Protein AF-0000000082343729 (afdb_homodimer)

Nearest PDB structures (foldseek):
  5gpk-assembly1_A  TM=7.969E-01  e=4.682E-13  Schizosaccharomyces pombe 972h-
  5gpl-assembly1_B  TM=8.055E-01  e=1.057E-12  Schizosaccharomyces pombe 972h-
  8brr-assembly2_D  TM=2.424E-01  e=7.701E-01  Bacillus sp. FJAT-27231
  5ubk-assembly1_A  TM=2.314E-01  e=1.010E+00  Pseudomonas aeruginosa
  4wkt-assembly1_C  TM=2.239E-01  e=1.939E+00  Pseudomonas aeruginosa PAO1

InterPro domains:
  IPR002164 Nucleosome assembly protein [PF00956] (67-316)
  IPR002164 Nucleosome assembly protein [PTHR11875] (22-334)
  IPR037231 NAP-like superfamily [SSF143113] (22-315)

Radius of gyration: 30.3 Å; Cα contacts (8 Å, |Δi|>4): 949; chains: 2; bounding box: 164×76×59 Å

Organism: NCBI:txid1220207

Secondary structure (DSSP, 8-state):
--GGGG--GGGG-------HHHHHHHHHHHHHHHHHHHHHHHHHHHHHHHHHHHHHHHHTSHHHHTTHHHHHHHT--HHHHTT--HHHHHHHHHHEEEEEEE-TT--TTS-S-TT-EEEEEEE--GGG--SB--SEEEEEEEEEEEEEE-TTS-EEEEEEEEE------BPTT--TTTTHHHHHHHHHHHHHT-S-GGGSHHHHHHHHHHHHHHHHHHHHHHH---SS----SS-GGGGGG-------HHHHHHHHHHHHHHHHHHHTT------BPPTT-----THHHH-S-TTHHHHHHHIIIIITTTHHHHHHHTTTT-TT--TTGGGGGGGSTTS-----------/--GGGG--GGGG-------HHHHHHHHHHHHHHHHHHHHHHHHHHHHHHHHHHHHHHHHTSHHHHTTHHHHHHHT--HHHHTT--HHHHHHHHHHEEEEEEE-TT--TTS-S-TT-EEEEEEE--GGG--SB--SEEEEEEEEEEEEEE-TTS-EEEEEEEEE------BPTT--TTTTHHHHHHHHHHHHHT-S-GGGSHHHHHHHHHHHHHHHHHHHHHHH---SS----SS-GGGGGG-------HHHHHHHHHHHHHHHHHHHTT------BPPTT-----THHHH-S-TTHHHHHHHIIIIITTTHHHHHHHTTTT-TT--TTGGGSGGGSTTS-----------

pLDDT: mean 83.67, std 20.03, range [19.34, 98.75]

Solvent-accessible surface area (backbone atoms only — not comparable to full-atom values): 39455 Å² total; per-residue (Å²): 133,67,80,72,54,70,37,50,39,64,74,66,62,69,90,69,74,65,52,58,69,55,49,50,50,49,54,51,50,51,51,51,50,50,52,51,52,51,51,50,48,23,50,48,52,52,70,43,45,66,54,51,52,52,47,50,57,55,42,64,35,74,67,35,27,76,46,42,60,40,35,20,59,50,54,44,56,68,82,55,45,41,36,47,29,40,67,44,25,49,47,46,55,61,18,50,54,46,77,49,78,38,48,75,52,36,46,91,86,40,45,66,53,56,78,18,38,34,40,38,40,30,33,41,54,67,87,61,19,78,38,38,64,56,45,64,51,72,47,54,34,39,60,39,33,41,69,41,70,40,96,88,65,19,36,39,78,47,71,49,52,28,30,60,51,52,82,74,56,54,34,91,95,43,54,73,48,73,55,45,39,57,32,46,38,48,28,54,58,48,48,74,74,51,76,61,60,85,74,34,70,41,39,56,51,34,49,52,45,52,52,52,52,54,52,52,35,55,54,49,57,68,66,49,76,53,77,69,76,64,42,54,74,52,43,45,73,26,53,38,28,22,27,76,55,85,77,44,73,64,52,15,52,51,32,51,49,52,52,50,52,53,50,54,36,49,75,71,68,46,88,69,82,86,43,64,45,60,91,80,62,78,70,90,60,76,54,69,75,68,50,74,26,83,58,34,60,62,43,51,46,43,44,60,71,48,46,58,78,38,33,66,59,26,37,58,52,53,41,71,83,38,90,82,59,52,82,78,65,64,74,71,74,79,76,70,78,78,70,74,85,73,79,82,83,79,80,81,78,127,133,66,80,72,57,69,36,50,39,64,74,67,62,70,90,68,74,67,53,56,68,56,48,50,52,50,54,52,50,52,50,50,50,51,52,53,51,51,52,50,48,22,52,48,53,53,69,42,46,66,55,52,52,54,49,50,58,56,41,64,36,73,67,36,26,74,46,42,61,42,35,21,59,50,53,44,57,68,81,55,45,41,37,48,30,40,65,44,25,49,46,45,56,63,18,49,54,46,77,48,78,38,47,75,51,36,47,91,88,41,46,67,53,55,76,17,39,35,39,39,40,29,33,40,54,66,88,61,18,77,39,35,64,55,44,64,50,71,47,53,35,39,62,36,33,41,67,41,71,40,97,87,66,19,35,38,78,47,72,49,53,28,31,61,51,50,81,76,58,53,34,92,94,43,54,74,47,72,56,45,39,58,32,45,40,49,28,54,58,48,47,74,74,52,75,61,60,86,73,34,69,43,40,56,52,34,51,52,48,52,51,53,51,54,51,52,35,54,54,50,57,67,66,49,76,54,76,70,76,65,44,54,76,51,43,45,73,27,53,38,28,23,28,76,53,85,77,44,71,66,52,17,51,52,32,50,49,52,52,50,52,51,50,52,35,48,75,71,67,44,89,69,81,85,44,64,46,58,91,80,63,76,69,90,60,76,54,69,76,66,50,74,26,83,58,34,60,62,43,50,47,45,44,61,71,45,45,58,79,39,33,66,58,25,37,59,53,52,40,71,81,38,91,83,58,52,83,78,66,63,73,72,74,80,78,69,79,78,70,75,87,76,83,86,80,85,81,80,79,128

Sequence (700 aa):
MSNDQQQDLAERVSEPIVPPQVAKDIGVLEQQFIRAEVEQLRQSIVSFRPLFEKRAKIVSHPEVQTNFWIRVLSNAPGEIDEYITSSDAAILGSSLSNLTVERFEVNEKGEGEPRSVRFTFEFNTGETNPFFEDKKLVKDFYWRKQILTTPSGKKSTWDGLVSEPVRINWKKDMDVTKGLLDATCDLYEAEKKGGDRKELPEFKKLIEKLAVIEAIDEEEEEEDDDPMGGSSGQSFFNFFGYRGGDVTAEQSAAATKEENEKLEKILKGENVEDDEADDDEDVDDDFDQIESFPDGPELANALADDLWPNALKYYVQSFDDTPDFDFDELDDEDEEDEEDESHPRKKTKVMSNDQQQDLAERVSEPIVPPQVAKDIGVLEQQFIRAEVEQLRQSIVSFRPLFEKRAKIVSHPEVQTNFWIRVLSNAPGEIDEYITSSDAAILGSSLSNLTVERFEVNEKGEGEPRSVRFTFEFNTGETNPFFEDKKLVKDFYWRKQILTTPSGKKSTWDGLVSEPVRINWKKDMDVTKGLLDATCDLYEAEKKGGDRKELPEFKKLIEKLAVIEAIDEEEEEEDDDPMGGSSGQSFFNFFGYRGGDVTAEQSAAATKEENEKLEKILKGENVEDDEADDDEDVDDDFDQIESFPDGPELANALADDLWPNALKYYVQSFDDTPDFDFDELDDEDEEDEEDESHPRKKTKV

Foldseek 3Di:
DDPVVPDDPVVPDDDDDDDPVNVVVVVLVVVVVVVVVQLVLLVVQLVCVVVLVVVVVVCPPPVNQLCQVLLLLVLADPLQVLQADPLNNVQCNQWWRDKDKDQPQQDNVSDGGSLKMKIKTATHADPSHQWFHDRIDIWIWDWFKAWDQFPVRFIEIDIAIFTAADDTGTDPPRDQQQCLSVLLNVLVVVPVVHDDSCPDPSNVVNLVSLVVQVVVQVVVVVPCPPPPNHRSSGHSSCLSSAGPDDGDPVNRVVRVVVVVVQSVCVVVVHDDDNRHDDPPRDPPDCVVSRGSCPCNRSNVCSCRPPSSVCSVVSSVVSCVVPVPDDVPPPPPDPPPDPPDPPDDDPDPDD/DDPVVPDDPVVPDDDDDDDPVNVVVVVLVVVVVVVVVQLVLLVVQLVCVVVLVVVVVVCPPPVNQLCQVLLLLVLADPLQVLQADPLNNVQCNQWWRDKDKDQPQQDNVSDGGSLKMKIKTATHADPSHQFFHDRIDIWIWDWFKAWDQFPVRFIEIDIAIFTAADDTGTDPPRDQQQCLSVLLNVLVVVPVVHDDSCPDPSNVVNLVSLVVQVVVQVVVVVVCPPPPNHRSSGHPSCLSSAGPDDGDPVNRVVRVVVVVVQSVCVVVVHDDDNRHDDPPRDPPDPVVSRGSCPCNRSNVCSCRPPSSVCSVVSSVVSCVVPVPDDVPPPPPDPPPDDPDPDDDDPPDDD

Structure (mmCIF, N/CA/C/O backbone):
data_AF-0000000082343729-model_v1
#
loop_
_entity.id
_entity.type
_entity.pdbx_description
1 polymer 'Nucleosome assembly protein'
#
loop_
_atom_site.group_PDB
_atom_site.id
_atom_site.type_symbol
_atom_site.label_atom_id
_atom_site.label_alt_id
_atom_site.label_comp_id
_atom_site.label_asym_id
_atom_site.label_entity_id
_atom_site.label_seq_id
_atom_site.pdbx_PDB_ins_code
_atom_site.Cartn_x
_atom_site.Cartn_y
_atom_site.Cartn_z
_atom_site.occupancy
_atom_site.B_iso_or_equiv
_atom_site.auth_seq_id
_atom_site.auth_comp_id
_atom_site.auth_asym_id
_atom_site.auth_atom_id
_atom_site.pdbx_PDB_model_num
ATOM 1 N N . MET A 1 1 ? -25.938 -11.281 -27.953 1 29.34 1 MET A N 1
ATOM 2 C CA . MET A 1 1 ? -25 -11.148 -26.859 1 29.34 1 MET A CA 1
ATOM 3 C C . MET A 1 1 ? -25.531 -10.211 -25.781 1 29.34 1 MET A C 1
ATOM 5 O O . MET A 1 1 ? -25.734 -9.023 -26.047 1 29.34 1 MET A O 1
ATOM 9 N N . SER A 1 2 ? -26.312 -10.664 -24.844 1 35.59 2 SER A N 1
ATOM 10 C CA . SER A 1 2 ? -27.266 -9.906 -24.031 1 35.59 2 SER A CA 1
ATOM 11 C C . SER A 1 2 ? -26.562 -8.805 -23.25 1 35.59 2 SER A C 1
ATOM 13 O O . SER A 1 2 ? -25.359 -8.867 -23.031 1 35.59 2 SER A O 1
ATOM 15 N N . ASN A 1 3 ? -27.125 -7.605 -23.094 1 45.22 3 ASN A N 1
ATOM 16 C CA . ASN A 1 3 ? -26.859 -6.367 -22.375 1 45.22 3 ASN A CA 1
ATOM 17 C C . ASN A 1 3 ? -26.203 -6.633 -21.016 1 45.22 3 ASN A C 1
ATOM 19 O O . ASN A 1 3 ? -25.531 -5.766 -20.453 1 45.22 3 ASN A O 1
ATOM 23 N N . ASP A 1 4 ? -26.438 -7.793 -20.453 1 48.94 4 ASP A N 1
ATOM 24 C CA . ASP A 1 4 ? -26.016 -8.172 -19.109 1 48.94 4 ASP A CA 1
ATOM 25 C C . ASP A 1 4 ? -24.516 -8.453 -19.062 1 48.94 4 ASP A C 1
ATOM 27 O O . ASP A 1 4 ? -23.875 -8.219 -18.031 1 48.94 4 ASP A O 1
ATOM 31 N N . GLN A 1 5 ? -23.906 -8.852 -20.188 1 52.56 5 GLN A N 1
ATOM 32 C CA . GLN A 1 5 ? -22.5 -9.227 -20.297 1 52.56 5 GLN A CA 1
ATOM 33 C C . GLN A 1 5 ? -21.594 -8.008 -20.203 1 52.56 5 GLN A C 1
ATOM 35 O O . GLN A 1 5 ? -20.391 -8.133 -19.953 1 52.56 5 GLN A O 1
ATOM 40 N N . GLN A 1 6 ? -22.188 -6.832 -20.25 1 56.91 6 GLN A N 1
ATOM 41 C CA . GLN A 1 6 ? -21.359 -5.633 -20.297 1 56.91 6 GLN A CA 1
ATOM 42 C C . GLN A 1 6 ? -21.344 -4.91 -18.953 1 56.91 6 GLN A C 1
ATOM 44 O O . GLN A 1 6 ? -20.656 -3.9 -18.797 1 56.91 6 GLN A O 1
ATOM 49 N N . GLN A 1 7 ? -22 -5.578 -17.938 1 62.84 7 GLN A N 1
ATOM 50 C CA . GLN A 1 7 ? -22.109 -4.855 -16.672 1 62.84 7 GLN A CA 1
ATOM 51 C C . GLN A 1 7 ? -20.875 -5.07 -15.805 1 62.84 7 GLN A C 1
ATOM 53 O O . GLN A 1 7 ? -20.344 -6.18 -15.734 1 62.84 7 GLN A O 1
ATOM 58 N N . ASP A 1 8 ? -20.422 -3.98 -15.258 1 70.81 8 ASP A N 1
ATOM 59 C CA . ASP A 1 8 ? -19.312 -4.074 -14.305 1 70.81 8 ASP A CA 1
ATOM 60 C C . ASP A 1 8 ? -19.781 -4.656 -12.969 1 70.81 8 ASP A C 1
ATOM 62 O O . ASP A 1 8 ? -20.984 -4.852 -12.766 1 70.81 8 ASP A O 1
ATOM 66 N N . LEU A 1 9 ? -18.984 -5.066 -12.227 1 70.44 9 LEU A N 1
ATOM 67 C CA . LEU A 1 9 ? -19.266 -5.742 -10.961 1 70.44 9 LEU A CA 1
ATOM 68 C C . LEU A 1 9 ? -20.234 -4.93 -10.117 1 70.44 9 LEU A C 1
ATOM 70 O O . LEU A 1 9 ? -21.172 -5.484 -9.523 1 70.44 9 LEU A O 1
ATOM 74 N N . ALA A 1 10 ? -20.062 -3.664 -10.047 1 69.25 10 ALA A N 1
ATOM 75 C CA . ALA A 1 10 ? -20.875 -2.789 -9.203 1 69.25 10 ALA A CA 1
ATOM 76 C C . ALA A 1 10 ? -22.344 -2.826 -9.617 1 69.25 10 ALA A C 1
ATOM 78 O O . ALA A 1 10 ? -23.234 -2.727 -8.773 1 69.25 10 ALA A O 1
ATOM 79 N N . GLU A 1 11 ? -22.578 -3.033 -10.898 1 72.38 11 GLU A N 1
ATOM 80 C CA . GLU A 1 11 ? -23.938 -3.014 -11.453 1 72.38 11 GLU A CA 1
ATOM 81 C C . GLU A 1 11 ? -24.672 -4.309 -11.141 1 72.38 11 GLU A C 1
ATOM 83 O O . GLU A 1 11 ? -25.906 -4.371 -11.25 1 72.38 11 GLU A O 1
ATOM 88 N N . ARG A 1 12 ? -23.969 -5.188 -10.609 1 68.69 12 ARG A N 1
ATOM 89 C CA . ARG A 1 12 ? -24.547 -6.516 -10.391 1 68.69 12 ARG A CA 1
ATOM 90 C C . ARG A 1 12 ? -24.938 -6.707 -8.93 1 68.69 12 ARG A C 1
ATOM 92 O O . ARG A 1 12 ? -25.547 -7.715 -8.578 1 68.69 12 ARG A O 1
ATOM 99 N N . VAL A 1 13 ? -24.578 -5.758 -8.164 1 69.19 13 VAL A N 1
ATOM 100 C CA . VAL A 1 13 ? -24.812 -5.863 -6.727 1 69.19 13 VAL A CA 1
ATOM 101 C C . VAL A 1 13 ? -26.281 -5.613 -6.422 1 69.19 13 VAL A C 1
ATOM 103 O O . VAL A 1 13 ? -26.859 -4.621 -6.883 1 69.19 13 VAL A O 1
ATOM 106 N N . SER A 1 14 ? -26.922 -6.715 -5.906 1 65.62 14 SER A N 1
ATOM 107 C CA . SER A 1 14 ? -28.312 -6.547 -5.48 1 65.62 14 SER A CA 1
ATOM 108 C C . SER A 1 14 ? -28.391 -5.973 -4.07 1 65.62 14 SER A C 1
ATOM 110 O O . SER A 1 14 ? -27.438 -6.066 -3.301 1 65.62 14 SER A O 1
ATOM 112 N N . GLU A 1 15 ? -29.422 -5.234 -3.783 1 60.78 15 GLU A N 1
ATOM 113 C CA . GLU A 1 15 ? -29.562 -4.547 -2.504 1 60.78 15 GLU A CA 1
ATOM 114 C C . GLU A 1 15 ? -29.828 -5.531 -1.372 1 60.78 15 GLU A C 1
ATOM 116 O O . GLU A 1 15 ? -30.875 -6.172 -1.338 1 60.78 15 GLU A O 1
ATOM 121 N N . PRO A 1 16 ? -28.703 -6.242 -0.843 1 61.62 16 PRO A N 1
ATOM 122 C CA . PRO A 1 16 ? -29.109 -7.113 0.262 1 61.62 16 PRO A CA 1
ATOM 123 C C . PRO A 1 16 ? -29.359 -6.348 1.556 1 61.62 16 PRO A C 1
ATOM 125 O O . PRO A 1 16 ? -28.859 -5.234 1.732 1 61.62 16 PRO A O 1
ATOM 128 N N . ILE A 1 17 ? -30.406 -6.824 2.342 1 66.94 17 ILE A N 1
ATOM 129 C CA . ILE A 1 17 ? -30.672 -6.355 3.699 1 66.94 17 ILE A CA 1
ATOM 130 C C . ILE A 1 17 ? -29.75 -7.082 4.68 1 66.94 17 ILE A C 1
ATOM 132 O O . ILE A 1 17 ? -29.734 -8.312 4.723 1 66.94 17 ILE A O 1
ATOM 136 N N . VAL A 1 18 ? -28.703 -6.484 5.25 1 81.69 18 VAL A N 1
ATOM 137 C CA . VAL A 1 18 ? -27.891 -7.035 6.328 1 81.69 18 VAL A CA 1
ATOM 138 C C . VAL A 1 18 ? -28.656 -6.973 7.645 1 81.69 18 VAL A C 1
ATOM 140 O O . VAL A 1 18 ? -29.062 -5.895 8.086 1 81.69 18 VAL A O 1
ATOM 143 N N . PRO A 1 19 ? -28.875 -8.18 8.195 1 85.19 19 PRO A N 1
ATOM 144 C CA . PRO A 1 19 ? -29.562 -8.164 9.484 1 85.19 19 PRO A CA 1
ATOM 145 C C . PRO A 1 19 ? -28.875 -7.266 10.508 1 85.19 19 PRO A C 1
ATOM 147 O O . PRO A 1 19 ? -27.641 -7.145 10.508 1 85.19 19 PRO A O 1
ATOM 150 N N . PRO A 1 20 ? -29.703 -6.727 11.383 1 83.69 20 PRO A N 1
ATOM 151 C CA . PRO A 1 20 ? -29.156 -5.773 12.352 1 83.69 20 PRO A CA 1
ATOM 152 C C . PRO A 1 20 ? -28.047 -6.383 13.227 1 83.69 20 PRO A C 1
ATOM 154 O O . PRO A 1 20 ? -27.047 -5.727 13.5 1 83.69 20 PRO A O 1
ATOM 157 N N . GLN A 1 21 ? -28.297 -7.57 13.641 1 86.5 21 GLN A N 1
ATOM 158 C CA . GLN A 1 21 ? -27.297 -8.211 14.492 1 86.5 21 GLN A CA 1
ATOM 159 C C . GLN A 1 21 ? -25.984 -8.414 13.742 1 86.5 21 GLN A C 1
ATOM 161 O O . GLN A 1 21 ? -24.906 -8.242 14.32 1 86.5 21 GLN A O 1
ATOM 166 N N . VAL A 1 22 ? -26.078 -8.75 12.523 1 89.88 22 VAL A N 1
ATOM 167 C CA . VAL A 1 22 ? -24.891 -8.961 11.695 1 89.88 22 VAL A CA 1
ATOM 168 C C . VAL A 1 22 ? -24.172 -7.633 11.477 1 89.88 22 VAL A C 1
ATOM 170 O O . VAL A 1 22 ? -22.938 -7.574 11.5 1 89.88 22 VAL A O 1
ATOM 173 N N . ALA A 1 23 ? -24.906 -6.648 11.336 1 87.44 23 ALA A N 1
ATOM 174 C CA . ALA A 1 23 ? -24.328 -5.312 11.188 1 87.44 23 ALA A CA 1
ATOM 175 C C . ALA A 1 23 ? -23.547 -4.91 12.422 1 87.44 23 ALA A C 1
ATOM 177 O O . ALA A 1 23 ? -22.453 -4.328 12.32 1 87.44 23 ALA A O 1
ATOM 178 N N . LYS A 1 24 ? -24.125 -5.23 13.523 1 87.25 24 LYS A N 1
ATOM 179 C CA . LYS A 1 24 ? -23.438 -4.945 14.781 1 87.25 24 LYS A CA 1
ATOM 180 C C . LYS A 1 24 ? -22.141 -5.738 14.891 1 87.25 24 LYS A C 1
ATOM 182 O O . LYS A 1 24 ? -21.109 -5.199 15.289 1 87.25 24 LYS A O 1
ATOM 187 N N . ASP A 1 25 ? -22.203 -6.992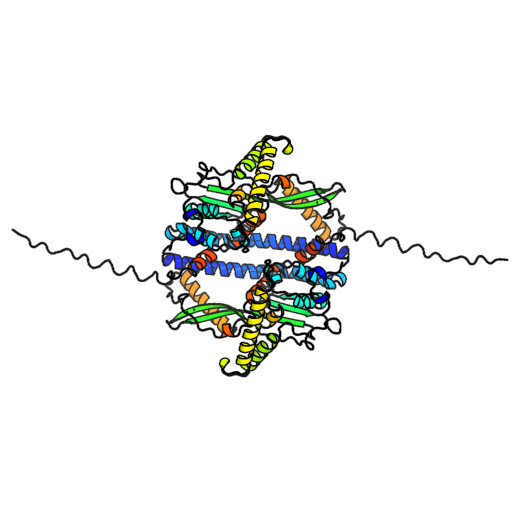 14.5 1 91.88 25 ASP A N 1
ATOM 188 C CA . ASP A 1 25 ? -21.016 -7.844 14.547 1 91.88 25 ASP A CA 1
ATOM 189 C C . ASP A 1 25 ? -19.922 -7.32 13.617 1 91.88 25 ASP A C 1
ATOM 191 O O . ASP A 1 25 ? -18.734 -7.371 13.953 1 91.88 25 ASP A O 1
ATOM 195 N N . ILE A 1 26 ? -20.375 -6.836 12.5 1 93.31 26 ILE A N 1
ATOM 196 C CA . ILE A 1 26 ? -19.438 -6.27 11.531 1 93.31 26 ILE A CA 1
ATOM 197 C C . ILE A 1 26 ? -18.766 -5.035 12.133 1 93.31 26 ILE A C 1
ATOM 199 O O . ILE A 1 26 ? -17.547 -4.883 12.031 1 93.31 26 ILE A O 1
ATOM 203 N N . GLY A 1 27 ? -19.516 -4.164 12.758 1 90.38 27 GLY A N 1
ATOM 204 C CA . GLY A 1 27 ? -18.969 -2.975 13.391 1 90.38 27 GLY A CA 1
ATOM 205 C C . GLY A 1 27 ? -17.922 -3.287 14.453 1 90.38 27 GLY A C 1
ATOM 206 O O . GLY A 1 27 ? -16.875 -2.643 14.516 1 90.38 27 GLY A O 1
ATOM 207 N N . VAL A 1 28 ? -18.25 -4.281 15.234 1 92.56 28 VAL A N 1
ATOM 208 C CA . VAL A 1 28 ? -17.344 -4.691 16.297 1 92.56 28 VAL A CA 1
ATOM 209 C C . VAL A 1 28 ? -16.047 -5.25 15.703 1 92.56 28 VAL A C 1
ATOM 211 O O . VAL A 1 28 ? -14.953 -4.891 16.141 1 92.56 28 VAL A O 1
ATOM 214 N N . LEU A 1 29 ? -16.188 -6.117 14.766 1 95.94 29 LEU A N 1
ATOM 215 C CA . LEU A 1 29 ? -15.016 -6.738 14.148 1 95.94 29 LEU A CA 1
ATOM 216 C C . LEU A 1 29 ? -14.148 -5.695 13.461 1 95.94 29 LEU A C 1
ATOM 218 O O . LEU A 1 29 ? -12.914 -5.785 13.5 1 95.94 29 LEU A O 1
ATOM 222 N N . GLU A 1 30 ? -14.734 -4.688 12.82 1 93.94 30 GLU A N 1
ATOM 223 C CA . GLU A 1 30 ? -13.984 -3.596 12.203 1 93.94 30 GLU A CA 1
ATOM 224 C C . GLU A 1 30 ? -13.117 -2.881 13.234 1 93.94 30 GLU A C 1
ATOM 226 O O . GLU A 1 30 ? -11.953 -2.582 12.969 1 93.94 30 GLU A O 1
ATOM 231 N N . GLN A 1 31 ? -13.703 -2.65 14.336 1 92.94 31 GLN A N 1
ATOM 232 C CA . GLN A 1 31 ? -12.953 -1.994 15.406 1 92.94 31 GLN A CA 1
ATOM 233 C C . GLN A 1 31 ? -11.797 -2.869 15.883 1 92.94 31 GLN A C 1
ATOM 235 O O . GLN A 1 31 ? -10.711 -2.367 16.188 1 92.94 31 GLN A O 1
ATOM 240 N N . GLN A 1 32 ? -12.039 -4.129 15.945 1 95.5 32 GLN A N 1
ATOM 241 C CA . GLN A 1 32 ? -10.992 -5.051 16.359 1 95.5 32 GLN A CA 1
ATOM 242 C C . GLN A 1 32 ? -9.852 -5.078 15.344 1 95.5 32 GLN A C 1
ATOM 244 O O . GLN A 1 32 ? -8.68 -5.117 15.727 1 95.5 32 GLN A O 1
ATOM 249 N N . PHE A 1 33 ? -10.188 -5.055 14.062 1 96.44 33 PHE A N 1
ATOM 250 C CA . PHE A 1 33 ? -9.172 -4.984 13.016 1 96.44 33 PHE A CA 1
ATOM 251 C C . PHE A 1 33 ? -8.359 -3.703 13.141 1 96.44 33 PHE A C 1
ATOM 253 O O . PHE A 1 33 ? -7.129 -3.734 13.062 1 96.44 33 PHE A O 1
ATOM 260 N N . ILE A 1 34 ? -9.008 -2.605 13.352 1 94.75 34 ILE A N 1
ATOM 261 C CA . ILE A 1 34 ? -8.336 -1.317 13.469 1 94.75 34 ILE A CA 1
ATOM 262 C C . ILE A 1 34 ? -7.359 -1.349 14.641 1 94.75 34 ILE A C 1
ATOM 264 O O . ILE A 1 34 ? -6.207 -0.926 14.508 1 94.75 34 ILE A O 1
ATOM 268 N N . ARG A 1 35 ? -7.812 -1.847 15.734 1 94.62 35 ARG A N 1
ATOM 269 C CA . ARG A 1 35 ? -6.973 -1.918 16.922 1 94.62 35 ARG A CA 1
ATOM 270 C C . ARG A 1 35 ? -5.762 -2.816 16.688 1 94.62 35 ARG A C 1
ATOM 272 O O . ARG A 1 35 ? -4.652 -2.5 17.125 1 94.62 35 ARG A O 1
ATOM 279 N N . ALA A 1 36 ? -5.98 -3.945 16.047 1 95.81 36 ALA A N 1
ATOM 280 C CA . ALA A 1 36 ? -4.883 -4.852 15.727 1 95.81 36 ALA A CA 1
ATOM 281 C C . ALA A 1 36 ? -3.867 -4.184 14.805 1 95.81 36 ALA A C 1
ATOM 283 O O . ALA A 1 36 ? -2.658 -4.344 14.977 1 95.81 36 ALA A O 1
ATOM 284 N N . GLU A 1 37 ? -4.359 -3.436 13.805 1 95.94 37 GLU A N 1
ATOM 285 C CA . GLU A 1 37 ? -3.49 -2.727 12.875 1 95.94 37 GLU A CA 1
ATOM 286 C C . GLU A 1 37 ? -2.668 -1.658 13.594 1 95.94 37 GLU A C 1
ATOM 288 O O . GLU A 1 37 ? -1.482 -1.481 13.305 1 95.94 37 GLU A O 1
ATOM 293 N N . VAL A 1 38 ? -3.309 -0.932 14.469 1 96.19 38 VAL A N 1
ATOM 294 C CA . VAL A 1 38 ? -2.629 0.113 15.234 1 96.19 38 VAL A CA 1
ATOM 295 C C . VAL A 1 38 ? -1.549 -0.508 16.109 1 96.19 38 VAL A C 1
ATOM 297 O O . VAL A 1 38 ? -0.434 0.012 16.203 1 96.19 38 VAL A O 1
ATOM 300 N N . GLU A 1 39 ? -1.853 -1.631 16.719 1 96.25 39 GLU A N 1
ATOM 301 C CA . GLU A 1 39 ? -0.87 -2.33 17.547 1 96.25 39 GLU A CA 1
ATOM 302 C C . GLU A 1 39 ? 0.306 -2.818 16.703 1 96.25 39 GLU A C 1
ATOM 304 O O . GLU A 1 39 ? 1.461 -2.709 17.125 1 96.25 39 GLU A O 1
ATOM 309 N N . GLN A 1 40 ? 0.039 -3.328 15.555 1 94.88 40 GLN A N 1
ATOM 310 C CA . GLN A 1 40 ? 1.095 -3.76 14.641 1 94.88 40 GLN A CA 1
ATOM 311 C C . GLN A 1 40 ? 1.988 -2.592 14.242 1 94.88 40 GLN A C 1
ATOM 313 O O . GLN A 1 40 ? 3.207 -2.744 14.133 1 94.88 40 GLN A O 1
ATOM 318 N N . LEU A 1 41 ? 1.363 -1.492 14 1 96 41 LEU A N 1
ATOM 319 C CA . LEU A 1 41 ? 2.119 -0.299 13.641 1 96 41 LEU A CA 1
ATOM 320 C C . LEU A 1 41 ? 3.051 0.12 14.766 1 96 41 LEU A C 1
ATOM 322 O O . LEU A 1 41 ? 4.215 0.452 14.531 1 96 41 LEU A O 1
ATOM 326 N N . ARG A 1 42 ? 2.594 0.085 16 1 96.81 42 ARG A N 1
ATOM 327 C CA . ARG A 1 42 ? 3.426 0.401 17.156 1 96.81 42 ARG A CA 1
ATOM 328 C C . ARG A 1 42 ? 4.648 -0.512 17.219 1 96.81 42 ARG A C 1
ATOM 330 O O . ARG A 1 42 ? 5.773 -0.041 17.406 1 96.81 42 ARG A O 1
ATOM 337 N N . GLN A 1 43 ? 4.434 -1.733 16.984 1 94.56 43 GLN A N 1
ATOM 338 C CA . GLN A 1 43 ? 5.52 -2.705 17.031 1 94.56 43 GLN A CA 1
ATOM 339 C C . GLN A 1 43 ? 6.527 -2.469 15.906 1 94.56 43 GLN A C 1
ATOM 341 O O . GLN A 1 43 ? 7.738 -2.561 16.109 1 94.56 43 GLN A O 1
ATOM 346 N N . SER A 1 44 ? 6.012 -2.174 14.773 1 95.25 44 SER A N 1
ATOM 347 C CA . SER A 1 44 ? 6.867 -1.932 13.617 1 95.25 44 SER A CA 1
ATOM 348 C C . SER A 1 44 ? 7.766 -0.72 13.836 1 95.25 44 SER A C 1
ATOM 350 O O . SER A 1 44 ? 8.938 -0.731 13.453 1 95.25 44 SER A O 1
ATOM 352 N N . ILE A 1 45 ? 7.211 0.293 14.438 1 96.44 45 ILE A N 1
ATOM 353 C CA . ILE A 1 45 ? 7.953 1.522 14.68 1 96.44 45 ILE A CA 1
ATOM 354 C C . ILE A 1 45 ? 9.18 1.221 15.547 1 96.44 45 ILE A C 1
ATOM 356 O O . ILE A 1 45 ? 10.297 1.629 15.211 1 96.44 45 ILE A O 1
ATOM 360 N N . VAL A 1 46 ? 8.977 0.48 16.578 1 95.75 46 VAL A N 1
ATOM 361 C CA . VAL A 1 46 ? 10.055 0.16 17.516 1 95.75 46 VAL A CA 1
ATOM 362 C C . VAL A 1 46 ? 11.078 -0.738 16.828 1 95.75 46 VAL A C 1
ATOM 364 O O . VAL A 1 46 ? 12.289 -0.52 16.953 1 95.75 46 VAL A O 1
ATOM 367 N N . SER A 1 47 ? 10.617 -1.663 16.047 1 95.19 47 SER A N 1
ATOM 368 C CA . SER A 1 47 ? 11.484 -2.645 15.391 1 95.19 47 SER A CA 1
ATOM 369 C C . SER A 1 47 ? 12.344 -1.997 14.312 1 95.19 47 SER A C 1
ATOM 371 O O . SER A 1 47 ? 13.484 -2.406 14.094 1 95.19 47 SER A O 1
ATOM 373 N N . PHE A 1 48 ? 11.891 -0.958 13.656 1 96.94 48 PHE A N 1
ATOM 374 C CA . PHE A 1 48 ? 12.586 -0.385 12.508 1 96.94 48 PHE A CA 1
ATOM 375 C C . PHE A 1 48 ? 13.453 0.798 12.93 1 96.94 48 PHE A C 1
ATOM 377 O O . PHE A 1 48 ? 14.312 1.248 12.172 1 96.94 48 PHE A O 1
ATOM 384 N N . ARG A 1 49 ? 13.266 1.285 14.133 1 96.5 49 ARG A N 1
ATOM 385 C CA . ARG A 1 49 ? 13.969 2.473 14.609 1 96.5 49 ARG A CA 1
ATOM 386 C C . ARG A 1 49 ? 15.484 2.311 14.461 1 96.5 49 ARG A C 1
ATOM 388 O O . ARG A 1 49 ? 16.141 3.168 13.875 1 96.5 49 ARG A O 1
ATOM 395 N N . PRO A 1 50 ? 16.062 1.138 14.938 1 97.06 50 PRO A N 1
ATOM 396 C CA . PRO A 1 50 ? 17.516 0.988 14.789 1 97.06 50 PRO A CA 1
ATOM 397 C C . PRO A 1 50 ? 17.953 0.951 13.336 1 97.06 50 PRO A C 1
ATOM 399 O O . PRO A 1 50 ? 19.047 1.411 13.008 1 97.06 50 PRO A O 1
ATOM 402 N N . LEU A 1 51 ? 17.172 0.444 12.445 1 97.81 51 LEU A N 1
ATOM 403 C CA . LEU A 1 51 ? 17.5 0.365 11.023 1 97.81 51 LEU A CA 1
ATOM 404 C C . LEU A 1 51 ? 17.453 1.746 10.383 1 97.81 51 LEU A C 1
ATOM 406 O O . LEU A 1 51 ? 18.297 2.072 9.547 1 97.81 51 LEU A O 1
ATOM 410 N N . PHE A 1 52 ? 16.5 2.543 10.805 1 97.5 52 PHE A N 1
ATOM 411 C CA . PHE A 1 52 ? 16.422 3.904 10.289 1 97.5 52 PHE A CA 1
ATOM 412 C C . PHE A 1 52 ? 17.609 4.734 10.758 1 97.5 52 PHE A C 1
ATOM 414 O O . PHE A 1 52 ? 18.078 5.613 10.039 1 97.5 52 PHE A O 1
ATOM 421 N N . GLU A 1 53 ? 18.078 4.457 11.977 1 96.94 53 GLU A N 1
ATOM 422 C CA . GLU A 1 53 ? 19.281 5.125 12.469 1 96.94 53 GLU A CA 1
ATOM 423 C C . GLU A 1 53 ? 20.5 4.75 11.633 1 96.94 53 GLU A C 1
ATOM 425 O O . GLU A 1 53 ? 21.328 5.609 11.305 1 96.94 53 GLU A O 1
ATOM 430 N N . LYS A 1 54 ? 20.625 3.5 11.312 1 96.88 54 LYS A N 1
ATOM 431 C CA . LYS A 1 54 ? 21.703 3.057 10.445 1 96.88 54 LYS A CA 1
ATOM 432 C C . LYS A 1 54 ? 21.609 3.709 9.07 1 96.88 54 LYS A C 1
ATOM 434 O O . LYS A 1 54 ? 22.625 4.109 8.492 1 96.88 54 LYS A O 1
ATOM 439 N N . ARG A 1 55 ? 20.422 3.787 8.57 1 97.69 55 ARG A N 1
ATOM 440 C CA . ARG A 1 55 ? 20.219 4.43 7.273 1 97.69 55 ARG A CA 1
ATOM 441 C C . ARG A 1 55 ? 20.641 5.895 7.316 1 97.69 55 ARG A C 1
ATOM 443 O O . ARG A 1 55 ? 21.297 6.387 6.391 1 97.69 55 ARG A O 1
ATOM 450 N N . ALA A 1 56 ? 20.25 6.52 8.391 1 96.25 56 ALA A N 1
ATOM 451 C CA . ALA A 1 56 ? 20.594 7.93 8.555 1 96.25 56 ALA A CA 1
ATOM 452 C C . ALA A 1 56 ? 22.109 8.125 8.523 1 96.25 56 ALA A C 1
ATOM 454 O O . ALA A 1 56 ? 22.594 9.102 7.949 1 96.25 56 ALA A O 1
ATOM 455 N N . LYS A 1 57 ? 22.812 7.219 9.102 1 95.62 57 LYS A N 1
ATOM 456 C CA . LYS A 1 57 ? 24.281 7.285 9.094 1 95.62 57 LYS A CA 1
ATOM 457 C C . LYS A 1 57 ? 24.828 7.137 7.672 1 95.62 57 LYS A C 1
ATOM 459 O O . LYS A 1 57 ? 25.734 7.863 7.273 1 95.62 57 LYS A O 1
ATOM 464 N N . ILE A 1 58 ? 24.266 6.273 6.934 1 95.31 58 ILE A N 1
ATOM 465 C CA . ILE A 1 58 ? 24.688 6.059 5.551 1 95.31 58 ILE A CA 1
ATOM 466 C C . ILE A 1 58 ? 24.359 7.293 4.715 1 95.31 58 ILE A C 1
ATOM 468 O O . ILE A 1 58 ? 25.203 7.758 3.938 1 95.31 58 ILE A O 1
ATOM 472 N N . VAL A 1 59 ? 23.234 7.855 4.898 1 94.31 59 VAL A N 1
ATOM 473 C CA . VAL A 1 59 ? 22.75 9 4.125 1 94.31 59 VAL A CA 1
ATOM 474 C C . VAL A 1 59 ? 23.594 10.227 4.438 1 94.31 59 VAL A C 1
ATOM 476 O O . VAL A 1 59 ? 23.781 11.102 3.582 1 94.31 59 VAL A O 1
ATOM 479 N N . SER A 1 60 ? 24.156 10.266 5.578 1 92.5 60 SER A N 1
ATOM 480 C CA . SER A 1 60 ? 24.938 11.414 6.012 1 92.5 60 SER A CA 1
ATOM 481 C C . SER A 1 60 ? 26.312 11.438 5.34 1 92.5 60 SER A C 1
ATOM 483 O O . SER A 1 60 ? 27.016 12.445 5.387 1 92.5 60 SER A O 1
ATOM 485 N N . HIS A 1 61 ? 26.641 10.352 4.727 1 92.12 61 HIS A N 1
ATOM 486 C CA . HIS A 1 61 ? 27.891 10.359 3.973 1 92.12 61 HIS A CA 1
ATOM 487 C C . HIS A 1 61 ? 27.859 11.414 2.877 1 92.12 61 HIS A C 1
ATOM 489 O O . HIS A 1 61 ? 26.875 11.531 2.139 1 92.12 61 HIS A O 1
ATOM 495 N N . PRO A 1 62 ? 28.875 12.188 2.693 1 87.5 62 PRO A N 1
ATOM 496 C CA . PRO A 1 62 ? 28.891 13.328 1.776 1 87.5 62 PRO A CA 1
ATOM 497 C C . PRO A 1 62 ? 28.547 12.938 0.34 1 87.5 62 PRO A C 1
ATOM 499 O O . PRO A 1 62 ? 27.812 13.656 -0.346 1 87.5 62 PRO A O 1
ATOM 502 N N . GLU A 1 63 ? 29 11.766 -0.049 1 86.56 63 GLU A N 1
ATOM 503 C CA . GLU A 1 63 ? 28.781 11.328 -1.425 1 86.56 63 GLU A CA 1
ATOM 504 C C . GLU A 1 63 ? 27.359 10.828 -1.63 1 86.56 63 GLU A C 1
ATOM 506 O O . GLU A 1 63 ? 26.891 10.727 -2.764 1 86.56 63 GLU A O 1
ATOM 511 N N . VAL A 1 64 ? 26.688 10.516 -0.573 1 90.44 64 VAL A N 1
ATOM 512 C CA . VAL A 1 64 ? 25.328 9.992 -0.646 1 90.44 64 VAL A CA 1
ATOM 513 C C . VAL A 1 64 ? 24.328 11.117 -0.404 1 90.44 64 VAL A C 1
ATOM 515 O O . VAL A 1 64 ? 23.328 11.227 -1.119 1 90.44 64 VAL A O 1
ATOM 518 N N . GLN A 1 65 ? 24.656 11.93 0.494 1 88.94 65 GLN A N 1
ATOM 519 C CA . GLN A 1 65 ? 23.75 12.961 0.991 1 88.94 65 GLN A CA 1
ATOM 520 C C . GLN A 1 65 ? 23.344 13.914 -0.128 1 88.94 65 GLN A C 1
ATOM 522 O O . GLN A 1 65 ? 22.188 14.367 -0.17 1 88.94 65 GLN A O 1
ATOM 527 N N . THR A 1 66 ? 24.188 14.156 -1.035 1 84.88 66 THR A N 1
ATOM 528 C CA . THR A 1 66 ? 23.953 15.164 -2.066 1 84.88 66 THR A CA 1
ATOM 529 C C . THR A 1 66 ? 22.875 14.711 -3.041 1 84.88 66 THR A C 1
ATOM 531 O O . THR A 1 66 ? 22.125 15.531 -3.57 1 84.88 66 THR A O 1
ATOM 534 N N . ASN A 1 67 ? 22.766 13.359 -3.141 1 88.56 67 ASN A N 1
ATOM 535 C CA . ASN A 1 67 ? 21.859 12.906 -4.195 1 88.56 67 ASN A CA 1
ATOM 536 C C . ASN A 1 67 ? 20.844 11.906 -3.67 1 88.56 67 ASN A C 1
ATOM 538 O O . ASN A 1 67 ? 19.953 11.477 -4.406 1 88.56 67 ASN A O 1
ATOM 542 N N . PHE A 1 68 ? 20.922 11.594 -2.467 1 93.81 68 PHE A N 1
ATOM 543 C CA . PHE A 1 68 ? 20.094 10.516 -1.944 1 93.81 68 PHE A CA 1
ATOM 544 C C . PHE A 1 68 ? 18.609 10.82 -2.148 1 93.81 68 PHE A C 1
ATOM 546 O O . PHE A 1 68 ? 17.906 10.055 -2.807 1 93.81 68 PHE A O 1
ATOM 553 N N . TRP A 1 69 ? 18.156 11.914 -1.69 1 94.69 69 TRP A N 1
ATOM 554 C CA . TRP A 1 69 ? 16.719 12.164 -1.641 1 94.69 69 TRP A CA 1
ATOM 555 C C . TRP A 1 69 ? 16.172 12.516 -3.023 1 94.69 69 TRP A C 1
ATOM 557 O O . TRP A 1 69 ? 15.031 12.203 -3.346 1 94.69 69 TRP A O 1
ATOM 567 N N . ILE A 1 70 ? 16.953 13.203 -3.836 1 91.12 70 ILE A N 1
ATOM 568 C CA . ILE A 1 70 ? 16.484 13.492 -5.188 1 91.12 70 ILE A CA 1
ATOM 569 C C . ILE A 1 70 ? 16.297 12.188 -5.961 1 91.12 70 ILE A C 1
ATOM 571 O O . ILE A 1 70 ? 15.352 12.047 -6.742 1 91.12 70 ILE A O 1
ATOM 575 N N . ARG A 1 71 ? 17.125 11.25 -5.691 1 92.25 71 ARG A N 1
ATOM 576 C CA . ARG A 1 71 ? 17.016 9.945 -6.328 1 92.25 71 ARG A CA 1
ATOM 577 C C . ARG A 1 71 ? 15.805 9.18 -5.797 1 92.25 71 ARG A C 1
ATOM 579 O O . ARG A 1 71 ? 15.07 8.562 -6.566 1 92.25 71 ARG A O 1
ATOM 586 N N . VAL A 1 72 ? 15.648 9.258 -4.516 1 95 72 VAL A N 1
ATOM 587 C CA . VAL A 1 72 ? 14.508 8.602 -3.883 1 95 72 VAL A CA 1
ATOM 588 C C . VAL A 1 72 ? 13.211 9.188 -4.426 1 95 72 VAL A C 1
ATOM 590 O O . VAL A 1 72 ? 12.32 8.453 -4.863 1 95 72 VAL A O 1
ATOM 593 N N . LEU A 1 73 ? 13.125 10.492 -4.508 1 93.88 73 LEU A N 1
ATOM 594 C CA . LEU A 1 73 ? 11.898 11.172 -4.93 1 93.88 73 LEU A CA 1
ATOM 595 C C . LEU A 1 73 ? 11.648 10.969 -6.418 1 93.88 73 LEU A C 1
ATOM 597 O O . LEU A 1 73 ? 10.5 10.922 -6.859 1 93.88 73 LEU A O 1
ATOM 601 N N . SER A 1 74 ? 12.719 10.789 -7.156 1 90.88 74 SER A N 1
ATOM 602 C CA . SER A 1 74 ? 12.586 10.555 -8.594 1 90.88 74 SER A CA 1
ATOM 603 C C . SER A 1 74 ? 11.984 9.18 -8.875 1 90.88 74 SER A C 1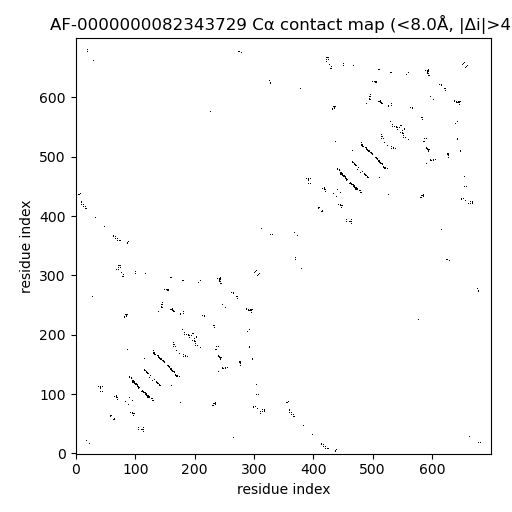
ATOM 605 O O . SER A 1 74 ? 11.469 8.938 -9.969 1 90.88 74 SER A O 1
ATOM 607 N N . ASN A 1 75 ? 12.109 8.344 -7.875 1 90.44 75 ASN A N 1
ATOM 608 C CA . ASN A 1 75 ? 11.562 6.996 -8.016 1 90.44 75 ASN A CA 1
ATOM 609 C C . ASN A 1 75 ? 10.391 6.766 -7.07 1 90.44 75 ASN A C 1
ATOM 611 O O . ASN A 1 75 ? 10.062 5.621 -6.75 1 90.44 75 ASN A O 1
ATOM 615 N N . ALA A 1 76 ? 9.828 7.871 -6.676 1 90.19 76 ALA A N 1
ATOM 616 C CA . ALA A 1 76 ? 8.711 7.785 -5.738 1 90.19 76 ALA A CA 1
ATOM 617 C C . ALA A 1 76 ? 7.477 7.176 -6.402 1 90.19 76 ALA A C 1
ATOM 619 O O . ALA A 1 76 ? 7.289 7.309 -7.613 1 90.19 76 ALA A O 1
ATOM 620 N N . PRO A 1 77 ? 6.625 6.492 -5.621 1 89.94 77 PRO A N 1
ATOM 621 C CA . PRO A 1 77 ? 5.359 5.992 -6.168 1 89.94 77 PRO A CA 1
ATOM 622 C C . PRO A 1 77 ? 4.48 7.109 -6.73 1 89.94 77 PRO A C 1
ATOM 624 O O . PRO A 1 77 ? 4.656 8.273 -6.375 1 89.94 77 PRO A O 1
ATOM 627 N N . GLY A 1 78 ? 3.553 6.707 -7.59 1 89 78 GLY A N 1
ATOM 628 C CA . GLY A 1 78 ? 2.67 7.66 -8.25 1 89 78 GLY A CA 1
ATOM 629 C C . GLY A 1 78 ? 1.87 8.5 -7.273 1 89 78 GLY A C 1
ATOM 630 O O . GLY A 1 78 ? 1.592 9.672 -7.539 1 89 78 GLY A O 1
ATOM 631 N N . GLU A 1 79 ? 1.573 7.934 -6.156 1 89.94 79 GLU A N 1
ATOM 632 C CA . GLU A 1 79 ? 0.752 8.609 -5.152 1 89.94 79 GLU A CA 1
ATOM 633 C C . GLU A 1 79 ? 1.481 9.812 -4.562 1 89.94 79 GLU A C 1
ATOM 635 O O . GLU A 1 79 ? 0.863 10.672 -3.928 1 89.94 79 GLU A O 1
ATOM 640 N N . ILE A 1 80 ? 2.744 9.891 -4.699 1 94.06 80 ILE A N 1
ATOM 641 C CA . ILE A 1 80 ? 3.543 11.016 -4.223 1 94.06 80 ILE A CA 1
ATOM 642 C C . ILE A 1 80 ? 3.918 11.914 -5.395 1 94.06 80 ILE A C 1
ATOM 644 O O . ILE A 1 80 ? 3.758 13.133 -5.32 1 94.06 80 ILE A O 1
ATOM 648 N N . ASP A 1 81 ? 4.27 11.312 -6.449 1 91.31 81 ASP A N 1
ATOM 649 C CA . ASP A 1 81 ? 4.758 12.016 -7.633 1 91.31 81 ASP A CA 1
ATOM 650 C C . ASP A 1 81 ? 3.686 12.945 -8.195 1 91.31 81 ASP A C 1
ATOM 652 O O . ASP A 1 81 ? 4 14.016 -8.734 1 91.31 81 ASP A O 1
ATOM 656 N N . GLU A 1 82 ? 2.486 12.586 -8.094 1 91.19 82 GLU A N 1
ATOM 657 C CA . GLU A 1 82 ? 1.389 13.359 -8.672 1 91.19 82 GLU A CA 1
ATOM 658 C C . GLU A 1 82 ? 1.29 14.734 -8.023 1 91.19 82 GLU A C 1
ATOM 660 O O . GLU A 1 82 ? 0.672 15.648 -8.578 1 91.19 82 GLU A O 1
ATOM 665 N N . TYR A 1 83 ? 1.902 14.914 -6.898 1 93.5 83 TYR A N 1
ATOM 666 C CA . TYR A 1 83 ? 1.802 16.172 -6.168 1 93.5 83 TYR A CA 1
ATOM 667 C C . TYR A 1 83 ? 3.018 17.062 -6.434 1 93.5 83 TYR A C 1
ATOM 669 O O . TYR A 1 83 ? 3.076 18.203 -5.973 1 93.5 83 TYR A O 1
ATOM 677 N N . ILE A 1 84 ? 3.941 16.578 -7.176 1 93.69 84 ILE A N 1
ATOM 678 C CA . ILE A 1 84 ? 5.191 17.297 -7.383 1 93.69 84 ILE A CA 1
ATOM 679 C C . ILE A 1 84 ? 5.199 17.922 -8.773 1 93.69 84 ILE A C 1
ATOM 681 O O . ILE A 1 84 ? 5.418 17.234 -9.773 1 93.69 84 ILE A O 1
ATOM 685 N N . THR A 1 85 ? 5.016 19.188 -8.867 1 90.31 85 THR A N 1
ATOM 686 C CA . THR A 1 85 ? 5.078 19.906 -10.133 1 90.31 85 THR A CA 1
ATOM 687 C C . THR A 1 85 ? 6.527 20.094 -10.578 1 90.31 85 THR A C 1
ATOM 689 O O . THR A 1 85 ? 7.457 19.781 -9.828 1 90.31 85 THR A O 1
ATOM 692 N N . SER A 1 86 ? 6.699 20.625 -11.773 1 88.56 86 SER A N 1
ATOM 693 C CA . SER A 1 86 ? 8.039 20.891 -12.289 1 88.56 86 SER A CA 1
ATOM 694 C C . SER A 1 86 ? 8.758 21.938 -11.445 1 88.56 86 SER A C 1
ATOM 696 O O . SER A 1 86 ? 9.969 21.828 -11.219 1 88.56 86 SER A O 1
ATOM 698 N N . SER A 1 87 ? 8.016 22.906 -11 1 90.88 87 SER A N 1
ATOM 699 C CA . SER A 1 87 ? 8.602 23.922 -10.141 1 90.88 87 SER A CA 1
ATOM 700 C C . SER A 1 87 ? 9.023 23.344 -8.797 1 90.88 87 SER A C 1
ATOM 702 O O . SER A 1 87 ? 10.078 23.703 -8.266 1 90.88 87 SER A O 1
ATOM 704 N N . ASP A 1 88 ? 8.188 22.469 -8.258 1 94.38 88 ASP A N 1
ATOM 705 C CA . ASP A 1 88 ? 8.531 21.797 -7.004 1 94.38 88 ASP A CA 1
ATOM 706 C C . ASP A 1 88 ? 9.789 20.953 -7.156 1 94.38 88 ASP A C 1
ATOM 708 O O . ASP A 1 88 ? 10.641 20.922 -6.266 1 94.38 88 ASP A O 1
ATOM 712 N N . ALA A 1 89 ? 9.844 20.281 -8.312 1 90.56 89 ALA A N 1
ATOM 713 C CA . ALA A 1 89 ? 10.984 19.422 -8.602 1 90.56 89 ALA A CA 1
ATOM 714 C C . ALA A 1 89 ? 12.281 20.234 -8.617 1 90.56 89 ALA A C 1
ATOM 716 O O . ALA A 1 89 ? 13.328 19.75 -8.156 1 90.56 89 ALA A O 1
ATOM 717 N N . ALA A 1 90 ? 12.211 21.391 -9.133 1 90.12 90 ALA A N 1
ATOM 718 C CA . ALA A 1 90 ? 13.383 22.266 -9.156 1 90.12 90 ALA A CA 1
ATOM 719 C C . ALA A 1 90 ? 13.844 22.609 -7.742 1 90.12 90 ALA A C 1
ATOM 721 O O . ALA A 1 90 ? 15.039 22.578 -7.449 1 90.12 90 ALA A O 1
ATOM 722 N N . ILE A 1 91 ? 12.93 22.828 -6.906 1 94 91 ILE A N 1
ATOM 723 C CA . ILE A 1 91 ? 13.234 23.172 -5.523 1 94 91 ILE A CA 1
ATOM 724 C C . ILE A 1 91 ? 13.773 21.953 -4.785 1 94 91 ILE A C 1
ATOM 726 O O . ILE A 1 91 ? 14.844 22 -4.188 1 94 91 ILE A O 1
ATOM 730 N N . LEU A 1 92 ? 13.055 20.875 -4.863 1 93.12 92 LEU A N 1
ATOM 731 C CA . LEU A 1 92 ? 13.422 19.656 -4.152 1 93.12 92 LEU A CA 1
ATOM 732 C C . LEU A 1 92 ? 14.742 19.109 -4.676 1 93.12 92 LEU A C 1
ATOM 734 O O . LEU A 1 92 ? 15.555 18.594 -3.9 1 93.12 92 LEU A O 1
ATOM 738 N N . GLY A 1 93 ? 14.953 19.203 -5.914 1 89 93 GLY A N 1
ATOM 739 C CA . GLY A 1 93 ? 16.156 18.688 -6.527 1 89 93 GLY A CA 1
ATOM 740 C C . GLY A 1 93 ? 17.406 19.469 -6.172 1 89 93 GLY A C 1
ATOM 741 O O . GLY A 1 93 ? 18.484 18.891 -5.988 1 89 93 GLY A O 1
ATOM 742 N N . SER A 1 94 ? 17.234 20.719 -6.027 1 88.19 94 SER A N 1
ATOM 743 C CA . SER A 1 94 ? 18.422 21.547 -5.848 1 88.19 94 SER A CA 1
ATOM 744 C C . SER A 1 94 ? 18.641 21.906 -4.379 1 88.19 94 SER A C 1
ATOM 746 O O . SER A 1 94 ? 19.766 22.078 -3.939 1 88.19 94 SER A O 1
ATOM 748 N N . SER A 1 95 ? 17.547 21.906 -3.631 1 91.75 95 SER A N 1
ATOM 749 C CA . SER A 1 95 ? 17.688 22.531 -2.318 1 91.75 95 SER A CA 1
ATOM 750 C C . SER A 1 95 ? 17.438 21.516 -1.199 1 91.75 95 SER A C 1
ATOM 752 O O . SER A 1 95 ? 17.844 21.75 -0.057 1 91.75 95 SER A O 1
ATOM 754 N N . LEU A 1 96 ? 16.75 20.453 -1.426 1 94.69 96 LEU A N 1
ATOM 755 C CA . LEU A 1 96 ? 16.469 19.484 -0.367 1 94.69 96 LEU A CA 1
ATOM 756 C C . LEU A 1 96 ? 17.719 18.703 0.009 1 94.69 96 LEU A C 1
ATOM 758 O O . LEU A 1 96 ? 18.328 18.031 -0.838 1 94.69 96 LEU A O 1
ATOM 762 N N . SER A 1 97 ? 18.078 18.719 1.255 1 93.12 97 SER A N 1
ATOM 763 C CA . SER A 1 97 ? 19.281 18.031 1.721 1 93.12 97 SER A CA 1
ATOM 764 C C . SER A 1 97 ? 18.938 16.766 2.492 1 93.12 97 SER A C 1
ATOM 766 O O . SER A 1 97 ? 19.688 15.789 2.463 1 93.12 97 SER A O 1
ATOM 768 N N . ASN A 1 98 ? 17.844 16.828 3.215 1 95.81 98 ASN A N 1
ATOM 769 C CA . ASN A 1 98 ? 17.469 15.664 4.016 1 95.81 98 ASN A CA 1
ATOM 770 C C . ASN A 1 98 ? 15.977 15.672 4.336 1 95.81 98 ASN A C 1
ATOM 772 O O . ASN A 1 98 ? 15.359 16.734 4.406 1 95.81 98 ASN A O 1
ATOM 776 N N . LEU A 1 99 ? 15.438 14.492 4.508 1 97.38 99 LEU A N 1
ATOM 777 C CA . LEU A 1 99 ? 14.07 14.266 4.961 1 97.38 99 LEU A CA 1
ATOM 778 C C . LEU A 1 99 ? 14.023 13.227 6.078 1 97.38 99 LEU A C 1
ATOM 780 O O . LEU A 1 99 ? 14.602 12.148 5.945 1 97.38 99 LEU A O 1
ATOM 784 N N . THR A 1 100 ? 13.438 13.578 7.18 1 97.56 100 THR A N 1
ATOM 785 C CA . THR A 1 100 ? 13.258 12.648 8.289 1 97.56 100 THR A CA 1
ATOM 786 C C . THR A 1 100 ? 11.781 12.523 8.656 1 97.56 100 THR A C 1
ATOM 788 O O . THR A 1 100 ? 11.062 13.523 8.695 1 97.56 100 THR A O 1
ATOM 791 N N . VAL A 1 101 ? 11.32 11.32 8.828 1 98.12 101 VAL A N 1
ATOM 792 C CA . VAL A 1 101 ? 9.953 11.023 9.242 1 98.12 101 VAL A CA 1
ATOM 793 C C . VAL A 1 101 ? 9.961 10.312 10.594 1 98.12 101 VAL A C 1
ATOM 795 O O . VAL A 1 101 ? 10.648 9.305 10.773 1 98.12 101 VAL A O 1
ATOM 798 N N . GLU A 1 102 ? 9.203 10.883 11.547 1 97.62 102 GLU A N 1
ATOM 799 C CA . GLU A 1 102 ? 9.188 10.328 12.891 1 97.62 102 GLU A CA 1
ATOM 800 C C . GLU A 1 102 ? 7.766 10.125 13.398 1 97.62 102 GLU A C 1
ATOM 802 O O . GLU A 1 102 ? 6.926 11.023 13.273 1 97.62 102 GLU A O 1
ATOM 807 N N . ARG A 1 103 ? 7.484 8.938 13.828 1 97.94 103 ARG A N 1
ATOM 808 C CA . ARG A 1 103 ? 6.277 8.703 14.609 1 97.94 103 ARG A CA 1
ATOM 809 C C . ARG A 1 103 ? 6.512 9.023 16.078 1 97.94 103 ARG A C 1
ATOM 811 O O . ARG A 1 103 ? 6.637 8.109 16.906 1 97.94 103 ARG A O 1
ATOM 818 N N . PHE A 1 104 ? 6.426 10.305 16.438 1 97.44 104 PHE A N 1
ATOM 819 C CA . PHE A 1 104 ? 7.059 10.922 17.594 1 97.44 104 PHE A CA 1
ATOM 820 C C . PHE A 1 104 ? 6.238 10.664 18.859 1 97.44 104 PHE A C 1
ATOM 822 O O . PHE A 1 104 ? 6.719 10.875 19.969 1 97.44 104 PHE A O 1
ATOM 829 N N . GLU A 1 105 ? 5.023 10.188 18.688 1 97.56 105 GLU A N 1
ATOM 830 C CA . GLU A 1 105 ? 4.207 9.961 19.875 1 97.56 105 GLU A CA 1
ATOM 831 C C . GLU A 1 105 ? 4.406 8.547 20.422 1 97.56 105 GLU A C 1
ATOM 833 O O . GLU A 1 105 ? 3.859 8.195 21.469 1 97.56 105 GLU A O 1
ATOM 838 N N . VAL A 1 106 ? 5.152 7.707 19.75 1 97.44 106 VAL A N 1
ATOM 839 C CA . VAL A 1 106 ? 5.43 6.352 20.203 1 97.44 106 VAL A CA 1
ATOM 840 C C . VAL A 1 106 ? 6.758 6.324 20.969 1 97.44 106 VAL A C 1
ATOM 842 O O . VAL A 1 106 ? 7.793 6.727 20.422 1 97.44 106 VAL A O 1
ATOM 845 N N . ASN A 1 107 ? 6.77 5.82 22.156 1 96.31 107 ASN A N 1
ATOM 846 C CA . ASN A 1 107 ? 7.977 5.805 22.969 1 96.31 107 ASN A CA 1
ATOM 847 C C . ASN A 1 107 ? 8.805 4.551 22.719 1 96.31 107 ASN A C 1
ATOM 849 O O . ASN A 1 107 ? 8.508 3.77 21.812 1 96.31 107 ASN A O 1
ATOM 853 N N . GLU A 1 108 ? 9.859 4.344 23.484 1 93.69 108 GLU A N 1
ATOM 854 C CA . GLU A 1 108 ? 10.812 3.26 23.266 1 93.69 108 GLU A CA 1
ATOM 855 C C . GLU A 1 108 ? 10.18 1.901 23.562 1 93.69 108 GLU A C 1
ATOM 857 O O . GLU A 1 108 ? 10.617 0.88 23.031 1 93.69 108 GLU A O 1
ATOM 862 N N . LYS A 1 109 ? 9.125 1.929 24.375 1 94.44 109 LYS A N 1
ATOM 863 C CA . LYS A 1 109 ? 8.453 0.688 24.766 1 94.44 109 LYS A CA 1
ATOM 864 C C . LYS A 1 109 ? 7.324 0.358 23.781 1 94.44 109 LYS A C 1
ATOM 866 O O . LYS A 1 109 ? 6.621 -0.641 23.953 1 94.44 109 LYS A O 1
ATOM 871 N N . GLY A 1 110 ? 7.148 1.205 22.797 1 94.31 110 GLY A N 1
ATOM 872 C CA . GLY A 1 110 ? 6.105 0.966 21.812 1 94.31 110 GLY A CA 1
ATOM 873 C C . GLY A 1 110 ? 4.734 1.426 22.266 1 94.31 110 GLY A C 1
ATOM 874 O O . GLY A 1 110 ? 3.717 0.887 21.828 1 94.31 110 GLY A O 1
ATOM 875 N N . GLU A 1 111 ? 4.773 2.398 23.203 1 96 111 GLU A N 1
ATOM 876 C CA . GLU A 1 111 ? 3.512 2.936 23.703 1 96 111 GLU A CA 1
ATOM 877 C C . GLU A 1 111 ? 3.221 4.309 23.109 1 96 111 GLU A C 1
ATOM 879 O O . GLU A 1 111 ? 4.141 5.086 22.844 1 96 111 GLU A O 1
ATOM 884 N N . GLY A 1 112 ? 1.899 4.566 22.875 1 96.25 112 GLY A N 1
ATOM 885 C CA . GLY A 1 112 ? 1.497 5.852 22.328 1 96.25 112 GLY A CA 1
ATOM 886 C C . GLY A 1 112 ? 0.762 5.73 21 1 96.25 112 GLY A C 1
ATOM 887 O O . GLY A 1 112 ? 0.437 4.625 20.562 1 96.25 112 GLY A O 1
ATOM 888 N N . GLU A 1 113 ? 0.434 6.945 20.391 1 97.06 113 GLU A N 1
ATOM 889 C CA . GLU A 1 113 ? -0.308 6.996 19.141 1 97.06 113 GLU A CA 1
ATOM 890 C C . GLU A 1 113 ? 0.628 6.875 17.938 1 97.06 113 GLU A C 1
ATOM 892 O O . GLU A 1 113 ? 1.413 7.785 17.656 1 97.06 113 GLU A O 1
ATOM 897 N N . PRO A 1 114 ? 0.583 5.727 17.203 1 97.81 114 PRO A N 1
ATOM 898 C CA . PRO A 1 114 ? 1.537 5.496 16.125 1 97.81 114 PRO A CA 1
ATOM 899 C C . PRO A 1 114 ? 1.122 6.172 14.812 1 97.81 114 PRO A C 1
ATOM 901 O O . PRO A 1 114 ? 1.9 6.207 13.859 1 97.81 114 PRO A O 1
ATOM 904 N N . ARG A 1 115 ? -0.07 6.77 14.75 1 97.88 115 ARG A N 1
ATOM 905 C CA . ARG A 1 115 ? -0.586 7.324 13.5 1 97.88 115 ARG A CA 1
ATOM 906 C C . ARG A 1 115 ? -0.164 8.781 13.328 1 97.88 115 ARG A C 1
ATOM 908 O O . ARG A 1 115 ? -0.198 9.312 12.219 1 97.88 115 ARG A O 1
ATOM 915 N N . SER A 1 116 ? 0.211 9.406 14.352 1 98.56 116 SER A N 1
ATOM 916 C CA . SER A 1 116 ? 0.789 10.75 14.273 1 98.56 116 SER A CA 1
ATOM 917 C C . SER A 1 116 ? 2.201 10.703 13.695 1 98.56 116 SER A C 1
ATOM 919 O O . SER A 1 116 ? 2.982 9.805 14.023 1 98.56 116 SER A O 1
ATOM 921 N N . VAL A 1 117 ? 2.477 11.75 12.906 1 98.69 117 VAL A N 1
ATOM 922 C CA . VAL A 1 117 ? 3.758 11.703 12.211 1 98.69 117 VAL A CA 1
ATOM 923 C C . VAL A 1 117 ? 4.328 13.117 12.086 1 98.69 117 VAL A C 1
ATOM 925 O O . VAL A 1 117 ? 3.586 14.078 11.883 1 98.69 117 VAL A O 1
ATOM 928 N N . ARG A 1 118 ? 5.664 13.203 12.219 1 98.75 118 ARG A N 1
ATOM 929 C CA . ARG A 1 118 ? 6.406 14.445 12.023 1 98.75 118 ARG A CA 1
ATOM 930 C C . ARG A 1 118 ? 7.324 14.352 10.812 1 98.75 118 ARG A C 1
ATOM 932 O O . ARG A 1 118 ? 8.102 13.406 10.688 1 98.75 118 ARG A O 1
ATOM 939 N N . PHE A 1 119 ? 7.188 15.305 9.961 1 98.75 119 PHE A N 1
ATOM 940 C CA . PHE A 1 119 ? 8.094 15.43 8.828 1 98.75 119 PHE A CA 1
ATOM 941 C C . PHE A 1 119 ? 9.07 16.578 9.039 1 98.75 119 PHE A C 1
ATOM 943 O O . PHE A 1 119 ? 8.664 17.703 9.344 1 98.75 119 PHE A O 1
ATOM 950 N N . THR A 1 120 ? 10.336 16.297 8.875 1 98.69 120 THR A N 1
ATOM 951 C CA . THR A 1 120 ? 11.375 17.312 8.922 1 98.69 120 THR A CA 1
ATOM 952 C C . THR A 1 120 ? 12.133 17.391 7.602 1 98.69 120 THR A C 1
ATOM 954 O O . THR A 1 120 ? 12.859 16.453 7.25 1 98.69 120 THR A O 1
ATOM 957 N N . PHE A 1 121 ? 11.922 18.484 6.91 1 98.06 121 PHE A N 1
ATOM 958 C CA . PHE A 1 121 ? 12.656 18.75 5.68 1 98.06 121 PHE A CA 1
ATOM 959 C C . PHE A 1 121 ? 13.82 19.688 5.941 1 98.06 121 PHE A C 1
ATOM 961 O O . PHE A 1 121 ? 13.625 20.781 6.492 1 98.06 121 PHE A O 1
ATOM 968 N N . GLU A 1 122 ? 14.938 19.266 5.566 1 97 122 GLU A N 1
ATOM 969 C CA . GLU A 1 122 ? 16.109 20.125 5.66 1 97 122 GLU A CA 1
ATOM 970 C C . GLU A 1 122 ? 16.562 20.594 4.281 1 97 122 GLU A C 1
ATOM 972 O O . GLU A 1 122 ? 16.625 19.797 3.338 1 97 122 GLU A O 1
ATOM 977 N N . PHE A 1 123 ? 16.844 21.859 4.207 1 96.06 123 PHE A N 1
ATOM 978 C CA . PHE A 1 123 ? 17.203 22.453 2.93 1 96.06 123 PHE A CA 1
ATOM 979 C C . PHE A 1 123 ? 18.562 23.156 3.027 1 96.06 123 PHE A C 1
ATOM 981 O O . PHE A 1 123 ? 18.953 23.625 4.098 1 96.06 123 PHE A O 1
ATOM 988 N N . ASN A 1 124 ? 19.125 23.156 1.887 1 91.56 124 ASN A N 1
ATOM 989 C CA . ASN A 1 124 ? 20.312 24.016 1.779 1 91.56 124 ASN A CA 1
ATOM 990 C C . ASN A 1 124 ? 19.938 25.484 1.893 1 91.56 124 ASN A C 1
ATOM 992 O O . ASN A 1 124 ? 18.781 25.859 1.69 1 91.56 124 ASN A O 1
ATOM 996 N N . THR A 1 125 ? 20.969 26.328 2.363 1 88.31 125 THR A N 1
ATOM 997 C CA . THR A 1 125 ? 20.672 27.75 2.512 1 88.31 125 THR A CA 1
ATOM 998 C C . THR A 1 125 ? 21.656 28.594 1.706 1 88.31 125 THR A C 1
ATOM 1000 O O . THR A 1 125 ? 22.625 28.062 1.147 1 88.31 125 THR A O 1
ATOM 1003 N N . GLY A 1 126 ? 21.359 29.828 1.652 1 85.06 126 GLY A N 1
ATOM 1004 C CA . GLY A 1 126 ? 22.234 30.75 0.955 1 85.06 126 GLY A CA 1
ATOM 1005 C C . GLY A 1 126 ? 22.016 30.766 -0.547 1 85.06 126 GLY A C 1
ATOM 1006 O O . GLY A 1 126 ? 20.875 30.766 -1.019 1 85.06 126 GLY A O 1
ATOM 1007 N N . GLU A 1 127 ? 23.094 30.734 -1.309 1 83.25 127 GLU A N 1
ATOM 1008 C CA . GLU A 1 127 ? 23.062 30.828 -2.766 1 83.25 127 GLU A CA 1
ATOM 1009 C C . GLU A 1 127 ? 22.578 29.516 -3.395 1 83.25 127 GLU A C 1
ATOM 1011 O O . GLU A 1 127 ? 22.031 29.516 -4.496 1 83.25 127 GLU A O 1
ATOM 1016 N N . THR A 1 128 ? 22.609 28.531 -2.613 1 85.31 128 THR A N 1
ATOM 1017 C CA . THR A 1 128 ? 22.266 27.203 -3.127 1 85.31 128 THR A CA 1
ATOM 1018 C C . THR A 1 128 ? 20.766 27 -3.143 1 85.31 128 THR A C 1
ATOM 1020 O O . THR A 1 128 ? 20.25 26.125 -3.844 1 85.31 128 THR A O 1
ATOM 1023 N N . ASN A 1 129 ? 20.031 27.812 -2.367 1 91.38 129 ASN A N 1
ATOM 1024 C CA . ASN A 1 129 ? 18.578 27.812 -2.371 1 91.38 129 ASN A CA 1
ATOM 1025 C C . ASN A 1 129 ? 18 29.188 -2.703 1 91.38 129 ASN A C 1
ATOM 1027 O O . ASN A 1 129 ? 17.781 30 -1.807 1 91.38 129 ASN A O 1
ATOM 1031 N N . PRO A 1 130 ? 17.766 29.406 -3.928 1 93 130 PRO A N 1
ATOM 1032 C CA . PRO A 1 130 ? 17.266 30.719 -4.34 1 93 130 PRO A CA 1
ATOM 1033 C C . PRO A 1 130 ? 15.773 30.891 -4.098 1 93 130 PRO A C 1
ATOM 1035 O O . PRO A 1 130 ? 15.211 31.938 -4.398 1 93 130 PRO A O 1
ATOM 1038 N N . PHE A 1 131 ? 15.18 29.938 -3.518 1 95.44 131 PHE A N 1
ATOM 1039 C CA . PHE A 1 131 ? 13.719 29.938 -3.48 1 95.44 131 PHE A CA 1
ATOM 1040 C C . PHE A 1 131 ? 13.211 30.484 -2.152 1 95.44 131 PHE A C 1
ATOM 1042 O O . PHE A 1 131 ? 12.234 31.25 -2.121 1 95.44 131 PHE A O 1
ATOM 1049 N N . PHE A 1 132 ? 13.781 30.047 -1.06 1 97.12 132 PHE A N 1
ATOM 1050 C CA . PHE A 1 132 ? 13.336 30.516 0.25 1 97.12 132 PHE A CA 1
ATOM 1051 C C . PHE A 1 132 ? 14.477 30.453 1.26 1 97.12 132 PHE A C 1
ATOM 1053 O O . PHE A 1 13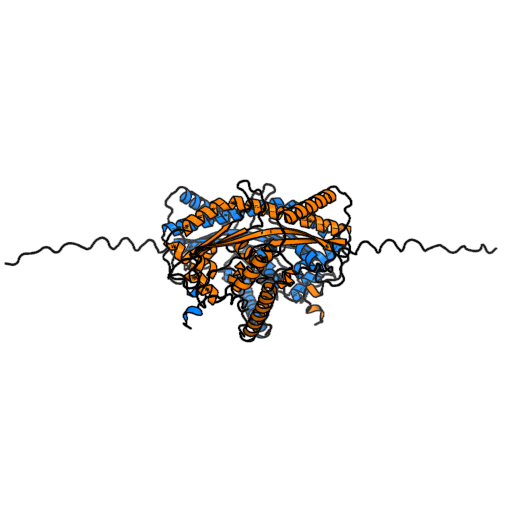2 ? 15.57 29.984 0.943 1 97.12 132 PHE A O 1
ATOM 1060 N N . GLU A 1 133 ? 14.242 30.875 2.479 1 95.81 133 GLU A N 1
ATOM 1061 C CA . GLU A 1 133 ? 15.312 31.109 3.443 1 95.81 133 GLU A CA 1
ATOM 1062 C C . GLU A 1 133 ? 15.336 30.016 4.512 1 95.81 133 GLU A C 1
ATOM 1064 O O . GLU A 1 133 ? 16.328 29.859 5.23 1 95.81 133 GLU A O 1
ATOM 1069 N N . ASP A 1 134 ? 14.359 29.266 4.609 1 96.5 134 ASP A N 1
ATOM 1070 C CA . ASP A 1 134 ? 14.219 28.312 5.699 1 96.5 134 ASP A CA 1
ATOM 1071 C C . ASP A 1 134 ? 15.219 27.172 5.562 1 96.5 134 ASP A C 1
ATOM 1073 O O . ASP A 1 134 ? 15.297 26.531 4.516 1 96.5 134 ASP A O 1
ATOM 1077 N N . LYS A 1 135 ? 15.93 26.891 6.621 1 96.38 135 LYS A N 1
ATOM 1078 C CA . LYS A 1 135 ? 16.859 25.766 6.664 1 96.38 135 LYS A CA 1
ATOM 1079 C C . LYS A 1 135 ? 16.125 24.469 7.008 1 96.38 135 LYS A C 1
ATOM 1081 O O . LYS A 1 135 ? 16.531 23.391 6.586 1 96.38 135 LYS A O 1
ATOM 1086 N N . LYS A 1 136 ? 15.156 24.688 7.746 1 97.44 136 LYS A N 1
ATOM 1087 C CA . LYS A 1 136 ? 14.414 23.531 8.234 1 97.44 136 LYS A CA 1
ATOM 1088 C C . LYS A 1 136 ? 12.914 23.812 8.281 1 97.44 136 LYS A C 1
ATOM 1090 O O . LYS A 1 136 ? 12.492 24.859 8.758 1 97.44 136 LYS A O 1
ATOM 1095 N N . LEU A 1 137 ? 12.094 22.938 7.684 1 98.31 137 LEU A N 1
ATOM 1096 C CA . LEU A 1 137 ? 10.641 22.984 7.781 1 98.31 137 LEU A CA 1
ATOM 1097 C C . LEU A 1 137 ? 10.109 21.734 8.484 1 98.31 137 LEU A C 1
ATOM 1099 O O . LEU A 1 137 ? 10.367 20.609 8.047 1 98.31 137 LEU A O 1
ATOM 1103 N N . VAL A 1 138 ? 9.461 21.922 9.617 1 98.75 138 VAL A N 1
ATOM 1104 C CA . VAL A 1 138 ? 8.93 20.828 10.414 1 98.75 138 VAL A CA 1
ATOM 1105 C C . VAL A 1 138 ? 7.402 20.844 10.352 1 98.75 138 VAL A C 1
ATOM 1107 O O . VAL A 1 138 ? 6.77 21.844 10.695 1 98.75 138 VAL A O 1
ATOM 1110 N N . LYS A 1 139 ? 6.781 19.781 9.867 1 98.75 139 LYS A N 1
ATOM 1111 C CA . LYS A 1 139 ? 5.332 19.641 9.773 1 98.75 139 LYS A CA 1
ATOM 1112 C C . LYS A 1 139 ? 4.832 18.469 10.602 1 98.75 139 LYS A C 1
ATOM 1114 O O . LYS A 1 139 ? 5.121 17.312 10.281 1 98.75 139 LYS A O 1
ATOM 1119 N N . ASP A 1 140 ? 4.062 18.75 11.633 1 98.56 140 ASP A N 1
ATOM 1120 C CA . ASP A 1 140 ? 3.496 17.734 12.508 1 98.56 140 ASP A CA 1
AT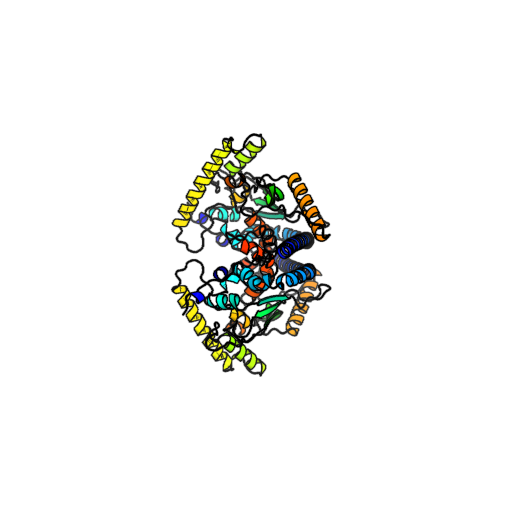OM 1121 C C . ASP A 1 140 ? 2.064 17.391 12.102 1 98.56 140 ASP A C 1
ATOM 1123 O O . ASP A 1 140 ? 1.271 18.281 11.789 1 98.56 140 ASP A O 1
ATOM 1127 N N . PHE A 1 141 ? 1.767 16.156 12.023 1 98.75 141 PHE A N 1
ATOM 1128 C CA . PHE A 1 141 ? 0.418 15.633 11.852 1 98.75 141 PHE A CA 1
ATOM 1129 C C . PHE A 1 141 ? -0.006 14.836 13.078 1 98.75 141 PHE A C 1
ATOM 1131 O O . PHE A 1 141 ? 0.65 13.859 13.453 1 98.75 141 PHE A O 1
ATOM 1138 N N . TYR A 1 142 ? -1.061 15.242 13.695 1 98.62 142 TYR A N 1
ATOM 1139 C CA . TYR A 1 142 ? -1.603 14.547 14.852 1 98.62 142 TYR A CA 1
ATOM 1140 C C . TYR A 1 142 ? -2.852 13.758 14.484 1 98.62 142 TYR A C 1
ATOM 1142 O O . TYR A 1 142 ? -3.775 14.297 13.867 1 98.62 142 TYR A O 1
ATOM 1150 N N . TRP A 1 143 ? -2.818 12.484 14.789 1 98.19 143 TRP A N 1
ATOM 1151 C CA . TRP A 1 143 ? -4.059 11.727 14.68 1 98.19 143 TRP A CA 1
ATOM 1152 C C . TRP A 1 143 ? -5.051 12.133 15.758 1 98.19 143 TRP A C 1
ATOM 1154 O O . TRP A 1 143 ? -4.703 12.18 16.938 1 98.19 143 TRP A O 1
ATOM 1164 N N . ARG A 1 144 ? -6.277 12.539 15.336 1 97.69 144 ARG A N 1
ATOM 1165 C CA . ARG A 1 144 ? -7.316 12.984 16.266 1 97.69 144 ARG A CA 1
ATOM 1166 C C . ARG A 1 144 ? -8.641 12.289 15.961 1 97.69 144 ARG A C 1
ATOM 1168 O O . ARG A 1 144 ? -8.859 11.805 14.852 1 97.69 144 ARG A O 1
ATOM 1175 N N . LYS A 1 145 ? -9.383 12.211 17 1 95.19 145 LYS A N 1
ATOM 1176 C CA . LYS A 1 145 ? -10.742 11.688 16.922 1 95.19 145 LYS A CA 1
ATOM 1177 C C . LYS A 1 145 ? -11.742 12.633 17.578 1 95.19 145 LYS A C 1
ATOM 1179 O O . LYS A 1 145 ? -11.445 13.227 18.609 1 95.19 145 LYS A O 1
ATOM 1184 N N . GLN A 1 146 ? -12.938 12.711 16.906 1 92.5 146 GLN A N 1
ATOM 1185 C CA . GLN A 1 146 ? -14 13.539 17.469 1 92.5 146 GLN A CA 1
ATOM 1186 C C . GLN A 1 146 ? -15.359 12.875 17.297 1 92.5 146 GLN A C 1
ATOM 1188 O O . GLN A 1 146 ? -15.594 12.164 16.312 1 92.5 146 GLN A O 1
ATOM 1193 N N . ILE A 1 147 ? -16.156 13.047 18.297 1 89.44 147 ILE A N 1
ATOM 1194 C CA . ILE A 1 147 ? -17.562 12.617 18.234 1 89.44 147 ILE A CA 1
ATOM 1195 C C . ILE A 1 147 ? -18.469 13.836 18.203 1 89.44 147 ILE A C 1
ATOM 1197 O O . ILE A 1 147 ? -18.375 14.719 19.062 1 89.44 147 ILE A O 1
ATOM 1201 N N . LEU A 1 148 ? -19.219 13.914 17.141 1 83.44 148 LEU A N 1
ATOM 1202 C CA . LEU A 1 148 ? -20.172 15.008 17.016 1 83.44 148 LEU A CA 1
ATOM 1203 C C . LEU A 1 148 ? -21.609 14.492 17.109 1 83.44 148 LEU A C 1
ATOM 1205 O O . LEU A 1 148 ? -21.906 13.383 16.656 1 83.44 148 LEU A O 1
ATOM 1209 N N . THR A 1 149 ? -22.391 15.273 17.703 1 83.19 149 THR A N 1
ATOM 1210 C CA . THR A 1 149 ? -23.812 14.953 17.766 1 83.19 149 THR A CA 1
ATOM 1211 C C . THR A 1 149 ? -24.578 15.633 16.641 1 83.19 149 THR A C 1
ATOM 1213 O O . THR A 1 149 ? -24.453 16.844 16.438 1 83.19 149 THR A O 1
ATOM 1216 N N . THR A 1 150 ? -25.25 14.859 15.867 1 81.19 150 THR A N 1
ATOM 1217 C CA . THR A 1 150 ? -26.062 15.391 14.773 1 81.19 150 THR A CA 1
ATOM 1218 C C . THR A 1 150 ? -27.328 16.047 15.305 1 81.19 150 THR A C 1
ATOM 1220 O O . THR A 1 150 ? -27.656 15.891 16.484 1 81.19 150 THR A O 1
ATOM 1223 N N . PRO A 1 151 ? -27.969 16.828 14.406 1 78.25 151 PRO A N 1
ATOM 1224 C CA . PRO A 1 151 ? -29.219 17.453 14.836 1 78.25 151 PRO A CA 1
ATOM 1225 C C . PRO A 1 151 ? -30.266 16.453 15.289 1 78.25 151 PRO A C 1
ATOM 1227 O O . PRO A 1 151 ? -31.109 16.766 16.125 1 78.25 151 PRO A O 1
ATOM 1230 N N . SER A 1 152 ? -30.219 15.25 14.797 1 80.56 152 SER A N 1
ATOM 1231 C CA . SER A 1 152 ? -31.172 14.203 15.172 1 80.56 152 SER A CA 1
ATOM 1232 C C . SER A 1 152 ? -30.797 13.555 16.5 1 80.56 152 SER A C 1
ATOM 1234 O O . SER A 1 152 ? -31.516 12.688 17 1 80.56 152 SER A O 1
ATOM 1236 N N . GLY A 1 153 ? -29.719 13.977 17.031 1 81.25 153 GLY A N 1
ATOM 1237 C CA . GLY A 1 153 ? -29.266 13.445 18.312 1 81.25 153 GLY A CA 1
ATOM 1238 C C . GLY A 1 153 ? -28.359 12.242 18.172 1 81.25 153 GLY A C 1
ATOM 1239 O O . GLY A 1 153 ? -27.906 11.688 19.172 1 81.25 153 GLY A O 1
ATOM 1240 N N . LYS A 1 154 ? -28.125 11.938 16.969 1 85.38 154 LYS A N 1
ATOM 1241 C CA . LYS A 1 154 ? -27.234 10.805 16.719 1 85.38 154 LYS A CA 1
ATOM 1242 C C . LYS A 1 154 ? -25.766 11.25 16.719 1 85.38 154 LYS A C 1
ATOM 1244 O O . LYS A 1 154 ? -25.469 12.438 16.594 1 85.38 154 LYS A O 1
ATOM 1249 N N . LYS A 1 155 ? -24.922 10.25 17 1 85.19 155 LYS A N 1
ATOM 1250 C CA . LYS A 1 155 ? -23.5 10.555 17.109 1 85.19 155 LYS A CA 1
ATOM 1251 C C . LYS A 1 155 ? -22.75 10.188 15.828 1 85.19 155 LYS A C 1
ATOM 1253 O O . LYS A 1 155 ? -23.031 9.148 15.227 1 85.19 155 LYS A O 1
ATOM 1258 N N . SER A 1 156 ? -21.969 11.109 15.383 1 85.88 156 SER A N 1
ATOM 1259 C CA . SER A 1 156 ? -21.062 10.898 14.258 1 85.88 156 SER A CA 1
ATOM 1260 C C . SER A 1 156 ? -19.609 10.961 14.695 1 85.88 156 SER A C 1
ATOM 1262 O O . SER A 1 156 ? -19.203 11.898 15.398 1 85.88 156 SER A O 1
ATOM 1264 N N . THR A 1 157 ? -18.891 9.922 14.312 1 87.81 157 THR A N 1
ATOM 1265 C CA . THR A 1 157 ? -17.484 9.875 14.688 1 87.81 157 THR A CA 1
ATOM 1266 C C . THR A 1 157 ? -16.594 10.258 13.508 1 87.81 157 THR A C 1
ATOM 1268 O O . THR A 1 157 ? -16.844 9.828 12.375 1 87.81 157 THR A O 1
ATOM 1271 N N . TRP A 1 158 ? -15.703 11.133 13.75 1 89.81 158 TRP A N 1
ATOM 1272 C CA . TRP A 1 158 ? -14.672 11.508 12.789 1 89.81 158 TRP A CA 1
ATOM 1273 C C . TRP A 1 158 ? -13.281 11.219 13.336 1 89.81 158 TRP A C 1
ATOM 1275 O O . TRP A 1 158 ? -13.008 11.453 14.516 1 89.81 158 TRP A O 1
ATOM 1285 N N . ASP A 1 159 ? -12.438 10.625 12.547 1 94.19 159 ASP A N 1
ATOM 1286 C CA . ASP A 1 159 ? -11.023 10.5 12.891 1 94.19 159 ASP A CA 1
ATOM 1287 C C . ASP A 1 159 ? -10.133 10.812 11.695 1 94.19 159 ASP A C 1
ATOM 1289 O O . ASP A 1 159 ? -10.531 10.617 10.547 1 94.19 159 ASP A O 1
ATOM 1293 N N . GLY A 1 160 ? -8.992 11.422 11.93 1 95.12 160 GLY A N 1
ATOM 1294 C CA . GLY A 1 160 ? -8.07 11.812 10.875 1 95.12 160 GLY A CA 1
ATOM 1295 C C . GLY A 1 160 ? -6.863 12.578 11.391 1 95.12 160 GLY A C 1
ATOM 1296 O O . GLY A 1 160 ? -6.562 12.539 12.586 1 95.12 160 GLY A O 1
ATOM 1297 N N . LEU A 1 161 ? -6.137 13.133 10.438 1 97.94 161 LEU A N 1
ATOM 1298 C CA . LEU A 1 161 ? -4.93 13.891 10.766 1 97.94 161 LEU A CA 1
ATOM 1299 C C . LEU A 1 161 ? -5.23 15.375 10.859 1 97.94 161 LEU A C 1
ATOM 1301 O O . LEU A 1 161 ? -5.93 15.93 10.008 1 97.94 161 LEU A O 1
ATOM 1305 N N . VAL A 1 162 ? -4.762 15.945 11.938 1 97.62 162 VAL A N 1
ATOM 1306 C CA . VAL A 1 162 ? -4.828 17.391 12.125 1 97.62 162 VAL A CA 1
ATOM 1307 C C . VAL A 1 162 ? -3.418 17.969 12.195 1 97.62 162 VAL A C 1
ATOM 1309 O O . VAL A 1 162 ? -2.496 17.312 12.688 1 97.62 162 VAL A O 1
ATOM 1312 N N . SER A 1 163 ? -3.293 19.156 11.664 1 98.25 163 SER A N 1
ATOM 1313 C CA . SER A 1 163 ? -1.982 19.797 11.609 1 98.25 163 SER A CA 1
ATOM 1314 C C . SER A 1 163 ? -2.1 21.312 11.711 1 98.25 163 SER A C 1
ATOM 1316 O O . SER A 1 163 ? -3.207 21.844 11.781 1 98.25 163 SER A O 1
ATOM 1318 N N . GLU A 1 164 ? -0.998 21.953 11.891 1 98 164 GLU A N 1
ATOM 1319 C CA . GLU A 1 164 ? -0.867 23.406 11.844 1 98 164 GLU A CA 1
ATOM 1320 C C . GLU A 1 164 ? -0.092 23.859 10.609 1 98 164 GLU A C 1
ATOM 1322 O O . GLU A 1 164 ? 0.871 23.203 10.203 1 98 164 GLU A O 1
ATOM 1327 N N . PRO A 1 165 ? -0.589 24.938 10.023 1 98.38 165 PRO A N 1
ATOM 1328 C CA . PRO A 1 165 ? 0.158 25.391 8.852 1 98.38 165 PRO A CA 1
ATOM 1329 C C . PRO A 1 165 ? 1.552 25.906 9.203 1 98.38 165 PRO A C 1
ATOM 1331 O O . PRO A 1 165 ? 1.761 26.438 10.297 1 98.38 165 PRO A O 1
ATOM 1334 N N . VAL A 1 166 ? 2.496 25.734 8.328 1 98.69 166 VAL A N 1
ATOM 1335 C CA . VAL A 1 166 ? 3.885 26.156 8.484 1 98.69 166 VAL A CA 1
ATOM 1336 C C . VAL A 1 166 ? 4.266 27.125 7.363 1 98.69 166 VAL A C 1
ATOM 1338 O O . VAL A 1 166 ? 4.23 26.75 6.184 1 98.69 166 VAL A O 1
ATOM 1341 N N . ARG A 1 167 ? 4.625 28.266 7.746 1 98.38 167 ARG A N 1
ATOM 1342 C CA . ARG A 1 167 ? 4.957 29.312 6.777 1 98.38 167 ARG A CA 1
ATOM 1343 C C . ARG A 1 167 ? 6.34 29.078 6.184 1 98.38 167 ARG A C 1
ATOM 1345 O O . ARG A 1 167 ? 7.262 28.656 6.883 1 98.38 167 ARG A O 1
ATOM 1352 N N . ILE A 1 168 ? 6.43 29.281 4.926 1 98.25 168 ILE A N 1
ATOM 1353 C CA . ILE A 1 168 ? 7.711 29.281 4.227 1 98.25 168 ILE A CA 1
ATOM 1354 C C . ILE A 1 168 ? 8.117 30.703 3.873 1 98.25 168 ILE A C 1
ATOM 1356 O O . ILE A 1 168 ? 7.297 31.484 3.371 1 98.25 168 ILE A O 1
ATOM 1360 N N . ASN A 1 169 ? 9.352 31.031 4.16 1 97.5 169 ASN A N 1
ATOM 1361 C CA . ASN A 1 169 ? 9.859 32.375 3.873 1 97.5 169 ASN A CA 1
ATOM 1362 C C . ASN A 1 169 ? 10.43 32.469 2.459 1 97.5 169 ASN A C 1
ATOM 1364 O O . ASN A 1 169 ? 11.641 32.594 2.277 1 97.5 169 ASN A O 1
ATOM 1368 N N . TRP A 1 170 ? 9.547 32.688 1.525 1 97.5 170 TRP A N 1
ATOM 1369 C CA . TRP A 1 170 ? 9.906 32.688 0.11 1 97.5 170 TRP A CA 1
ATOM 1370 C C . TRP A 1 170 ? 10.711 33.938 -0.228 1 97.5 170 TRP A C 1
ATOM 1372 O O . TRP A 1 170 ? 10.414 35.031 0.269 1 97.5 170 TRP A O 1
ATOM 1382 N N . LYS A 1 171 ? 11.703 33.75 -1.056 1 95.44 171 LYS A N 1
ATOM 1383 C CA . LYS A 1 171 ? 12.359 34.906 -1.66 1 95.44 171 LYS A CA 1
ATOM 1384 C C . LYS A 1 171 ? 11.469 35.562 -2.711 1 95.44 171 LYS A C 1
ATOM 1386 O O . LYS A 1 171 ? 10.453 35 -3.113 1 95.44 171 LYS A O 1
ATOM 1391 N N . LYS A 1 172 ? 11.836 36.719 -3.17 1 94.88 172 LYS A N 1
ATOM 1392 C CA . LYS A 1 172 ? 11 37.5 -4.066 1 94.88 172 LYS A CA 1
ATOM 1393 C C . LYS A 1 172 ? 10.641 36.719 -5.324 1 94.88 172 LYS A C 1
ATOM 1395 O O . LYS A 1 172 ? 11.516 36.188 -6 1 94.88 172 LYS A O 1
ATOM 1400 N N . ASP A 1 173 ? 9.328 36.562 -5.594 1 94.81 173 ASP A N 1
ATOM 1401 C CA . ASP A 1 173 ? 8.75 36 -6.809 1 94.81 173 ASP A CA 1
ATOM 1402 C C . ASP A 1 173 ? 9.031 34.5 -6.918 1 94.81 173 ASP A C 1
ATOM 1404 O O . ASP A 1 173 ? 9 33.938 -8.008 1 94.81 173 ASP A O 1
ATOM 1408 N N . MET A 1 174 ? 9.344 33.812 -5.75 1 95.5 174 MET A N 1
ATOM 1409 C CA . MET A 1 174 ? 9.727 32.406 -5.805 1 95.5 174 MET A CA 1
ATOM 1410 C C . MET A 1 174 ? 8.648 31.531 -5.191 1 95.5 174 MET A C 1
ATOM 1412 O O . MET A 1 174 ? 8.789 30.312 -5.133 1 95.5 174 MET A O 1
ATOM 1416 N N . ASP A 1 175 ? 7.566 32.188 -4.793 1 96.25 175 ASP A N 1
ATOM 1417 C CA . ASP A 1 175 ? 6.504 31.453 -4.113 1 96.25 175 ASP A CA 1
ATOM 1418 C C . ASP A 1 175 ? 5.707 30.594 -5.098 1 96.25 175 ASP A C 1
ATOM 1420 O O . ASP A 1 175 ? 4.832 31.109 -5.801 1 96.25 175 ASP A O 1
ATOM 1424 N N . VAL A 1 176 ? 5.926 29.297 -5.023 1 94.88 176 VAL A N 1
ATOM 1425 C CA . VAL A 1 176 ? 5.273 28.391 -5.965 1 94.88 176 VAL A CA 1
ATOM 1426 C C . VAL A 1 176 ? 3.852 28.094 -5.496 1 94.88 176 VAL A C 1
ATOM 1428 O O . VAL A 1 176 ? 3.055 27.516 -6.234 1 94.88 176 VAL A O 1
ATOM 1431 N N . THR A 1 177 ? 3.445 28.5 -4.258 1 95.69 177 THR A N 1
ATOM 1432 C CA . THR A 1 177 ? 2.094 28.297 -3.748 1 95.69 177 THR A CA 1
ATOM 1433 C C . THR A 1 177 ? 1.185 29.453 -4.152 1 95.69 177 THR A C 1
ATOM 1435 O O . THR A 1 177 ? -0.003 29.469 -3.822 1 95.69 177 THR A O 1
ATOM 1438 N N . LYS A 1 178 ? 1.797 30.438 -4.758 1 93.56 178 LYS A N 1
ATOM 1439 C CA . LYS A 1 178 ? 1.076 31.594 -5.285 1 93.56 178 LYS A CA 1
ATOM 1440 C C . LYS A 1 178 ? 0.301 32.312 -4.18 1 93.56 178 LYS A C 1
ATOM 1442 O O . LYS A 1 178 ? -0.834 32.75 -4.395 1 93.56 178 LYS A O 1
ATOM 1447 N N . GLY A 1 179 ? 0.827 32.281 -3.041 1 95.69 179 GLY A N 1
ATOM 1448 C CA . GLY A 1 179 ? 0.281 33.031 -1.925 1 95.69 179 GLY A CA 1
ATOM 1449 C C . GLY A 1 179 ? -0.714 32.219 -1.099 1 95.69 179 GLY A C 1
ATOM 1450 O O . GLY A 1 179 ? -1.173 32.688 -0.054 1 95.69 179 GLY A O 1
ATOM 1451 N N . LEU A 1 180 ? -1.055 31.094 -1.533 1 96.56 180 LEU A N 1
ATOM 1452 C CA . LEU A 1 180 ? -2.059 30.297 -0.842 1 96.56 180 LEU A CA 1
ATOM 1453 C C . LEU A 1 180 ? -1.572 29.891 0.547 1 96.56 180 LEU A C 1
ATOM 1455 O O . LEU A 1 180 ? -2.324 29.984 1.521 1 96.56 180 LEU A O 1
ATOM 1459 N N . LEU A 1 181 ? -0.336 29.469 0.644 1 97.88 181 LEU A N 1
ATOM 1460 C CA . LEU A 1 181 ? 0.221 29.062 1.932 1 97.88 181 LEU A CA 1
ATOM 1461 C C . LEU A 1 181 ? 0.208 30.234 2.916 1 97.88 181 LEU A C 1
ATOM 1463 O O . LEU A 1 181 ? -0.191 30.078 4.07 1 97.88 181 LEU A O 1
ATOM 1467 N N . ASP A 1 182 ? 0.577 31.391 2.447 1 97.81 182 ASP A N 1
ATOM 1468 C CA . ASP A 1 182 ? 0.579 32.594 3.299 1 97.81 182 ASP A CA 1
ATOM 1469 C C . ASP A 1 182 ? -0.831 32.906 3.783 1 97.81 182 ASP A C 1
ATOM 1471 O O . ASP A 1 182 ? -1.03 33.219 4.957 1 97.81 182 ASP A O 1
ATOM 1475 N N . ALA A 1 183 ? -1.746 32.844 2.863 1 97.81 183 ALA A N 1
ATOM 1476 C CA . ALA A 1 183 ? -3.137 33.125 3.219 1 97.81 183 ALA A CA 1
ATOM 1477 C C . ALA A 1 183 ? -3.633 32.125 4.281 1 97.81 183 ALA A C 1
ATOM 1479 O O . ALA A 1 183 ? -4.355 32.531 5.199 1 97.81 183 ALA A O 1
ATOM 1480 N N . THR A 1 184 ? -3.283 30.906 4.156 1 97.56 184 THR A N 1
ATOM 1481 C CA . THR A 1 184 ? -3.658 29.875 5.121 1 97.56 184 THR A CA 1
ATOM 1482 C C . THR A 1 184 ? -3.047 30.172 6.488 1 97.56 184 THR A C 1
ATOM 1484 O O . THR A 1 184 ? -3.734 30.094 7.508 1 97.56 184 THR A O 1
ATOM 1487 N N . CYS A 1 185 ? -1.757 30.531 6.5 1 98.31 185 CYS A N 1
ATOM 1488 C CA . CYS A 1 185 ? -1.068 30.859 7.746 1 98.31 185 CYS A CA 1
ATOM 1489 C C . CYS A 1 185 ? -1.671 32.094 8.391 1 98.31 185 CYS A C 1
ATOM 1491 O O . CYS A 1 185 ? -1.827 32.156 9.617 1 98.31 185 CYS A O 1
ATOM 1493 N N . ASP A 1 186 ? -2.008 33.094 7.562 1 98.06 186 ASP A N 1
ATOM 1494 C CA . ASP A 1 186 ? -2.594 34.312 8.07 1 98.06 186 ASP A CA 1
ATOM 1495 C C . ASP A 1 186 ? -3.924 34.062 8.766 1 98.06 186 ASP A C 1
ATOM 1497 O O . ASP A 1 186 ? -4.188 34.594 9.844 1 98.06 186 ASP A O 1
ATOM 1501 N N . LEU A 1 187 ? -4.73 33.25 8.18 1 97.38 187 LEU A N 1
ATOM 1502 C CA . LEU A 1 187 ? -6.016 32.938 8.797 1 97.38 187 LEU A CA 1
ATOM 1503 C C . LEU A 1 187 ? -5.812 32.188 10.117 1 97.38 187 LEU A C 1
ATOM 1505 O O . LEU A 1 187 ? -6.465 32.5 11.109 1 97.38 187 LEU A O 1
ATOM 1509 N N . TYR A 1 188 ? -4.945 31.219 10.148 1 96.88 188 TYR A N 1
ATOM 1510 C CA . TYR A 1 188 ? -4.664 30.438 11.352 1 96.88 188 TYR A CA 1
ATOM 1511 C C . TYR A 1 188 ? -4.23 31.359 12.492 1 96.88 188 TYR A C 1
ATOM 1513 O O . TYR A 1 188 ? -4.715 31.219 13.617 1 96.88 188 TYR A O 1
ATOM 1521 N N . GLU A 1 189 ? -3.312 32.312 12.164 1 97.25 189 GLU A N 1
ATOM 1522 C CA . GLU A 1 189 ? -2.818 33.25 13.164 1 97.25 189 GLU A CA 1
ATOM 1523 C C . GLU A 1 189 ? -3.932 34.156 13.648 1 97.25 189 GLU A C 1
ATOM 1525 O O . GLU A 1 189 ? -4 34.5 14.836 1 97.25 189 GLU A O 1
ATOM 1530 N N . ALA A 1 190 ? -4.789 34.531 12.711 1 97.06 190 ALA A N 1
ATOM 1531 C CA . ALA A 1 190 ? -5.91 35.406 13.07 1 97.06 190 ALA A CA 1
ATOM 1532 C C . ALA A 1 190 ? -6.898 34.656 13.977 1 97.06 190 ALA A C 1
ATOM 1534 O O . ALA A 1 190 ? -7.438 35.25 14.914 1 97.06 190 ALA A O 1
ATOM 1535 N N . GLU A 1 191 ? -7.113 33.406 13.688 1 95.06 191 GLU A N 1
ATOM 1536 C CA . GLU A 1 191 ? -8.039 32.594 14.484 1 95.06 191 GLU A CA 1
ATOM 1537 C C . GLU A 1 191 ? -7.531 32.438 15.914 1 95.06 191 GLU A C 1
ATOM 1539 O O . GLU A 1 191 ? -8.32 32.312 16.844 1 95.06 191 GLU A O 1
ATOM 1544 N N . LYS A 1 192 ? -6.262 32.344 16.094 1 93.62 192 LYS A N 1
ATOM 1545 C CA . LYS A 1 192 ? -5.672 32.188 17.422 1 93.62 192 LYS A CA 1
ATOM 1546 C C . LYS A 1 192 ? -5.957 33.406 18.312 1 93.62 192 LYS A C 1
ATOM 1548 O O . LYS A 1 192 ? -5.992 33.281 19.531 1 93.62 192 LYS A O 1
ATOM 1553 N N . LYS A 1 193 ? -6.129 34.531 17.609 1 93.12 193 LYS A N 1
ATOM 1554 C CA . LYS A 1 193 ? -6.402 35.75 18.344 1 93.12 193 LYS A CA 1
ATOM 1555 C C . LYS A 1 193 ? -7.871 35.844 18.734 1 93.12 193 LYS A C 1
ATOM 1557 O O . LYS A 1 193 ? -8.258 36.719 19.531 1 93.12 193 LYS A O 1
ATOM 1562 N N . GLY A 1 194 ? -8.695 35 18.203 1 88.5 194 GLY A N 1
ATOM 1563 C CA . GLY A 1 194 ? -10.094 34.938 18.609 1 88.5 194 GLY A CA 1
ATOM 1564 C C . GLY A 1 194 ? -11.047 35.469 17.578 1 88.5 194 GLY A C 1
ATOM 1565 O O . GLY A 1 194 ? -10.625 36.094 16.594 1 88.5 194 GLY A O 1
ATOM 1566 N N . GLY A 1 195 ? -12.328 35.125 17.75 1 86.06 195 GLY A N 1
ATOM 1567 C CA . GLY A 1 195 ? -13.367 35.594 16.859 1 86.06 195 GLY A CA 1
ATOM 1568 C C . GLY A 1 195 ? -13.906 34.5 15.945 1 86.06 195 GLY A C 1
ATOM 1569 O O . GLY A 1 195 ? -13.344 33.406 15.883 1 86.06 195 GLY A O 1
ATOM 1570 N N . ASP A 1 196 ? -14.961 34.969 15.312 1 90.88 196 ASP A N 1
ATOM 1571 C CA . ASP A 1 196 ? -15.586 34.094 14.344 1 90.88 196 ASP A CA 1
ATOM 1572 C C . ASP A 1 196 ? -14.789 34.031 13.039 1 90.88 196 ASP A C 1
ATOM 1574 O O . ASP A 1 196 ? -14.547 35.094 12.422 1 90.88 196 ASP A O 1
ATOM 1578 N N . ARG A 1 197 ? -14.367 32.812 12.625 1 91.38 197 ARG A N 1
ATOM 1579 C CA . ARG A 1 197 ? -13.531 32.594 11.445 1 91.38 197 ARG A CA 1
ATOM 1580 C C . ARG A 1 197 ? -14.141 33.281 10.227 1 91.38 197 ARG A C 1
ATOM 1582 O O . ARG A 1 197 ? -13.43 33.938 9.453 1 91.38 197 ARG A O 1
ATOM 1589 N N . LYS A 1 198 ? -15.375 33.219 10.102 1 92.25 198 LYS A N 1
ATOM 1590 C CA . LYS A 1 198 ? -16.062 33.688 8.898 1 92.25 198 LYS A CA 1
ATOM 1591 C C . LYS A 1 198 ? -16.094 35.219 8.844 1 92.25 198 LYS A C 1
ATOM 1593 O O . LYS A 1 198 ? -16.344 35.781 7.785 1 92.25 198 LYS A O 1
ATOM 1598 N N . GLU A 1 199 ? -15.82 35.812 9.945 1 94 199 GLU A N 1
ATOM 1599 C CA . GLU A 1 199 ? -15.859 37.281 10.016 1 94 199 GLU A CA 1
ATOM 1600 C C . GLU A 1 199 ? -14.461 37.875 9.867 1 94 199 GLU A C 1
ATOM 1602 O O . GLU A 1 199 ? -14.312 39.094 9.797 1 94 199 GLU A O 1
ATOM 1607 N N . LEU A 1 200 ? -13.523 37 9.867 1 95.25 200 LEU A N 1
ATOM 1608 C CA . LEU A 1 200 ? -12.148 37.469 9.758 1 95.25 200 LEU A CA 1
ATOM 1609 C C . LEU A 1 200 ? -11.805 37.844 8.32 1 95.25 200 LEU A C 1
ATOM 1611 O O . LEU A 1 200 ? -12.18 37.156 7.383 1 95.25 200 LEU A O 1
ATOM 1615 N N . PRO A 1 201 ? -11.211 39.031 8.18 1 96.5 201 PRO A N 1
ATOM 1616 C CA . PRO A 1 201 ? -10.781 39.406 6.832 1 96.5 201 PRO A CA 1
ATOM 1617 C C . PRO A 1 201 ? -9.883 38.375 6.18 1 96.5 201 PRO A C 1
ATOM 1619 O O . PRO A 1 201 ? -9.914 38.219 4.961 1 96.5 201 PRO A O 1
ATOM 1622 N N . GLU A 1 202 ? -9.117 37.719 6.988 1 96.5 202 GLU A N 1
ATOM 1623 C CA . GLU A 1 202 ? -8.219 36.656 6.496 1 96.5 202 GLU A CA 1
ATOM 1624 C C . GLU A 1 202 ? -9 35.5 5.902 1 96.5 202 GLU A C 1
ATOM 1626 O O . GLU A 1 202 ? -8.523 34.812 4.988 1 96.5 202 GLU A O 1
ATOM 1631 N N . PHE A 1 203 ? -10.188 35.25 6.414 1 96.31 203 PHE A N 1
ATOM 1632 C CA . PHE A 1 203 ? -11.055 34.219 5.875 1 96.31 203 PHE A CA 1
ATOM 1633 C C . PHE A 1 203 ? -11.461 34.531 4.441 1 96.31 203 PHE A C 1
ATOM 1635 O O . PHE A 1 203 ? -11.336 33.688 3.555 1 96.31 203 PHE A O 1
ATOM 1642 N N . LYS A 1 204 ? -11.898 35.719 4.223 1 95.5 204 LYS A N 1
ATOM 1643 C CA . LYS A 1 204 ? -12.305 36.156 2.891 1 95.5 204 LYS A CA 1
ATOM 1644 C C . LYS A 1 204 ? -11.141 36.094 1.908 1 95.5 204 LYS A C 1
ATOM 1646 O O . LYS A 1 204 ? -11.312 35.625 0.769 1 95.5 204 LYS A O 1
ATOM 1651 N N . LYS A 1 205 ? -10.047 36.5 2.383 1 96.38 205 LYS A N 1
ATOM 1652 C CA . LYS A 1 205 ? -8.852 36.469 1.544 1 96.38 205 LYS A CA 1
ATOM 1653 C C . LYS A 1 205 ? -8.492 35.062 1.137 1 96.38 205 LYS A C 1
ATOM 1655 O O . LYS A 1 205 ? -8.141 34.812 -0.017 1 96.38 205 LYS A O 1
ATOM 1660 N N . LEU A 1 206 ? -8.523 34.125 2.088 1 96.56 206 LEU A N 1
ATOM 1661 C CA . LEU A 1 206 ? -8.203 32.719 1.794 1 96.56 206 LEU A CA 1
ATOM 1662 C C . LEU A 1 206 ? -9.203 32.125 0.807 1 96.56 206 LEU A C 1
ATOM 1664 O O . LEU A 1 206 ? -8.812 31.438 -0.14 1 96.56 206 LEU A O 1
ATOM 1668 N N . ILE A 1 207 ? -10.484 32.469 0.956 1 95.38 207 ILE A N 1
ATOM 1669 C CA . ILE A 1 207 ? -11.531 31.969 0.076 1 95.38 207 ILE A CA 1
ATOM 1670 C C . ILE A 1 207 ? -11.297 32.469 -1.347 1 95.38 207 ILE A C 1
ATOM 1672 O O . ILE A 1 207 ? -11.43 31.719 -2.311 1 95.38 207 ILE A O 1
ATOM 1676 N N . GLU A 1 208 ? -10.938 33.688 -1.402 1 94.81 208 GLU A N 1
ATOM 1677 C CA . GLU A 1 208 ? -10.648 34.281 -2.707 1 94.81 208 GLU A CA 1
ATOM 1678 C C . GLU A 1 208 ? -9.445 33.594 -3.363 1 94.81 208 GLU A C 1
ATOM 1680 O O . GLU A 1 208 ? -9.477 33.312 -4.559 1 94.81 208 GLU A O 1
ATOM 1685 N N . LYS A 1 209 ? -8.422 33.375 -2.588 1 93.88 209 LYS A N 1
ATOM 1686 C CA . LYS A 1 209 ? -7.219 32.719 -3.107 1 93.88 209 LYS A CA 1
ATOM 1687 C C . LYS A 1 209 ? -7.508 31.312 -3.568 1 93.88 209 LYS A C 1
ATOM 1689 O O . LYS A 1 209 ? -6.988 30.859 -4.598 1 93.88 209 LYS A O 1
ATOM 1694 N N . LEU A 1 210 ? -8.297 30.594 -2.814 1 94.12 210 LEU A N 1
ATOM 1695 C CA . LEU A 1 210 ? -8.672 29.219 -3.162 1 94.12 210 LEU A CA 1
ATOM 1696 C C . LEU A 1 210 ? -9.43 29.188 -4.484 1 94.12 210 LEU A C 1
ATOM 1698 O O . LEU A 1 210 ? -9.18 28.312 -5.324 1 94.12 210 LEU A O 1
ATOM 1702 N N . ALA A 1 211 ? -10.258 30.125 -4.695 1 91.56 211 ALA A N 1
ATOM 1703 C CA . ALA A 1 211 ? -11.039 30.219 -5.926 1 91.56 211 ALA A CA 1
ATOM 1704 C C . ALA A 1 211 ? -10.133 30.5 -7.125 1 91.56 211 ALA A C 1
ATOM 1706 O O . ALA A 1 211 ? -10.328 29.906 -8.195 1 91.56 211 ALA A O 1
ATOM 1707 N N . VAL A 1 212 ? -9.219 31.328 -6.918 1 88.38 212 VAL A N 1
ATOM 1708 C CA . VAL A 1 212 ? -8.305 31.703 -7.988 1 88.38 212 VAL A CA 1
ATOM 1709 C C . VAL A 1 212 ? -7.465 30.484 -8.398 1 88.38 212 VAL A C 1
ATOM 1711 O O . VAL A 1 212 ? -7.293 30.219 -9.586 1 88.38 212 VAL A O 1
ATOM 1714 N N . ILE A 1 213 ? -6.98 29.766 -7.445 1 86.38 213 ILE A N 1
ATOM 1715 C CA . ILE A 1 213 ? -6.113 28.625 -7.707 1 86.38 213 ILE A CA 1
ATOM 1716 C C . ILE A 1 213 ? -6.918 27.516 -8.383 1 86.38 213 ILE A C 1
ATOM 1718 O O . ILE A 1 213 ? -6.422 26.844 -9.297 1 86.38 213 ILE A O 1
ATOM 1722 N N . GLU A 1 214 ? -8.133 27.312 -7.926 1 84.44 214 GLU A N 1
ATOM 1723 C CA . GLU A 1 214 ? -9.008 26.328 -8.547 1 84.44 214 GLU A CA 1
ATOM 1724 C C . GLU A 1 214 ? -9.25 26.641 -10.016 1 84.44 214 GLU A C 1
ATOM 1726 O O . GLU A 1 214 ? -9.273 25.75 -10.859 1 84.44 214 GLU A O 1
ATOM 1731 N N . ALA A 1 215 ? -9.352 27.859 -10.32 1 83.06 215 ALA A N 1
ATOM 1732 C CA . ALA A 1 215 ? -9.578 28.297 -11.695 1 83.06 215 ALA A CA 1
ATOM 1733 C C . ALA A 1 215 ? -8.344 28.062 -12.555 1 83.06 215 ALA A C 1
ATOM 1735 O O . ALA A 1 215 ? -8.453 27.641 -13.711 1 83.06 215 ALA A O 1
ATOM 1736 N N . ILE A 1 216 ? -7.242 28.266 -12.008 1 79.06 216 ILE A N 1
ATOM 1737 C CA . ILE A 1 216 ? -5.988 28.047 -12.719 1 79.06 216 ILE A CA 1
ATOM 1738 C C . ILE A 1 216 ? -5.812 26.562 -13.016 1 79.06 216 ILE A C 1
ATOM 1740 O O . ILE A 1 216 ? -5.406 26.188 -14.117 1 79.06 216 ILE A O 1
ATOM 1744 N N . ASP A 1 217 ? -6.129 25.75 -12.094 1 76.19 217 ASP A N 1
ATOM 1745 C CA . ASP A 1 217 ? -5.977 24.297 -12.219 1 76.19 217 ASP A CA 1
ATOM 1746 C C . ASP A 1 217 ? -6.898 23.75 -13.297 1 76.19 217 ASP A C 1
ATOM 1748 O O . ASP A 1 217 ? -6.508 22.859 -14.062 1 76.19 217 ASP A O 1
ATOM 1752 N N . GLU A 1 218 ? -8.07 24.234 -13.344 1 73.44 218 GLU A N 1
ATOM 1753 C CA . GLU A 1 218 ? -9.039 23.797 -14.352 1 73.44 218 GLU A CA 1
ATOM 1754 C C . GLU A 1 218 ? -8.594 24.188 -15.758 1 73.44 218 GLU A C 1
ATOM 1756 O O . GLU A 1 218 ? -8.766 23.422 -16.703 1 73.44 218 GLU A O 1
ATOM 1761 N N . GLU A 1 219 ? -8.023 25.297 -15.852 1 70.06 219 GLU A N 1
ATOM 1762 C CA . GLU A 1 219 ? -7.531 25.766 -17.141 1 70.06 219 GLU A CA 1
ATOM 1763 C C . GLU A 1 219 ? -6.34 24.938 -17.609 1 70.06 219 GLU A C 1
ATOM 1765 O O . GLU A 1 219 ? -6.23 24.609 -18.797 1 70.06 219 GLU A O 1
ATOM 1770 N N . GLU A 1 220 ? -5.504 24.594 -16.719 1 67.25 220 GLU A N 1
ATOM 1771 C CA . GLU A 1 220 ? -4.32 23.797 -17.047 1 67.25 220 GLU A CA 1
ATOM 1772 C C . GLU A 1 220 ? -4.699 22.375 -17.406 1 67.25 220 GLU A C 1
ATOM 1774 O O . GLU A 1 220 ? -4.066 21.766 -18.281 1 67.25 220 GLU A O 1
ATOM 1779 N N . GLU A 1 221 ? -5.617 21.797 -16.75 1 63.75 221 GLU A N 1
ATOM 1780 C CA . GLU A 1 221 ? -6.098 20.453 -17.078 1 63.75 221 GLU A CA 1
ATOM 1781 C C . GLU A 1 221 ? -6.688 20.422 -18.484 1 63.75 221 GLU A C 1
ATOM 1783 O O . GLU A 1 221 ? -6.539 19.438 -19.203 1 63.75 221 GLU A O 1
ATOM 1788 N N . GLU A 1 222 ? -7.352 21.5 -18.859 1 59.34 222 GLU A N 1
ATOM 1789 C CA . GLU A 1 222 ? -7.941 21.578 -20.188 1 59.34 222 GLU A CA 1
ATOM 1790 C C . GLU A 1 222 ? -6.867 21.719 -21.266 1 59.34 222 GLU A C 1
ATOM 1792 O O . GLU A 1 222 ? -7.035 21.219 -22.375 1 59.34 222 GLU A O 1
ATOM 1797 N N . GLU A 1 223 ? -5.855 22.422 -21 1 55.72 223 GLU A N 1
ATOM 1798 C CA . GLU A 1 223 ? -4.801 22.625 -21.984 1 55.72 223 GLU A CA 1
ATOM 1799 C C . GLU A 1 223 ? -3.906 21.391 -22.078 1 55.72 223 GLU A C 1
ATOM 1801 O O . GLU A 1 223 ? -3.334 21.109 -23.141 1 55.72 223 GLU A O 1
ATOM 1806 N N . ASP A 1 224 ? -3.605 20.844 -21.031 1 52.84 224 ASP A N 1
ATOM 1807 C CA . ASP A 1 224 ? -2.705 19.703 -21.031 1 52.84 224 ASP A CA 1
ATOM 1808 C C . ASP A 1 224 ? -3.426 18.438 -21.5 1 52.84 224 ASP A C 1
ATOM 1810 O O . ASP A 1 224 ? -4.293 17.922 -20.797 1 52.84 224 ASP A O 1
ATOM 1814 N N . ASP A 1 225 ? -3.67 18.359 -22.828 1 45.31 225 ASP A N 1
ATOM 1815 C CA . ASP A 1 225 ? -4.086 17.141 -23.5 1 45.31 225 ASP A CA 1
ATOM 1816 C C . ASP A 1 225 ? -3.273 15.938 -23 1 45.31 225 ASP A C 1
ATOM 1818 O O . ASP A 1 225 ? -3.146 14.938 -23.703 1 45.31 225 ASP A O 1
ATOM 1822 N N . ASP A 1 226 ? -2.316 16.172 -22.172 1 45.44 226 ASP A N 1
ATOM 1823 C CA . ASP A 1 226 ? -1.481 15.031 -21.828 1 45.44 226 ASP A CA 1
ATOM 1824 C C . ASP A 1 226 ? -2.289 13.969 -21.078 1 45.44 226 ASP A C 1
ATOM 1826 O O . ASP A 1 226 ? -2.816 14.227 -20 1 45.44 226 ASP A O 1
ATOM 1830 N N . PRO A 1 227 ? -2.826 13.078 -21.797 1 42.94 227 PRO A N 1
ATOM 1831 C CA . PRO A 1 227 ? -3.59 11.945 -21.281 1 42.94 227 PRO A CA 1
ATOM 1832 C C . PRO A 1 227 ? -3 11.383 -19.984 1 42.94 227 PRO A C 1
ATOM 1834 O O . PRO A 1 227 ? -3.605 10.516 -19.359 1 42.94 227 PRO A O 1
ATOM 1837 N N . MET A 1 228 ? -1.655 11.438 -19.922 1 41.19 228 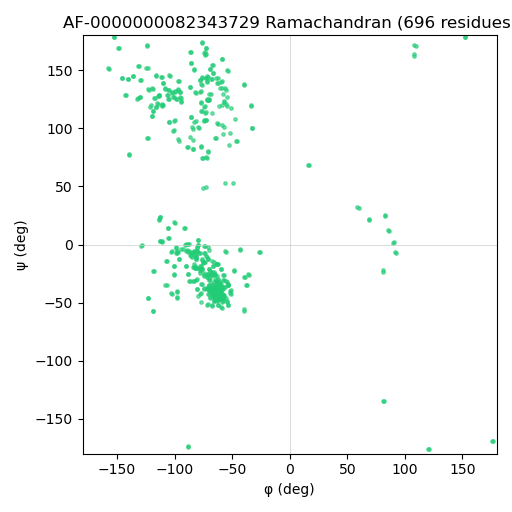MET A N 1
ATOM 1838 C CA . MET A 1 228 ? -1.029 10.875 -18.719 1 41.19 228 MET A CA 1
ATOM 1839 C C . MET A 1 228 ? -1.257 11.789 -17.516 1 41.19 228 MET A C 1
ATOM 1841 O O . MET A 1 228 ? -0.847 12.945 -17.516 1 41.19 228 MET A O 1
ATOM 1845 N N . GLY A 1 229 ? -2.504 11.82 -16.906 1 44.03 229 GLY A N 1
ATOM 1846 C CA . GLY A 1 229 ? -2.91 12.469 -15.664 1 44.03 229 GLY A CA 1
ATOM 1847 C C . GLY A 1 229 ? -1.909 13.5 -15.18 1 44.03 229 GLY A C 1
ATOM 1848 O O . GLY A 1 229 ? -0.853 13.141 -14.656 1 44.03 229 GLY A O 1
ATOM 1849 N N . GLY A 1 230 ? -1.706 14.594 -15.805 1 45.34 230 GLY A N 1
ATOM 1850 C CA . GLY A 1 230 ? -0.887 15.711 -15.359 1 45.34 230 GLY A CA 1
ATOM 1851 C C . GLY A 1 230 ? -1.018 15.992 -13.875 1 45.34 230 GLY A C 1
ATOM 1852 O O . GLY A 1 230 ? -1.946 15.5 -13.227 1 45.34 230 GLY A O 1
ATOM 1853 N N . SER A 1 231 ? 0.185 16.312 -13.117 1 53.97 231 SER A N 1
ATOM 1854 C CA . SER A 1 231 ? 0.323 16.797 -11.75 1 53.97 231 SER A CA 1
ATOM 1855 C C . SER A 1 231 ? -0.837 17.703 -11.367 1 53.97 231 SER A C 1
ATOM 1857 O O . SER A 1 231 ? -1.414 18.375 -12.227 1 53.97 231 SER A O 1
ATOM 1859 N N . SER A 1 232 ? -1.596 17.312 -10.32 1 58.53 232 SER A N 1
ATOM 1860 C CA . SER A 1 232 ? -2.482 18.328 -9.758 1 58.53 232 SER A CA 1
ATOM 1861 C C . SER A 1 232 ? -1.871 19.719 -9.859 1 58.53 232 SER A C 1
ATOM 1863 O O . SER A 1 232 ? -0.651 19.875 -9.773 1 58.53 232 SER A O 1
ATOM 1865 N N . GLY A 1 233 ? -2.234 20.469 -10.75 1 68.12 233 GLY A N 1
ATOM 1866 C CA . GLY A 1 233 ? -1.825 21.859 -10.938 1 68.12 233 GLY A CA 1
ATOM 1867 C C . GLY A 1 233 ? -1.401 22.531 -9.656 1 68.12 233 GLY A C 1
ATOM 1868 O O . GLY A 1 233 ? -0.774 23.594 -9.68 1 68.12 233 GLY A O 1
ATOM 1869 N N . GLN A 1 234 ? -1.563 21.875 -8.477 1 85.69 234 GLN A N 1
ATOM 1870 C CA . GLN A 1 234 ? -1.215 22.5 -7.199 1 85.69 234 GLN A CA 1
ATOM 1871 C C . GLN A 1 234 ? 0.181 22.078 -6.746 1 85.69 234 GLN A C 1
ATOM 1873 O O . GLN A 1 234 ? 0.574 20.922 -6.918 1 85.69 234 GLN A O 1
ATOM 1878 N N . SER A 1 235 ? 0.925 23.078 -6.16 1 93.94 235 SER A N 1
ATOM 1879 C CA . SER A 1 235 ? 2.291 22.859 -5.695 1 93.94 235 SER A CA 1
ATOM 1880 C C . SER A 1 235 ? 2.32 21.922 -4.496 1 93.94 235 SER A C 1
ATOM 1882 O O . SER A 1 235 ? 1.483 22.031 -3.596 1 93.94 235 SER A O 1
ATOM 1884 N N . PHE A 1 236 ? 3.299 21.094 -4.445 1 96.25 236 PHE A N 1
ATOM 1885 C CA . PHE A 1 236 ? 3.605 20.234 -3.309 1 96.25 236 PHE A CA 1
ATOM 1886 C C . PHE A 1 236 ? 3.725 21.047 -2.027 1 96.25 236 PHE A C 1
ATOM 1888 O O . PHE A 1 236 ? 3.312 20.594 -0.957 1 96.25 236 PHE A O 1
ATOM 1895 N N . PHE A 1 237 ? 4.211 22.203 -2.068 1 97.94 237 PHE A N 1
ATOM 1896 C CA . PHE A 1 237 ? 4.543 23.016 -0.894 1 97.94 237 PHE A CA 1
ATOM 1897 C C . PHE A 1 237 ? 3.275 23.5 -0.199 1 97.94 237 PHE A C 1
ATOM 1899 O O . PHE A 1 237 ? 3.326 23.953 0.943 1 97.94 237 PHE A O 1
ATOM 1906 N N . ASN A 1 238 ? 2.133 23.359 -0.861 1 97.06 238 ASN A N 1
ATOM 1907 C CA . ASN A 1 238 ? 0.869 23.609 -0.178 1 97.06 238 ASN A CA 1
ATOM 1908 C C . ASN A 1 238 ? 0.601 22.578 0.903 1 97.06 238 ASN A C 1
ATOM 1910 O O . ASN A 1 238 ? -0.267 22.766 1.757 1 97.06 238 ASN A O 1
ATOM 1914 N N . PHE A 1 239 ? 1.323 21.562 0.841 1 98.12 239 PHE A N 1
ATOM 1915 C CA . PHE A 1 239 ? 1.282 20.516 1.864 1 98.12 239 PHE A CA 1
ATOM 1916 C C . PHE A 1 239 ? 1.497 21.125 3.25 1 98.12 239 PHE A C 1
ATOM 1918 O O . PHE A 1 239 ? 0.896 20.672 4.227 1 98.12 239 PHE A O 1
ATOM 1925 N N . PHE A 1 240 ? 2.311 22.141 3.385 1 98.69 240 PHE A N 1
ATOM 1926 C CA . PHE A 1 240 ? 2.652 22.781 4.648 1 98.69 240 PHE A CA 1
ATOM 1927 C C . PHE A 1 240 ? 1.486 23.625 5.164 1 98.69 240 PHE A C 1
ATOM 1929 O O . PHE A 1 240 ? 1.5 24.078 6.309 1 98.69 240 PHE A O 1
ATOM 1936 N N . GLY A 1 241 ? 0.469 23.75 4.352 1 98.06 241 GLY A N 1
ATOM 1937 C CA . GLY A 1 241 ? -0.701 24.516 4.75 1 98.06 241 GLY A CA 1
ATOM 1938 C C . GLY A 1 241 ? -1.831 23.656 5.277 1 98.06 241 GLY A C 1
ATOM 1939 O O . GLY A 1 241 ? -2.824 24.172 5.793 1 98.06 241 GLY A O 1
ATOM 1940 N N . TYR A 1 242 ? -1.703 22.359 5.227 1 98 242 TYR A N 1
ATOM 1941 C CA . TYR A 1 242 ? -2.773 21.453 5.648 1 98 242 TYR A CA 1
ATOM 1942 C C . TYR A 1 242 ? -3.076 21.641 7.133 1 98 242 TYR A C 1
ATOM 1944 O O . TYR A 1 242 ? -2.16 21.719 7.953 1 98 242 TYR A O 1
ATOM 1952 N N . ARG A 1 243 ? -4.316 21.625 7.461 1 97.44 243 ARG A N 1
ATOM 1953 C CA . ARG A 1 243 ? -4.734 21.75 8.852 1 97.44 243 ARG A CA 1
ATOM 1954 C C . ARG A 1 243 ? -5.594 20.562 9.273 1 97.44 243 ARG A C 1
ATOM 1956 O O . ARG A 1 243 ? -5.355 19.953 10.32 1 97.44 243 ARG A O 1
ATOM 1963 N N . GLY A 1 244 ? -6.59 20.172 8.438 1 94.31 244 GLY A N 1
ATOM 1964 C CA . GLY A 1 244 ? -7.402 18.984 8.656 1 94.31 244 GLY A CA 1
ATOM 1965 C C . GLY A 1 244 ? -8.523 19.203 9.656 1 94.31 244 GLY A C 1
ATOM 1966 O O . GLY A 1 244 ? -9.508 18.453 9.664 1 94.31 244 GLY A O 1
ATOM 1967 N N . GLY A 1 245 ? -8.461 20.172 10.547 1 91.94 245 GLY A N 1
ATOM 1968 C CA . GLY A 1 245 ? -9.492 20.453 11.539 1 91.94 245 GLY A CA 1
ATOM 1969 C C . GLY A 1 245 ? -8.938 21.094 12.797 1 91.94 245 GLY A C 1
ATOM 1970 O O . GLY A 1 245 ? -7.73 21.297 12.922 1 91.94 245 GLY A O 1
ATOM 1971 N N . ASP A 1 246 ? -9.891 21.375 13.688 1 91.31 246 ASP A N 1
ATOM 1972 C CA . ASP A 1 246 ? -9.508 22.062 14.922 1 91.31 246 ASP A CA 1
ATOM 1973 C C . ASP A 1 246 ? -9.68 21.141 16.125 1 91.31 246 ASP A C 1
ATOM 1975 O O . ASP A 1 246 ? -9.828 21.625 17.266 1 91.31 246 ASP A O 1
ATOM 1979 N N . VAL A 1 247 ? -9.648 19.875 15.906 1 94.19 247 VAL A N 1
ATOM 1980 C CA . VAL A 1 247 ? -9.875 18.922 16.984 1 94.19 247 VAL A CA 1
ATOM 1981 C C . VAL A 1 247 ? -8.68 18.922 17.938 1 94.19 247 VAL A C 1
ATOM 1983 O O . VAL A 1 247 ? -7.543 18.688 17.5 1 94.19 247 VAL A O 1
ATOM 1986 N N . THR A 1 248 ? -8.914 19.156 19.188 1 95.06 248 THR A N 1
ATOM 1987 C CA . THR A 1 248 ? -7.844 19.234 20.188 1 95.06 248 THR A CA 1
ATOM 1988 C C . THR A 1 248 ? -7.488 17.844 20.719 1 95.06 248 THR A C 1
ATOM 1990 O O . THR A 1 248 ? -8.219 16.891 20.5 1 95.06 248 THR A O 1
ATOM 1993 N N . ALA A 1 249 ? -6.336 17.797 21.391 1 96 249 ALA A N 1
ATOM 1994 C CA . ALA A 1 249 ? -5.895 16.562 22.016 1 96 249 ALA A CA 1
ATOM 1995 C C . ALA A 1 249 ? -6.902 16.094 23.062 1 96 249 ALA A C 1
ATOM 1997 O O . ALA A 1 249 ? -7.168 14.891 23.188 1 96 249 ALA A O 1
ATOM 1998 N N . GLU A 1 250 ? -7.477 17.031 23.734 1 96.44 250 GLU A N 1
ATOM 1999 C CA . GLU A 1 250 ? -8.445 16.719 24.797 1 96.44 250 GLU A CA 1
ATOM 2000 C C . GLU A 1 250 ? -9.727 16.141 24.203 1 96.44 250 GLU A C 1
ATOM 2002 O O . GLU A 1 250 ? -10.25 15.141 24.719 1 96.44 250 GLU A O 1
ATOM 2007 N N . GLN A 1 251 ? -10.188 16.812 23.156 1 94.88 251 GLN A N 1
ATOM 2008 C CA . GLN A 1 251 ? -11.383 16.312 22.484 1 94.88 251 GLN A CA 1
ATOM 2009 C C . GLN A 1 251 ? -11.156 14.898 21.938 1 94.88 251 GLN A C 1
ATOM 2011 O O . GLN A 1 251 ? -12.039 14.039 22.047 1 94.88 251 GLN A O 1
ATOM 2016 N N . SER A 1 252 ? -10 14.68 21.422 1 96.5 252 SER A N 1
ATOM 2017 C CA . SER A 1 252 ? -9.641 13.383 20.859 1 96.5 252 SER A CA 1
ATOM 2018 C C . SER A 1 252 ? -9.578 12.312 21.953 1 96.5 252 SER A C 1
ATOM 2020 O O . SER A 1 252 ? -10.078 11.203 21.766 1 96.5 252 SER A O 1
ATOM 2022 N N . ALA A 1 253 ? -9 12.633 23.062 1 96.19 253 ALA A N 1
ATOM 2023 C CA . ALA A 1 253 ? -8.906 11.703 24.172 1 96.19 253 ALA A CA 1
ATOM 2024 C C . ALA A 1 253 ? -10.289 11.32 24.703 1 96.19 253 ALA A C 1
ATOM 2026 O O . ALA A 1 253 ? -10.539 10.156 25.016 1 96.19 253 ALA A O 1
ATOM 2027 N N . ALA A 1 254 ? -11.133 12.305 24.75 1 95.75 254 ALA A N 1
ATOM 2028 C CA . ALA A 1 254 ? -12.5 12.055 25.219 1 95.75 254 ALA A CA 1
ATOM 2029 C C . ALA A 1 254 ? -13.258 11.148 24.266 1 95.75 254 ALA A C 1
ATOM 2031 O O . ALA A 1 254 ? -13.961 10.234 24.688 1 95.75 254 ALA A O 1
ATOM 2032 N N . ALA A 1 255 ? -13.148 11.477 23.016 1 94.94 255 ALA A N 1
ATOM 2033 C CA . ALA A 1 255 ? -13.805 10.672 22 1 94.94 255 ALA A CA 1
ATOM 2034 C C . ALA A 1 255 ? -13.297 9.234 22.016 1 94.94 255 ALA A C 1
ATOM 2036 O O . ALA A 1 255 ? -14.078 8.289 21.922 1 94.94 255 ALA A O 1
ATOM 2037 N N . THR A 1 256 ? -11.992 9.047 22.141 1 94.69 256 THR A N 1
ATOM 2038 C CA . THR A 1 256 ? -11.367 7.727 22.172 1 94.69 256 THR A CA 1
ATOM 2039 C C . THR A 1 256 ? -11.852 6.938 23.391 1 94.69 256 THR A C 1
ATOM 2041 O O . THR A 1 256 ? -12.141 5.742 23.281 1 94.69 256 THR A O 1
ATOM 2044 N N . LYS A 1 257 ? -11.953 7.633 24.484 1 94.81 257 LYS A N 1
ATOM 2045 C CA . LYS A 1 257 ? -12.445 6.992 25.688 1 94.81 257 LYS A CA 1
ATOM 2046 C C . LYS A 1 257 ? -13.891 6.527 25.531 1 94.81 257 LYS A C 1
ATOM 2048 O O . LYS A 1 257 ? -14.234 5.41 25.922 1 94.81 257 LYS A O 1
ATOM 2053 N N . GLU A 1 258 ? -14.68 7.371 25 1 92.12 258 GLU A N 1
ATOM 2054 C CA . GLU A 1 258 ? -16.078 7.031 24.797 1 92.12 258 GLU A CA 1
ATOM 2055 C C . GLU A 1 258 ? -16.219 5.828 23.875 1 92.12 258 GLU A C 1
ATOM 2057 O O . GLU A 1 258 ? -17.016 4.926 24.141 1 92.12 258 GLU A O 1
ATOM 2062 N N . GLU A 1 259 ? -15.516 5.824 22.828 1 89.69 259 GLU A N 1
ATOM 2063 C CA . GLU A 1 259 ? -15.562 4.719 21.875 1 89.69 259 GLU A CA 1
ATOM 2064 C C . GLU A 1 259 ? -15.102 3.416 22.516 1 89.69 259 GLU A C 1
ATOM 2066 O O . GLU A 1 259 ? -15.695 2.359 22.281 1 89.69 259 GLU A O 1
ATOM 2071 N N . ASN A 1 260 ? -14.039 3.479 23.328 1 92.25 260 ASN A N 1
ATOM 2072 C CA . ASN A 1 260 ? -13.523 2.297 24 1 92.25 260 ASN A CA 1
ATOM 2073 C C . ASN A 1 260 ? -14.539 1.734 25 1 92.25 260 ASN A C 1
ATOM 2075 O O . ASN A 1 260 ? -14.719 0.519 25.094 1 92.25 260 ASN A O 1
ATOM 2079 N N . GLU A 1 261 ? -15.164 2.617 25.656 1 92 261 GLU A N 1
ATOM 2080 C CA . GLU A 1 261 ? -16.172 2.193 26.625 1 92 261 GLU A CA 1
ATOM 2081 C C . GLU A 1 261 ? -17.359 1.535 25.922 1 92 261 GLU A C 1
ATOM 2083 O O . GLU A 1 261 ? -17.875 0.519 26.391 1 92 261 GLU A O 1
ATOM 2088 N N . LYS A 1 262 ? -17.734 2.133 24.859 1 88.38 262 LYS A N 1
ATOM 2089 C CA . LYS A 1 262 ? -18.828 1.562 24.078 1 88.38 262 LYS A CA 1
ATOM 2090 C C . LYS A 1 262 ? -18.469 0.168 23.562 1 88.38 262 LYS A C 1
ATOM 2092 O O . LYS A 1 262 ? -19.281 -0.757 23.656 1 88.38 262 LYS A O 1
ATOM 2097 N N . LEU A 1 263 ? -17.328 -0.008 23.078 1 88.19 263 LEU A N 1
ATOM 2098 C CA . LEU A 1 263 ? -16.875 -1.292 22.562 1 88.19 263 LEU A CA 1
ATOM 2099 C C . LEU A 1 263 ? -16.812 -2.338 23.656 1 88.19 263 LEU A C 1
ATOM 2101 O O . LEU A 1 263 ? -17.188 -3.49 23.453 1 88.19 263 LEU A O 1
ATOM 2105 N N . GLU A 1 264 ? -16.281 -1.921 24.781 1 90.81 264 GLU A N 1
ATOM 2106 C CA . GLU A 1 264 ? -16.188 -2.842 25.906 1 90.81 264 GLU A CA 1
ATOM 2107 C C . GLU A 1 264 ? -17.562 -3.322 26.344 1 90.81 264 GLU A C 1
ATOM 2109 O O . GLU A 1 264 ? -17.75 -4.496 26.656 1 90.81 264 GLU A O 1
ATOM 2114 N N . LYS A 1 265 ? -18.484 -2.443 26.281 1 90.12 265 LYS A N 1
ATOM 2115 C CA . LYS A 1 265 ? -19.844 -2.799 26.641 1 90.12 265 LYS A CA 1
ATOM 2116 C C . LYS A 1 265 ? -20.438 -3.785 25.625 1 90.12 265 LYS A C 1
ATOM 2118 O O . LYS A 1 265 ? -21.094 -4.758 26.016 1 90.12 265 LYS A O 1
ATOM 2123 N N . ILE A 1 266 ? -20.172 -3.547 24.438 1 87 266 ILE A N 1
ATOM 2124 C CA . ILE A 1 266 ? -20.688 -4.418 23.375 1 87 266 ILE A CA 1
ATOM 2125 C C . ILE A 1 266 ? -20.062 -5.805 23.516 1 87 266 ILE A C 1
ATOM 2127 O O . ILE A 1 266 ? -20.766 -6.816 23.391 1 87 266 ILE A O 1
ATOM 2131 N N . LEU A 1 267 ? -18.828 -5.863 23.844 1 87.5 267 LEU A N 1
ATOM 2132 C CA . LEU A 1 267 ? -18.094 -7.125 23.953 1 87.5 267 LEU A CA 1
ATOM 2133 C C . LEU A 1 267 ? -18.562 -7.914 25.172 1 87.5 267 LEU A C 1
ATOM 2135 O O . LEU A 1 267 ? -18.516 -9.148 25.172 1 87.5 267 LEU A O 1
ATOM 2139 N N . LYS A 1 268 ? -19.094 -7.141 26.141 1 89.62 268 LYS A N 1
ATOM 2140 C CA . LYS A 1 268 ? -19.609 -7.781 27.344 1 89.62 268 LYS A CA 1
ATOM 2141 C C . LYS A 1 268 ? -21.078 -8.18 27.156 1 89.62 268 LYS A C 1
ATOM 2143 O O . LYS A 1 268 ? -21.703 -8.711 28.078 1 89.62 268 LYS A O 1
ATOM 2148 N N . GLY A 1 269 ? -21.594 -7.898 26.016 1 84.38 269 GLY A N 1
ATOM 2149 C CA . GLY A 1 269 ? -22.953 -8.32 25.703 1 84.38 269 GLY A CA 1
ATOM 2150 C C . GLY A 1 269 ? -24 -7.332 26.172 1 84.38 269 GLY A C 1
ATOM 2151 O O . GLY A 1 269 ? -25.188 -7.668 26.25 1 84.38 269 GLY A O 1
ATOM 2152 N N . GLU A 1 270 ? -23.531 -6.176 26.547 1 85.44 270 GLU A N 1
ATOM 2153 C CA . GLU A 1 270 ? -24.484 -5.156 26.984 1 85.44 270 GLU A CA 1
ATOM 2154 C C . GLU A 1 270 ? -25.172 -4.492 25.812 1 85.44 270 GLU A C 1
ATOM 2156 O O . GLU A 1 270 ? -24.594 -4.383 24.719 1 85.44 270 GLU A O 1
ATOM 2161 N N . ASN A 1 271 ? -26.422 -4.219 25.953 1 79.31 271 ASN A N 1
ATOM 2162 C CA . ASN A 1 271 ? -27.156 -3.52 24.906 1 79.31 271 ASN A CA 1
ATOM 2163 C C . ASN A 1 271 ? -26.766 -2.047 24.828 1 79.31 271 ASN A C 1
ATOM 2165 O O . ASN A 1 271 ? -26.953 -1.304 25.797 1 79.31 271 ASN A O 1
ATOM 2169 N N . VAL A 1 272 ? -26.078 -1.753 23.859 1 77 272 VAL A N 1
ATOM 2170 C CA . VAL A 1 272 ? -25.688 -0.36 23.656 1 77 272 VAL A CA 1
ATOM 2171 C C . VAL A 1 272 ? -26.578 0.272 22.594 1 77 272 VAL A C 1
ATOM 2173 O O . VAL A 1 272 ? -26.875 -0.355 21.562 1 77 272 VAL A O 1
ATOM 2176 N N . GLU A 1 273 ? -27.203 1.438 22.953 1 71.94 273 GLU A N 1
ATOM 2177 C CA . GLU A 1 273 ? -28.062 2.162 22.016 1 71.94 273 GLU A CA 1
ATOM 2178 C C . GLU A 1 273 ? -27.312 2.486 20.719 1 71.94 273 GLU A C 1
ATOM 2180 O O . GLU A 1 273 ? -26.141 2.822 20.75 1 71.94 273 GLU A O 1
ATOM 2185 N N . ASP A 1 274 ? -27.938 2.232 19.641 1 70.56 274 ASP A N 1
ATOM 2186 C CA . ASP A 1 274 ? -27.391 2.613 18.344 1 70.56 274 ASP A CA 1
ATOM 2187 C C . ASP A 1 274 ? -27.562 4.109 18.078 1 70.56 274 ASP A C 1
ATOM 2189 O O . ASP A 1 274 ? -28.578 4.539 17.531 1 70.56 274 ASP A O 1
ATOM 2193 N N . ASP A 1 275 ? -26.656 4.844 18.594 1 75 275 ASP A N 1
ATOM 2194 C CA . ASP A 1 275 ? -26.766 6.293 18.453 1 75 275 ASP A CA 1
ATOM 2195 C C . ASP A 1 275 ? -25.875 6.812 17.328 1 75 275 ASP A C 1
ATOM 2197 O O . ASP A 1 275 ? -25.594 8.008 17.266 1 75 275 ASP A O 1
ATOM 2201 N N . GLU A 1 276 ? -25.5 5.906 16.484 1 76.06 276 GLU A N 1
ATOM 2202 C CA . GLU A 1 276 ? -24.609 6.352 15.414 1 76.06 276 GLU A CA 1
ATOM 2203 C C . GLU A 1 276 ? -25.391 7 14.273 1 76.06 276 GLU A C 1
ATOM 2205 O O . GLU A 1 276 ? -26.453 6.5 13.875 1 76.06 276 GLU A O 1
ATOM 2210 N N . ALA A 1 277 ? -24.859 8.219 13.922 1 71.44 277 ALA A N 1
ATOM 2211 C CA . ALA A 1 277 ? -25.5 8.992 12.867 1 71.44 277 ALA A CA 1
ATOM 2212 C C . ALA A 1 277 ? -25.453 8.242 11.539 1 71.44 277 ALA A C 1
ATOM 2214 O O . ALA A 1 277 ? -24.5 7.516 11.258 1 71.44 277 ALA A O 1
ATOM 2215 N N . ASP A 1 278 ? -26.641 8.438 10.766 1 62.81 278 ASP A N 1
ATOM 2216 C CA . ASP A 1 278 ? -26.688 7.91 9.406 1 62.81 278 ASP A CA 1
ATOM 2217 C C . ASP A 1 278 ? -25.781 8.727 8.477 1 62.81 278 ASP A C 1
ATOM 2219 O O . ASP A 1 278 ? -25.516 9.898 8.734 1 62.81 278 ASP A O 1
ATOM 2223 N N . ASP A 1 279 ? -25.156 8.156 7.539 1 60.03 279 ASP A N 1
ATOM 2224 C CA . ASP A 1 279 ? -24.219 8.773 6.617 1 60.03 279 ASP A CA 1
ATOM 2225 C C . ASP A 1 279 ? -24.781 10.062 6.02 1 60.03 279 ASP A C 1
ATOM 2227 O O . ASP A 1 279 ? -24.031 10.953 5.633 1 60.03 279 ASP A O 1
ATOM 2231 N N . ASP A 1 280 ? -26.078 10.156 6.039 1 58.94 280 ASP A N 1
ATOM 2232 C CA . ASP A 1 280 ? -26.703 11.289 5.352 1 58.94 280 ASP A CA 1
ATOM 2233 C C . ASP A 1 280 ? -26.781 12.508 6.27 1 58.94 280 ASP A C 1
ATOM 2235 O O . ASP A 1 280 ? -27.172 13.594 5.836 1 58.94 280 ASP A O 1
ATOM 2239 N N . GLU A 1 281 ? -26.484 12.297 7.473 1 63.78 281 GLU A N 1
ATOM 2240 C CA . GLU A 1 281 ? -26.609 13.461 8.344 1 63.78 281 GLU A CA 1
ATOM 2241 C C . GLU A 1 281 ? -25.344 14.32 8.297 1 63.78 281 GLU A C 1
ATOM 2243 O O . GLU A 1 281 ? -24.25 13.852 8.625 1 63.78 281 GLU A O 1
ATOM 2248 N N . ASP A 1 282 ? -25.438 15.414 7.52 1 59.94 282 ASP A N 1
ATOM 2249 C CA . ASP A 1 282 ? -24.359 16.359 7.277 1 59.94 282 ASP A CA 1
ATOM 2250 C C . ASP A 1 282 ? -23.938 17.062 8.57 1 59.94 282 ASP A C 1
ATOM 2252 O O . ASP A 1 282 ? -24.797 17.516 9.336 1 59.94 282 ASP A O 1
ATOM 2256 N N . VAL A 1 283 ? -22.828 16.688 9.125 1 62.62 283 VAL A N 1
ATOM 2257 C CA . VAL A 1 283 ? -22.297 17.562 10.164 1 62.62 283 VAL A CA 1
ATOM 2258 C C . VAL A 1 283 ? -21.578 18.75 9.531 1 62.62 283 VAL A C 1
ATOM 2260 O O . VAL A 1 283 ? -20.719 18.562 8.664 1 62.62 283 VAL A O 1
ATOM 2263 N N . ASP A 1 284 ? -22.266 19.953 9.484 1 58.16 284 ASP A N 1
ATOM 2264 C CA . ASP A 1 284 ? -21.703 21.188 8.93 1 58.16 284 ASP A CA 1
ATOM 2265 C C . ASP A 1 284 ? -20.281 21.438 9.453 1 58.16 284 ASP A C 1
ATOM 2267 O O . ASP A 1 284 ? -20.094 21.656 10.648 1 58.16 284 ASP A O 1
ATOM 2271 N N . ASP A 1 285 ? -19.234 20.891 8.719 1 64.31 285 ASP A N 1
ATOM 2272 C CA . ASP A 1 285 ? -17.891 21.234 9.117 1 64.31 285 ASP A CA 1
ATOM 2273 C C . ASP A 1 285 ? -17.297 22.312 8.203 1 64.31 285 ASP A C 1
ATOM 2275 O O . ASP A 1 285 ? -17.078 22.078 7.016 1 64.31 285 ASP A O 1
ATOM 2279 N N . ASP A 1 286 ? -17.344 23.641 8.656 1 70.31 286 ASP A N 1
ATOM 2280 C CA . ASP A 1 286 ? -16.859 24.828 7.961 1 70.31 286 ASP A CA 1
ATOM 2281 C C . ASP A 1 286 ? -15.383 24.672 7.602 1 70.31 286 ASP A C 1
ATOM 2283 O O . ASP A 1 286 ? -14.859 25.438 6.777 1 70.31 286 ASP A O 1
ATOM 2287 N N . PHE A 1 287 ? -14.797 23.609 8.055 1 82.94 287 PHE A N 1
ATOM 2288 C CA . PHE A 1 287 ? -13.359 23.547 7.871 1 82.94 287 PHE A CA 1
ATOM 2289 C C . PHE A 1 287 ? -13.016 23.156 6.438 1 82.94 287 PHE A C 1
ATOM 2291 O O . PHE A 1 287 ? -11.969 23.547 5.914 1 82.94 287 PHE A O 1
ATOM 2298 N N . ASP A 1 288 ? -13.969 22.484 5.824 1 86.06 288 ASP A N 1
ATOM 2299 C CA . ASP A 1 288 ? -13.719 22 4.473 1 86.06 288 ASP A CA 1
ATOM 2300 C C . ASP A 1 288 ? -13.562 23.156 3.492 1 86.06 288 ASP A C 1
ATOM 2302 O O . ASP A 1 288 ? -12.828 23.047 2.508 1 86.06 288 ASP A O 1
ATOM 2306 N N . GLN A 1 289 ? -14.109 24.234 3.842 1 88.25 289 GLN A N 1
ATOM 2307 C CA . GLN A 1 289 ? -14.086 25.391 2.945 1 88.25 289 GLN A CA 1
ATOM 2308 C C . GLN A 1 289 ? -12.727 26.062 2.957 1 88.25 289 GLN A C 1
ATOM 2310 O O . GLN A 1 289 ? -12.352 26.734 1.991 1 88.25 289 GLN A O 1
ATOM 2315 N N . ILE A 1 290 ? -12 25.812 4.008 1 93.31 290 ILE A N 1
ATOM 2316 C CA . ILE A 1 290 ? -10.781 26.594 4.145 1 93.31 290 ILE A CA 1
ATOM 2317 C C . ILE A 1 290 ? -9.562 25.688 3.979 1 93.31 290 ILE A C 1
ATOM 2319 O O . ILE A 1 290 ? -8.422 26.125 4.145 1 93.31 290 ILE A O 1
ATOM 2323 N N . GLU A 1 291 ? -9.766 24.469 3.693 1 95.62 291 GLU A N 1
ATOM 2324 C CA . GLU A 1 291 ? -8.641 23.547 3.562 1 95.62 291 GLU A CA 1
ATOM 2325 C C . GLU A 1 291 ? -7.867 23.797 2.273 1 95.62 291 GLU A C 1
ATOM 2327 O O . GLU A 1 291 ? -8.383 23.594 1.177 1 95.62 291 GLU A O 1
ATOM 2332 N N . SER A 1 292 ? -6.66 24.25 2.424 1 94.44 292 SER A N 1
ATOM 2333 C CA . SER A 1 292 ? -5.867 24.672 1.272 1 94.44 292 SER A CA 1
ATOM 2334 C C . SER A 1 292 ? -5.246 23.469 0.565 1 94.44 292 SER A C 1
ATOM 2336 O O . SER A 1 292 ? -4.797 23.578 -0.578 1 94.44 292 SER A O 1
ATOM 2338 N N . PHE A 1 293 ? -5.129 22.344 1.232 1 95.5 293 PHE A N 1
ATOM 2339 C CA . PHE A 1 293 ? -4.562 21.125 0.657 1 95.5 293 PHE A CA 1
ATOM 2340 C C . PHE A 1 293 ? -5.348 19.906 1.103 1 95.5 293 PHE A C 1
ATOM 2342 O O . PHE A 1 293 ? -4.855 19.094 1.894 1 95.5 293 PHE A O 1
ATOM 2349 N N . PRO A 1 294 ? -6.473 19.688 0.497 1 94.38 294 PRO A N 1
ATOM 2350 C CA . PRO A 1 294 ? -7.391 18.641 0.951 1 94.38 294 PRO A CA 1
ATOM 2351 C C . PRO A 1 294 ? -6.758 17.25 0.922 1 94.38 294 PRO A C 1
ATOM 2353 O O . PRO A 1 294 ? -7.141 16.375 1.706 1 94.38 294 PRO A O 1
ATOM 2356 N N . ASP A 1 295 ? -5.707 17.016 0.158 1 95 295 ASP A N 1
ATOM 2357 C CA . ASP A 1 295 ? -5.078 15.711 0.027 1 95 295 ASP 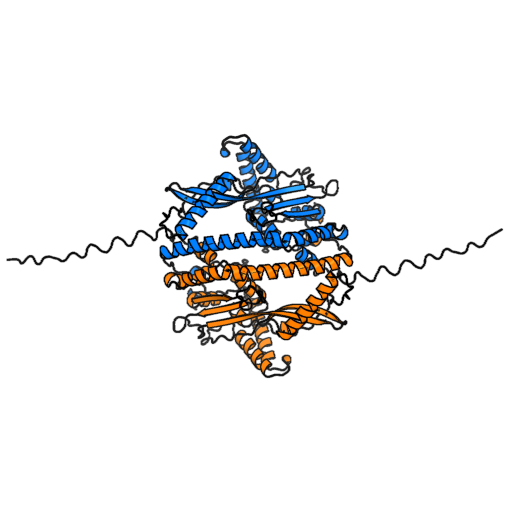A CA 1
ATOM 2358 C C . ASP A 1 295 ? -3.953 15.539 1.042 1 95 295 ASP A C 1
ATOM 2360 O O . ASP A 1 295 ? -3.162 14.594 0.944 1 95 295 ASP A O 1
ATOM 2364 N N . GLY A 1 296 ? -3.895 16.344 1.964 1 96.69 296 GLY A N 1
ATOM 2365 C CA . GLY A 1 296 ? -2.838 16.359 2.963 1 96.69 296 GLY A CA 1
ATOM 2366 C C . GLY A 1 296 ? -2.641 15.023 3.645 1 96.69 296 GLY A C 1
ATOM 2367 O O . GLY A 1 296 ? -1.531 14.484 3.658 1 96.69 296 GLY A O 1
ATOM 2368 N N . PRO A 1 297 ? -3.715 14.484 4.148 1 97 297 PRO A N 1
ATOM 2369 C CA . PRO A 1 297 ? -3.566 13.195 4.836 1 97 297 PRO A CA 1
ATOM 2370 C C . PRO A 1 297 ? -3.082 12.086 3.91 1 97 297 PRO A C 1
ATOM 2372 O O . PRO A 1 297 ? -2.252 11.266 4.309 1 97 297 PRO A O 1
ATOM 2375 N N . GLU A 1 298 ? -3.586 12.055 2.764 1 95.94 298 GLU A N 1
ATOM 2376 C CA . GLU A 1 298 ? -3.176 11.039 1.797 1 95.94 298 GLU A CA 1
ATOM 2377 C C . GLU A 1 298 ? -1.686 11.148 1.484 1 95.94 298 GLU A C 1
ATOM 2379 O O . GLU A 1 298 ? -0.978 10.141 1.463 1 95.94 298 GLU A O 1
ATOM 2384 N N . LEU A 1 299 ? -1.208 12.305 1.241 1 97.25 299 LEU A N 1
ATOM 2385 C CA . LEU A 1 299 ? 0.207 12.508 0.957 1 97.25 299 LEU A CA 1
ATOM 2386 C C . LEU A 1 299 ? 1.061 12.195 2.182 1 97.25 299 LEU A C 1
ATOM 2388 O O . LEU A 1 299 ? 2.105 11.555 2.066 1 97.25 299 LEU A O 1
ATOM 2392 N N . ALA A 1 300 ? 0.582 12.633 3.328 1 98.38 300 ALA A N 1
ATOM 2393 C CA . ALA A 1 300 ? 1.309 12.344 4.562 1 98.38 300 ALA A CA 1
ATOM 2394 C C . ALA A 1 300 ? 1.478 10.844 4.766 1 98.38 300 ALA A C 1
ATOM 2396 O O . ALA A 1 300 ? 2.576 10.367 5.066 1 98.38 300 ALA A O 1
ATOM 2397 N N . ASN A 1 301 ? 0.448 10.148 4.574 1 97.19 301 ASN A N 1
ATOM 2398 C CA . ASN A 1 301 ? 0.49 8.695 4.723 1 97.19 301 ASN A CA 1
ATOM 2399 C C . ASN A 1 301 ? 1.399 8.055 3.684 1 97.19 301 ASN A C 1
ATOM 2401 O O . ASN A 1 301 ? 2.154 7.133 3.996 1 97.19 301 ASN A O 1
ATOM 2405 N N . ALA A 1 302 ? 1.327 8.508 2.48 1 96.81 302 ALA A N 1
ATOM 2406 C CA . ALA A 1 302 ? 2.182 7.973 1.425 1 96.81 302 ALA A CA 1
ATOM 2407 C C . ALA A 1 302 ? 3.656 8.211 1.739 1 96.81 302 ALA A C 1
ATOM 2409 O O . ALA A 1 302 ? 4.488 7.32 1.546 1 96.81 302 ALA A O 1
ATOM 2410 N N . LEU A 1 303 ? 3.971 9.344 2.234 1 97.94 303 LEU A N 1
ATOM 2411 C CA . LEU A 1 303 ? 5.348 9.672 2.592 1 97.94 303 LEU A CA 1
ATOM 2412 C C . LEU A 1 303 ? 5.82 8.812 3.762 1 97.94 303 LEU A C 1
ATOM 2414 O O . LEU A 1 303 ? 6.926 8.266 3.729 1 97.94 303 LEU A O 1
ATOM 2418 N N . ALA A 1 304 ? 4.961 8.656 4.684 1 97.75 304 ALA A N 1
ATOM 2419 C CA . ALA A 1 304 ? 5.344 7.996 5.93 1 97.75 304 ALA A CA 1
ATOM 2420 C C . ALA A 1 304 ? 5.352 6.48 5.766 1 97.75 304 ALA A C 1
ATOM 2422 O O . ALA A 1 304 ? 6.219 5.793 6.309 1 97.75 304 ALA A O 1
ATOM 2423 N N . ASP A 1 305 ? 4.41 5.984 5.027 1 95.31 305 ASP A N 1
ATOM 2424 C CA . ASP A 1 305 ? 4.188 4.543 5.012 1 95.31 305 ASP A CA 1
ATOM 2425 C C . ASP A 1 305 ? 4.812 3.906 3.77 1 95.31 305 ASP A C 1
ATOM 2427 O O . ASP A 1 305 ? 5.062 2.701 3.742 1 95.31 305 ASP A O 1
ATOM 2431 N N . ASP A 1 306 ? 5.09 4.672 2.766 1 94.81 306 ASP A N 1
ATOM 2432 C CA . ASP A 1 306 ? 5.602 4.094 1.527 1 94.81 306 ASP A CA 1
ATOM 2433 C C . ASP A 1 306 ? 6.996 4.629 1.204 1 94.81 306 ASP A C 1
ATOM 2435 O O . ASP A 1 306 ? 7.953 3.859 1.106 1 94.81 306 ASP A O 1
ATOM 2439 N N . LEU A 1 307 ? 7.129 5.867 1.104 1 97.12 307 LEU A N 1
ATOM 2440 C CA . LEU A 1 307 ? 8.398 6.449 0.671 1 97.12 307 LEU A CA 1
ATOM 2441 C C . LEU A 1 307 ? 9.477 6.227 1.721 1 97.12 307 LEU A C 1
ATOM 2443 O O . LEU A 1 307 ? 10.555 5.711 1.407 1 97.12 307 LEU A O 1
ATOM 2447 N N . TRP A 1 308 ? 9.203 6.594 2.91 1 97.56 308 TRP A N 1
ATOM 2448 C CA . TRP A 1 308 ? 10.211 6.617 3.971 1 97.56 308 TRP A CA 1
ATOM 2449 C C . TRP A 1 308 ? 10.75 5.219 4.238 1 97.56 308 TRP A C 1
ATOM 2451 O O . TRP A 1 308 ? 11.961 4.992 4.184 1 97.56 308 TRP A O 1
ATOM 2461 N N . PRO A 1 309 ? 9.922 4.25 4.457 1 96.38 309 PRO A N 1
ATOM 2462 C CA . PRO A 1 309 ? 10.469 2.92 4.734 1 96.38 309 PRO A CA 1
ATOM 2463 C C . PRO A 1 309 ? 11.211 2.326 3.537 1 96.38 309 PRO A C 1
ATOM 2465 O O . PRO A 1 309 ? 12.133 1.521 3.713 1 96.38 309 PRO A O 1
ATOM 2468 N N . ASN A 1 310 ? 10.867 2.76 2.316 1 96 310 ASN A N 1
ATOM 2469 C CA . ASN A 1 310 ? 11.43 2.154 1.114 1 96 310 ASN A CA 1
ATOM 2470 C C . ASN A 1 310 ? 12.469 3.066 0.461 1 96 310 ASN A C 1
ATOM 2472 O O . ASN A 1 310 ? 12.867 2.836 -0.68 1 96 310 ASN A O 1
ATOM 2476 N N . ALA A 1 311 ? 12.906 4.055 1.15 1 96.75 311 ALA A N 1
ATOM 2477 C CA . ALA A 1 311 ? 13.805 5.055 0.585 1 96.75 311 ALA A CA 1
ATOM 2478 C C . ALA A 1 311 ? 15.086 4.414 0.063 1 96.75 311 ALA A C 1
ATOM 2480 O O . ALA A 1 311 ? 15.523 4.711 -1.049 1 96.75 311 ALA A O 1
ATOM 2481 N N . LEU A 1 312 ? 15.656 3.566 0.839 1 95.5 312 LEU A N 1
ATOM 2482 C CA . LEU A 1 312 ? 16.891 2.908 0.429 1 95.5 312 LEU A CA 1
ATOM 2483 C C . LEU A 1 312 ? 16.672 2.086 -0.836 1 95.5 312 LEU A C 1
ATOM 2485 O O . LEU A 1 312 ? 17.531 2.086 -1.734 1 95.5 312 LEU A O 1
ATOM 2489 N N . LYS A 1 313 ? 15.602 1.392 -0.858 1 92.81 313 LYS A N 1
ATOM 2490 C CA . LYS A 1 313 ? 15.25 0.612 -2.041 1 92.81 313 LYS A CA 1
ATOM 2491 C C . LYS A 1 313 ? 15.133 1.504 -3.273 1 92.81 313 LYS A C 1
ATOM 2493 O O . LYS A 1 313 ? 15.688 1.183 -4.328 1 92.81 313 LYS A O 1
ATOM 2498 N N . TYR A 1 314 ? 14.406 2.592 -3.143 1 94 314 TYR A N 1
ATOM 2499 C CA . TYR A 1 314 ? 14.234 3.531 -4.246 1 94 314 TYR A CA 1
ATOM 2500 C C . TYR A 1 314 ? 15.578 4.098 -4.688 1 94 314 TYR A C 1
ATOM 2502 O O . TYR A 1 314 ? 15.82 4.285 -5.883 1 94 314 TYR A O 1
ATOM 2510 N N . TYR A 1 315 ? 16.422 4.34 -3.736 1 94.06 315 TYR A N 1
ATOM 2511 C CA . TYR A 1 315 ? 17.766 4.848 -4.02 1 94.06 315 TYR A CA 1
ATOM 2512 C C . TYR A 1 315 ? 18.562 3.848 -4.848 1 94.06 315 TYR A C 1
ATOM 2514 O O . TYR A 1 315 ? 19.125 4.207 -5.879 1 94.06 315 TYR A O 1
ATOM 2522 N N . VAL A 1 316 ? 18.562 2.654 -4.48 1 89.25 316 VAL A N 1
ATOM 2523 C CA . VAL A 1 316 ? 19.297 1.609 -5.176 1 89.25 316 VAL A CA 1
ATOM 2524 C C . VAL A 1 316 ? 18.719 1.4 -6.57 1 89.25 316 VAL A C 1
ATOM 2526 O O . VAL A 1 316 ? 19.453 1.305 -7.551 1 89.25 316 VAL A O 1
ATOM 2529 N N . GLN A 1 317 ? 17.438 1.404 -6.648 1 87.12 317 GLN A N 1
ATOM 2530 C CA . GLN A 1 317 ? 16.75 1.208 -7.918 1 87.12 317 GLN A CA 1
ATOM 2531 C C . GLN A 1 317 ? 17.078 2.326 -8.898 1 87.12 317 GLN A C 1
ATOM 2533 O O . GLN A 1 317 ? 17.047 2.117 -10.117 1 87.12 317 GLN A O 1
ATOM 2538 N N . SER A 1 318 ? 17.297 3.453 -8.43 1 86.94 318 SER A N 1
ATOM 2539 C CA . SER A 1 318 ? 17.562 4.621 -9.266 1 86.94 318 SER A CA 1
ATOM 2540 C C . SER A 1 318 ? 18.844 4.43 -10.086 1 86.94 318 SER A C 1
ATOM 2542 O O . SER A 1 318 ? 19.047 5.113 -11.094 1 86.94 318 SER A O 1
ATOM 2544 N N . PHE A 1 319 ? 19.656 3.521 -9.75 1 80.88 319 PHE A N 1
ATOM 2545 C CA . PHE A 1 319 ? 20.891 3.275 -10.469 1 80.88 319 PHE A CA 1
ATOM 2546 C C . PHE A 1 319 ? 20.672 2.287 -11.609 1 80.88 319 PHE A C 1
ATOM 2548 O O . PHE A 1 319 ? 21.516 2.172 -12.508 1 80.88 319 PHE A O 1
ATOM 2555 N N . ASP A 1 320 ? 19.672 1.455 -11.477 1 72.31 320 ASP A N 1
ATOM 2556 C CA . ASP A 1 320 ? 19.375 0.498 -12.539 1 72.31 320 ASP A CA 1
ATOM 2557 C C . ASP A 1 320 ? 19.031 1.214 -13.844 1 72.31 320 ASP A C 1
ATOM 2559 O O . ASP A 1 320 ? 19.328 0.711 -14.93 1 72.31 320 ASP A O 1
ATOM 2563 N N . ASP A 1 321 ? 18.375 2.283 -13.875 1 57.12 321 ASP A N 1
ATOM 2564 C CA . ASP A 1 321 ? 17.953 3.035 -15.055 1 57.12 321 ASP A CA 1
ATOM 2565 C C . ASP A 1 321 ? 19.109 3.877 -15.602 1 57.12 321 ASP A C 1
ATOM 2567 O O . ASP A 1 321 ? 18.953 4.551 -16.625 1 57.12 321 ASP A O 1
ATOM 2571 N N . THR A 1 322 ? 20.328 3.785 -14.898 1 51 322 THR A N 1
ATOM 2572 C CA . THR A 1 322 ? 21.484 4.562 -15.359 1 51 322 THR A CA 1
ATOM 2573 C C . THR A 1 322 ? 22.438 3.684 -16.156 1 51 322 THR A C 1
ATOM 2575 O O . THR A 1 322 ? 22.922 2.664 -15.656 1 51 322 THR A O 1
ATOM 2578 N N . PRO A 1 323 ? 22.594 3.717 -17.438 1 47.81 323 PRO A N 1
ATOM 2579 C CA . PRO A 1 323 ? 23.438 2.852 -18.266 1 47.81 323 PRO A CA 1
ATOM 2580 C C . PRO A 1 323 ? 24.797 2.555 -17.609 1 47.81 323 PRO A C 1
ATOM 2582 O O . PRO A 1 323 ? 25.297 1.433 -17.703 1 47.81 323 PRO A O 1
ATOM 2585 N N . ASP A 1 324 ? 25.625 3.471 -17.219 1 44.81 324 ASP A N 1
ATOM 2586 C CA . ASP A 1 324 ? 27.047 3.309 -16.938 1 44.81 324 ASP A CA 1
ATOM 2587 C C . ASP A 1 324 ? 27.281 3.053 -15.453 1 44.81 324 ASP A C 1
ATOM 2589 O O . ASP A 1 324 ? 28.438 2.984 -15.008 1 44.81 324 ASP A O 1
ATOM 2593 N N . PHE A 1 325 ? 26.406 3.07 -14.656 1 45.81 325 PHE A N 1
ATOM 2594 C CA . PHE A 1 325 ? 26.719 3.066 -13.234 1 45.81 325 PHE A CA 1
ATOM 2595 C C . PHE A 1 325 ? 26.641 1.653 -12.664 1 45.81 325 PHE A C 1
ATOM 2597 O O . PHE A 1 325 ? 25.609 0.993 -12.766 1 45.81 325 PHE A O 1
ATOM 2604 N N . ASP A 1 326 ? 27.797 1.052 -12.727 1 44.84 326 ASP A N 1
ATOM 2605 C CA . ASP A 1 326 ? 27.891 -0.268 -12.109 1 44.84 326 ASP A CA 1
ATOM 2606 C C . ASP A 1 326 ? 28.234 -0.159 -10.625 1 44.84 326 ASP A C 1
ATOM 2608 O O . ASP A 1 326 ? 29.328 0.274 -10.266 1 44.84 326 ASP A O 1
ATOM 2612 N N . PHE A 1 327 ? 27.297 -0.116 -9.766 1 43.12 327 PHE A N 1
ATOM 2613 C CA . PHE A 1 327 ? 27.578 -0.124 -8.344 1 43.12 327 PHE A CA 1
ATOM 2614 C C . PHE A 1 327 ? 28.734 -1.073 -8.023 1 43.12 327 PHE A C 1
ATOM 2616 O O . PHE A 1 327 ? 29.531 -0.818 -7.113 1 43.12 327 PHE A O 1
ATOM 2623 N N . ASP A 1 328 ? 29 -2.143 -8.789 1 40.56 328 ASP A N 1
ATOM 2624 C CA . ASP A 1 328 ? 30.031 -3.127 -8.469 1 40.56 328 ASP A CA 1
ATOM 2625 C C . ASP A 1 328 ? 31.391 -2.701 -9.031 1 40.56 328 ASP A C 1
ATOM 2627 O O . ASP A 1 328 ? 32.406 -3.26 -8.656 1 40.56 328 ASP A O 1
ATOM 2631 N N . GLU A 1 329 ? 31.547 -1.993 -10.148 1 39.44 329 GLU A N 1
ATOM 2632 C CA . GLU A 1 329 ? 32.844 -1.729 -10.789 1 39.44 329 GLU A CA 1
ATOM 2633 C C . GLU A 1 329 ? 33.625 -0.696 -10 1 39.44 329 GLU A C 1
ATOM 2635 O O . GLU A 1 329 ? 34.75 -0.363 -10.375 1 39.44 329 GLU A O 1
ATOM 2640 N N . LEU A 1 330 ? 33.219 -0.139 -8.984 1 37.28 330 LEU A N 1
ATOM 2641 C CA . LEU A 1 330 ? 33.938 0.99 -8.375 1 37.28 330 LEU A CA 1
ATOM 2642 C C . LEU A 1 330 ? 35.219 0.542 -7.727 1 37.28 330 LEU A C 1
ATOM 2644 O O . LEU A 1 330 ? 35.969 1.357 -7.152 1 37.28 330 LEU A O 1
ATOM 2648 N N . ASP A 1 331 ? 35.688 -0.729 -7.648 1 35.28 331 ASP A N 1
ATOM 2649 C CA . ASP A 1 331 ? 36.938 -1.085 -6.945 1 35.28 331 ASP A CA 1
ATOM 2650 C C . ASP A 1 331 ? 38.156 -0.676 -7.75 1 35.28 331 ASP A C 1
ATOM 2652 O O . ASP A 1 331 ? 39.25 -0.52 -7.191 1 35.28 331 ASP A O 1
ATOM 2656 N N . ASP A 1 332 ? 38.25 -0.76 -9.109 1 35.75 332 ASP A N 1
ATOM 2657 C CA . ASP A 1 332 ? 39.562 -0.979 -9.727 1 35.75 332 ASP A CA 1
ATOM 2658 C C . ASP A 1 332 ? 40.344 0.333 -9.875 1 35.75 332 ASP A C 1
ATOM 2660 O O . ASP A 1 332 ? 41.469 0.343 -10.344 1 35.75 332 ASP A O 1
ATOM 2664 N N . GLU A 1 333 ? 39.875 1.526 -9.875 1 34.97 333 GLU A N 1
ATOM 2665 C CA . GLU A 1 333 ? 40.688 2.562 -10.484 1 34.97 333 GLU A CA 1
ATOM 2666 C C . GLU A 1 333 ? 41.75 3.076 -9.5 1 34.97 333 GLU A C 1
ATOM 2668 O O . GLU A 1 333 ? 42.625 3.834 -9.883 1 34.97 333 GLU A O 1
ATOM 2673 N N . ASP A 1 334 ? 41.719 2.922 -8.172 1 34.16 334 ASP A N 1
ATOM 2674 C CA . ASP A 1 334 ? 42.625 3.76 -7.402 1 34.16 334 ASP A CA 1
ATOM 2675 C C . ASP A 1 334 ? 44.062 3.17 -7.391 1 34.16 334 ASP A C 1
ATOM 2677 O O . ASP A 1 334 ? 44.938 3.662 -6.68 1 34.16 334 ASP A O 1
ATOM 2681 N N . GLU A 1 335 ? 44.438 2.01 -7.902 1 32.56 335 GLU A N 1
ATOM 2682 C CA . GLU A 1 335 ? 45.812 1.573 -7.656 1 32.56 335 GLU A CA 1
ATOM 2683 C C . GLU A 1 335 ? 46.781 2.299 -8.57 1 32.56 335 GLU A C 1
ATOM 2685 O O . GLU A 1 335 ? 48 2.092 -8.477 1 32.56 335 GLU A O 1
ATOM 2690 N N . GLU A 1 336 ? 46.531 2.92 -9.719 1 31.89 336 GLU A N 1
ATOM 2691 C CA . GLU A 1 336 ? 47.594 3.152 -10.664 1 31.89 336 GLU A CA 1
ATOM 2692 C C . GLU A 1 336 ? 48.406 4.391 -10.289 1 31.89 336 GLU A C 1
ATOM 2694 O O . GLU A 1 336 ? 49.5 4.609 -10.812 1 31.89 336 GLU A O 1
ATOM 2699 N N . ASP A 1 337 ? 47.969 5.453 -9.672 1 30.3 337 ASP A N 1
ATOM 2700 C CA . ASP A 1 337 ? 48.656 6.711 -9.93 1 30.3 337 ASP A CA 1
ATOM 2701 C C . ASP A 1 337 ? 49.906 6.859 -9.023 1 30.3 337 ASP A C 1
ATOM 2703 O O . ASP A 1 337 ? 50.5 7.926 -8.977 1 30.3 337 ASP A O 1
ATOM 2707 N N . GLU A 1 338 ? 50.25 6.078 -8.047 1 29.44 338 GLU A N 1
ATOM 2708 C CA . GLU A 1 338 ? 51.281 6.543 -7.125 1 29.44 338 GLU A CA 1
ATOM 2709 C C . GLU A 1 338 ? 52.656 6.441 -7.758 1 29.44 338 GLU A C 1
ATOM 2711 O O . GLU A 1 338 ? 53.656 6.777 -7.125 1 29.44 338 GLU A O 1
ATOM 2716 N N . GLU A 1 339 ? 53 5.68 -8.758 1 28.05 339 GLU A N 1
ATOM 2717 C CA . GLU A 1 339 ? 54.406 5.316 -8.914 1 28.05 339 GLU A CA 1
ATOM 2718 C C . GLU A 1 339 ? 55.188 6.453 -9.547 1 28.05 339 GLU A C 1
ATOM 2720 O O . GLU A 1 339 ? 56.406 6.539 -9.375 1 28.05 339 GLU A O 1
ATOM 2725 N N . ASP A 1 340 ? 54.844 7.172 -10.555 1 27.98 340 ASP A N 1
ATOM 2726 C CA . ASP A 1 340 ? 55.844 7.555 -11.523 1 27.98 340 ASP A CA 1
ATOM 2727 C C . ASP A 1 340 ? 56.594 8.82 -11.086 1 27.98 340 ASP A C 1
ATOM 2729 O O . ASP A 1 340 ? 57.281 9.445 -11.875 1 27.98 340 ASP A O 1
ATOM 2733 N N . GLU A 1 341 ? 56.281 9.625 -10.094 1 27.03 341 GLU A N 1
ATOM 2734 C CA . GLU A 1 341 ? 56.969 10.906 -10.031 1 27.03 341 GLU A CA 1
ATOM 2735 C C . GLU A 1 341 ? 58.406 10.742 -9.609 1 27.03 341 GLU A C 1
ATOM 2737 O O . GLU A 1 341 ? 58.719 10.734 -8.414 1 27.03 341 GLU A O 1
ATOM 2742 N N . SER A 1 342 ? 59.25 9.859 -10.164 1 27.59 342 SER A N 1
ATOM 2743 C CA . SER A 1 342 ? 60.688 9.773 -10.023 1 27.59 342 SER A CA 1
ATOM 2744 C C . SER A 1 342 ? 61.375 11.078 -10.438 1 27.59 342 SER A C 1
ATOM 2746 O O . SER A 1 342 ? 61.125 11.594 -11.523 1 27.59 342 SER A O 1
ATOM 2748 N N . HIS A 1 343 ? 61.781 11.938 -9.445 1 27.17 343 HIS A N 1
ATOM 2749 C CA . HIS A 1 343 ? 62.5 13.203 -9.469 1 27.17 343 HIS A CA 1
ATOM 2750 C C . HIS A 1 343 ? 63.844 13.062 -10.211 1 27.17 343 HIS A C 1
ATOM 2752 O O . HIS A 1 343 ? 64.5 12.047 -10.07 1 27.17 343 HIS A O 1
ATOM 2758 N N . PRO A 1 344 ? 64.125 13.82 -11.328 1 32.38 344 PRO A N 1
ATOM 2759 C CA . PRO A 1 344 ? 65.312 13.891 -12.172 1 32.38 344 PRO A CA 1
ATOM 2760 C C . PRO A 1 344 ? 66.562 14.172 -11.359 1 32.38 344 PRO A C 1
ATOM 2762 O O . PRO A 1 344 ? 66.5 14.773 -10.289 1 32.38 344 PRO A O 1
ATOM 2765 N N . ARG A 1 345 ? 67.625 13.398 -11.445 1 27.31 345 ARG A N 1
ATOM 2766 C CA . ARG A 1 345 ? 69.062 13.492 -11.008 1 27.31 345 ARG A CA 1
ATOM 2767 C C . ARG A 1 345 ? 69.688 14.797 -11.477 1 27.31 345 ARG A C 1
ATOM 2769 O O . ARG A 1 345 ? 69.75 15.07 -12.68 1 27.31 345 ARG A O 1
ATOM 2776 N N . LYS A 1 346 ? 69.75 15.914 -10.633 1 21 346 LYS A N 1
ATOM 2777 C CA . LYS A 1 346 ? 70.5 17.141 -10.844 1 21 346 LYS A CA 1
ATOM 2778 C C . LYS A 1 346 ? 72 16.828 -11.008 1 21 346 LYS A C 1
ATOM 2780 O O . LYS A 1 346 ? 72.562 16.188 -10.141 1 21 346 LYS A O 1
ATOM 2785 N N . LYS A 1 347 ? 72.5 16.688 -12.156 1 26.94 347 LYS A N 1
ATOM 2786 C CA . LYS A 1 347 ? 73.938 16.812 -12.438 1 26.94 347 LYS A CA 1
ATOM 2787 C C . LYS A 1 347 ? 74.562 18.078 -11.812 1 26.94 347 LYS A C 1
ATOM 2789 O O . LYS A 1 347 ? 73.938 19.141 -11.883 1 26.94 347 LYS A O 1
ATOM 2794 N N . THR A 1 348 ? 75.438 18.062 -10.695 1 22.45 348 THR A N 1
ATOM 2795 C CA . THR A 1 348 ? 76.188 18.953 -9.812 1 22.45 348 THR A CA 1
ATOM 2796 C C . THR A 1 348 ? 77 19.969 -10.625 1 22.45 348 THR A C 1
ATOM 2798 O O . THR A 1 348 ? 78 19.609 -11.281 1 22.45 348 THR A O 1
ATOM 2801 N N . LYS A 1 349 ? 76.438 20.703 -11.539 1 21.17 349 LYS A N 1
ATOM 2802 C CA . LYS A 1 349 ? 77.5 21.625 -12.07 1 21.17 349 LYS A CA 1
ATOM 2803 C C . LYS A 1 349 ? 78.062 22.469 -10.953 1 21.17 349 LYS A C 1
ATOM 2805 O O . LYS A 1 349 ? 77.375 23.125 -10.203 1 21.17 349 LYS A O 1
ATOM 2810 N N . VAL A 1 350 ? 79.438 22.25 -10.805 1 22.39 350 VAL A N 1
ATOM 2811 C CA . VAL A 1 350 ? 80.5 23.141 -10.43 1 22.39 350 VAL A CA 1
ATOM 2812 C C . VAL A 1 350 ? 80.562 24.297 -11.406 1 22.39 350 VAL A C 1
ATOM 2814 O O . VAL A 1 350 ? 80.5 24.109 -12.625 1 22.39 350 VAL A O 1
ATOM 2817 N N . MET B 1 1 ? 12.75 32.312 -19.453 1 28.81 1 MET B N 1
ATOM 2818 C CA . MET B 1 1 ? 12.367 31.25 -18.516 1 28.81 1 MET B CA 1
ATOM 2819 C C . MET B 1 1 ? 13.148 29.969 -18.781 1 28.81 1 MET B C 1
ATOM 2821 O O . MET B 1 1 ? 13.016 29.359 -19.859 1 28.81 1 MET B O 1
ATOM 2825 N N . SER B 1 2 ? 14.336 29.781 -18.266 1 35.38 2 SER B N 1
ATOM 2826 C CA . SER B 1 2 ? 15.391 28.891 -18.75 1 35.38 2 SER B CA 1
ATOM 2827 C C . SER B 1 2 ? 14.922 27.438 -18.766 1 35.38 2 SER B C 1
ATOM 2829 O O . SER B 1 2 ? 13.969 27.078 -18.078 1 35.38 2 SER B O 1
ATOM 2831 N N . ASN B 1 3 ? 15.25 26.609 -19.766 1 45.22 3 ASN B N 1
ATOM 2832 C CA . ASN B 1 3 ? 15.086 25.203 -20.109 1 45.22 3 ASN B CA 1
ATOM 2833 C C . ASN B 1 3 ? 15.18 24.312 -18.875 1 45.22 3 ASN B C 1
ATOM 2835 O O . ASN B 1 3 ? 14.625 23.219 -18.844 1 45.22 3 ASN B O 1
ATOM 2839 N N . ASP B 1 4 ? 15.867 24.75 -17.844 1 48.88 4 ASP B N 1
ATOM 2840 C CA . ASP B 1 4 ? 16.172 24 -16.641 1 48.88 4 ASP B CA 1
ATOM 2841 C C . ASP B 1 4 ? 14.938 23.875 -15.75 1 48.88 4 ASP B C 1
ATOM 2843 O O . ASP B 1 4 ? 14.781 22.875 -15.039 1 48.88 4 ASP B O 1
ATOM 2847 N N . GLN B 1 5 ? 14 24.828 -15.82 1 52.56 5 GLN B N 1
ATOM 2848 C CA . GLN B 1 5 ? 12.797 24.891 -14.992 1 52.56 5 GLN B CA 1
ATOM 2849 C C . GLN B 1 5 ? 11.797 23.812 -15.391 1 52.56 5 GLN B C 1
ATOM 2851 O O . GLN B 1 5 ? 10.891 23.484 -14.625 1 52.56 5 GLN B O 1
ATOM 2856 N N . GLN B 1 6 ? 12.039 23.156 -16.5 1 56.78 6 GLN B N 1
ATOM 2857 C CA . GLN B 1 6 ? 11.047 22.219 -17 1 56.78 6 GLN B CA 1
ATOM 2858 C C . GLN B 1 6 ? 11.484 20.766 -16.766 1 56.78 6 GLN B C 1
ATOM 2860 O O . GLN B 1 6 ? 10.742 19.828 -17.062 1 56.78 6 GLN B O 1
ATOM 2865 N N . GLN B 1 7 ? 12.648 20.625 -16.031 1 63.44 7 GLN B N 1
ATOM 2866 C CA . GLN B 1 7 ? 13.164 19.266 -15.898 1 63.44 7 GLN B CA 1
ATOM 2867 C C . GLN B 1 7 ? 12.523 18.562 -14.711 1 63.44 7 GLN B C 1
ATOM 2869 O O . GLN B 1 7 ? 12.32 19.156 -13.648 1 63.44 7 GLN B O 1
ATOM 2874 N N . ASP B 1 8 ? 12.148 17.328 -14.977 1 71.19 8 ASP B N 1
ATOM 2875 C CA . ASP B 1 8 ? 11.641 16.5 -13.891 1 71.19 8 ASP B CA 1
ATOM 2876 C C . ASP B 1 8 ? 12.766 16.062 -12.961 1 71.19 8 ASP B C 1
ATOM 2878 O O . ASP B 1 8 ? 13.938 16.297 -13.242 1 71.19 8 ASP B O 1
ATOM 2882 N N . LEU B 1 9 ? 12.484 15.641 -11.891 1 70.44 9 LEU B N 1
ATOM 2883 C CA . LEU B 1 9 ? 13.438 15.273 -10.852 1 70.44 9 LEU B CA 1
ATOM 2884 C C . LEU B 1 9 ? 14.5 14.32 -11.398 1 70.44 9 LEU B C 1
ATOM 2886 O O . LEU B 1 9 ? 15.688 14.477 -11.102 1 70.44 9 LEU B O 1
ATOM 2890 N N . ALA B 1 10 ? 14.109 13.375 -12.188 1 69.81 10 ALA B N 1
ATOM 2891 C CA . ALA B 1 10 ? 15.016 12.352 -12.703 1 69.81 10 ALA B CA 1
ATOM 2892 C C . ALA B 1 10 ? 16.109 12.961 -13.562 1 69.81 10 ALA B C 1
ATOM 2894 O O . ALA B 1 10 ? 17.25 12.484 -13.562 1 69.81 10 ALA B O 1
ATOM 2895 N N . GLU B 1 11 ? 15.789 14.07 -14.211 1 72.62 11 GLU B N 1
ATOM 2896 C CA . GLU B 1 11 ? 16.719 14.719 -15.133 1 72.62 11 GLU B CA 1
ATOM 2897 C C . GLU B 1 11 ? 17.766 15.523 -14.383 1 72.62 11 GLU B C 1
ATOM 2899 O O . GLU B 1 11 ? 18.797 15.891 -14.953 1 72.62 11 GLU B O 1
ATOM 2904 N N . ARG B 1 12 ? 17.578 15.617 -13.156 1 68.94 12 ARG B N 1
ATOM 2905 C CA . ARG B 1 12 ? 18.453 16.469 -12.359 1 68.94 12 ARG B CA 1
ATOM 2906 C C . ARG B 1 12 ? 19.484 15.648 -11.602 1 68.94 12 ARG B C 1
ATOM 2908 O O . ARG B 1 12 ? 20.391 16.203 -10.977 1 68.94 12 ARG B O 1
ATOM 2915 N N . VAL B 1 13 ? 19.328 14.375 -11.703 1 69.5 13 VAL B N 1
ATOM 2916 C CA . VAL B 1 13 ? 20.188 13.477 -10.945 1 69.5 13 VAL B CA 1
ATOM 2917 C C . VAL B 1 13 ? 21.562 13.391 -11.617 1 69.5 13 VAL B C 1
ATOM 2919 O O . VAL B 1 13 ? 21.656 13.172 -12.82 1 69.5 13 VAL B O 1
ATOM 2922 N N . SER B 1 14 ? 22.578 13.914 -10.836 1 66.06 14 SER B N 1
ATOM 2923 C CA . SER B 1 14 ? 23.938 13.781 -11.344 1 66.06 14 SER B CA 1
ATOM 2924 C C . SER B 1 14 ? 24.516 12.406 -11.008 1 66.06 14 SER B C 1
ATOM 2926 O O . SER B 1 14 ? 24.047 11.742 -10.086 1 66.06 14 SER B O 1
ATOM 2928 N N . GLU B 1 15 ? 25.406 11.914 -11.836 1 61.19 15 GLU B N 1
ATOM 2929 C CA . GLU B 1 15 ? 25.969 10.578 -11.68 1 61.19 15 GLU B CA 1
ATOM 2930 C C . GLU B 1 15 ? 26.906 10.516 -10.484 1 61.19 15 GLU B C 1
ATOM 2932 O O . GLU B 1 15 ? 27.953 11.172 -10.469 1 61.19 15 GLU B O 1
ATOM 2937 N N . PRO B 1 16 ? 26.312 10.367 -9.188 1 61.78 16 PRO B N 1
ATOM 2938 C CA . PRO B 1 16 ? 27.328 10.266 -8.141 1 61.78 16 PRO B CA 1
ATOM 2939 C C . PRO B 1 16 ? 28 8.891 -8.094 1 61.78 16 PRO B C 1
ATOM 2941 O O . PRO B 1 16 ? 27.422 7.906 -8.57 1 61.78 16 PRO B O 1
ATOM 2944 N N . ILE B 1 17 ? 29.344 8.875 -7.77 1 66.81 17 ILE B N 1
ATOM 2945 C CA . ILE B 1 17 ? 30.094 7.656 -7.465 1 66.81 17 ILE B CA 1
ATOM 2946 C C . ILE B 1 17 ? 29.875 7.273 -6.004 1 66.81 17 ILE B C 1
ATOM 2948 O O . ILE B 1 17 ? 30.125 8.07 -5.102 1 66.81 17 ILE B O 1
ATOM 2952 N N . VAL B 1 18 ? 29.094 6.25 -5.641 1 81.81 18 VAL B N 1
ATOM 2953 C CA . VAL B 1 18 ? 28.984 5.695 -4.297 1 81.81 18 VAL B CA 1
ATOM 2954 C C . VAL B 1 18 ? 30.234 4.883 -3.965 1 81.81 18 VAL B C 1
ATOM 2956 O O . VAL B 1 18 ? 30.547 3.92 -4.664 1 81.81 18 VAL B O 1
ATOM 2959 N N . PRO B 1 19 ? 30.906 5.348 -2.904 1 85.25 19 PRO B N 1
ATOM 2960 C CA . PRO B 1 19 ? 32.094 4.559 -2.52 1 85.25 19 PRO B CA 1
ATOM 2961 C C . PRO B 1 19 ? 31.766 3.088 -2.281 1 85.25 19 PRO B C 1
ATOM 2963 O O . PRO B 1 19 ? 30.656 2.762 -1.821 1 85.25 19 PRO B O 1
ATOM 2966 N N . PRO B 1 20 ? 32.75 2.275 -2.537 1 83.69 20 PRO B N 1
ATOM 2967 C CA . PRO B 1 20 ? 32.531 0.834 -2.432 1 83.69 20 PRO B CA 1
ATOM 2968 C C . PRO B 1 20 ? 32.062 0.411 -1.033 1 83.69 20 PRO B C 1
ATOM 2970 O O . PRO B 1 20 ? 31.188 -0.429 -0.893 1 83.69 20 PRO B O 1
ATOM 2973 N N . GLN B 1 21 ? 32.719 0.979 -0.072 1 86.56 21 GLN B N 1
ATOM 2974 C CA . GLN B 1 21 ? 32.344 0.609 1.293 1 86.56 21 GLN B CA 1
ATOM 2975 C C . GLN B 1 21 ? 30.922 1.009 1.609 1 86.56 21 GLN B C 1
ATOM 2977 O O . GLN B 1 21 ? 30.188 0.273 2.287 1 86.56 21 GLN B O 1
ATOM 2982 N N . VAL B 1 22 ? 30.516 2.121 1.13 1 90 22 VAL B N 1
ATOM 2983 C CA . VAL B 1 22 ? 29.156 2.607 1.351 1 90 22 VAL B CA 1
ATOM 2984 C C . VAL B 1 22 ? 28.172 1.713 0.614 1 90 22 VAL B C 1
ATOM 2986 O O . VAL B 1 22 ? 27.094 1.405 1.136 1 90 22 VAL B O 1
ATOM 2989 N N . ALA B 1 23 ? 28.547 1.295 -0.476 1 87.44 23 ALA B N 1
ATOM 2990 C CA . ALA B 1 23 ? 27.703 0.379 -1.246 1 87.44 23 ALA B CA 1
ATOM 2991 C C . ALA B 1 23 ? 27.484 -0.93 -0.492 1 87.44 23 ALA B C 1
ATOM 2993 O O . ALA B 1 23 ? 26.375 -1.47 -0.48 1 87.44 23 ALA B O 1
ATOM 2994 N N . LYS B 1 24 ? 28.547 -1.379 0.074 1 87.38 24 LYS B N 1
ATOM 2995 C CA . LYS B 1 24 ? 28.453 -2.6 0.871 1 87.38 24 LYS B CA 1
ATOM 2996 C C . LYS B 1 24 ? 27.531 -2.402 2.072 1 87.38 24 LYS B C 1
ATOM 2998 O O . LYS B 1 24 ? 26.703 -3.264 2.373 1 87.38 24 LYS B O 1
ATOM 3003 N N . ASP B 1 25 ? 27.672 -1.267 2.721 1 91.88 25 ASP B N 1
ATOM 3004 C CA . ASP B 1 25 ? 26.828 -0.958 3.875 1 91.88 25 ASP B CA 1
ATOM 3005 C C . ASP B 1 25 ? 25.359 -0.88 3.482 1 91.88 25 ASP B C 1
ATOM 3007 O O . ASP B 1 25 ? 24.484 -1.322 4.23 1 91.88 25 ASP B O 1
ATOM 3011 N N . ILE B 1 26 ? 25.156 -0.328 2.32 1 93.38 26 ILE B N 1
ATOM 3012 C CA . ILE B 1 26 ? 23.797 -0.22 1.805 1 93.38 26 ILE B CA 1
ATOM 3013 C C . ILE B 1 26 ? 23.219 -1.615 1.566 1 93.38 26 ILE B C 1
ATOM 3015 O O . ILE B 1 26 ? 22.094 -1.9 1.953 1 93.38 26 ILE B O 1
ATOM 3019 N N . GLY B 1 27 ? 23.984 -2.494 0.965 1 90.44 27 GLY B N 1
ATOM 3020 C CA . GLY B 1 27 ? 23.547 -3.857 0.719 1 90.44 27 GLY B CA 1
ATOM 3021 C C . GLY B 1 27 ? 23.188 -4.609 1.987 1 90.44 27 GLY B C 1
ATOM 3022 O O . GLY B 1 27 ? 22.172 -5.305 2.037 1 90.44 27 GLY B O 1
ATOM 3023 N N . VAL B 1 28 ? 24 -4.426 2.975 1 92.56 28 VAL B N 1
ATOM 3024 C CA . VAL B 1 28 ? 23.781 -5.086 4.258 1 92.56 28 VAL B CA 1
ATOM 3025 C C . VAL B 1 28 ? 22.5 -4.551 4.898 1 92.56 28 VAL B C 1
ATOM 3027 O O . VAL B 1 28 ? 21.672 -5.324 5.375 1 92.56 28 VAL B O 1
ATOM 3030 N N . LEU B 1 29 ? 22.375 -3.27 4.934 1 95.94 29 LEU B N 1
ATOM 3031 C CA . LEU B 1 29 ? 21.203 -2.65 5.555 1 95.94 29 LEU B CA 1
ATOM 3032 C C . LEU B 1 29 ? 19.922 -3.049 4.828 1 95.94 29 LEU B C 1
ATOM 3034 O O . LEU B 1 29 ? 18.891 -3.268 5.465 1 95.94 29 LEU B O 1
ATOM 3038 N N . GLU B 1 30 ? 19.953 -3.154 3.5 1 93.94 30 GLU B N 1
ATOM 3039 C CA . GLU B 1 30 ? 18.797 -3.617 2.727 1 93.94 30 GLU B CA 1
ATOM 3040 C C . GLU B 1 30 ? 18.359 -5.008 3.178 1 93.94 30 GLU B C 1
ATOM 3042 O O . GLU B 1 30 ? 17.172 -5.258 3.344 1 93.94 30 GLU B O 1
ATOM 3047 N N . GLN B 1 31 ? 19.328 -5.82 3.355 1 93 31 GLN B N 1
ATOM 3048 C CA . GLN B 1 31 ? 19.016 -7.168 3.814 1 93 31 GLN B CA 1
ATOM 3049 C C . GLN B 1 31 ? 18.406 -7.148 5.211 1 93 31 GLN B C 1
ATOM 3051 O O . GLN B 1 31 ? 17.484 -7.922 5.508 1 93 31 GLN B O 1
ATOM 3056 N N . GLN B 1 32 ? 18.891 -6.293 6.031 1 95.38 32 GLN B N 1
ATOM 3057 C CA . GLN B 1 32 ? 18.344 -6.176 7.379 1 95.38 32 GLN B CA 1
ATOM 3058 C C . GLN B 1 32 ? 16.906 -5.676 7.352 1 95.38 32 GLN B C 1
ATOM 3060 O O . GLN B 1 32 ? 16.062 -6.152 8.109 1 95.38 32 GLN B O 1
ATOM 3065 N N . PHE B 1 33 ? 16.625 -4.707 6.477 1 96.44 33 PHE B N 1
ATOM 3066 C CA . PHE B 1 33 ? 15.258 -4.227 6.309 1 96.44 33 PHE B CA 1
ATOM 3067 C C . PHE B 1 33 ? 14.344 -5.352 5.84 1 96.44 33 PHE B C 1
ATOM 3069 O O . PHE B 1 33 ? 13.242 -5.527 6.367 1 96.44 33 PHE B O 1
ATOM 3076 N N . ILE B 1 34 ? 14.773 -6.105 4.891 1 94.69 34 ILE B N 1
ATOM 3077 C CA . ILE B 1 34 ? 13.977 -7.199 4.348 1 94.69 34 ILE B CA 1
ATOM 3078 C C . ILE B 1 34 ? 13.664 -8.211 5.453 1 94.69 34 ILE B C 1
ATOM 3080 O O . ILE B 1 34 ? 12.516 -8.641 5.598 1 94.69 34 ILE B O 1
ATOM 3084 N N . ARG B 1 35 ? 14.648 -8.555 6.191 1 94.56 35 ARG B N 1
ATOM 3085 C CA . ARG B 1 35 ? 14.469 -9.516 7.273 1 94.56 35 ARG B CA 1
ATOM 3086 C C . ARG B 1 35 ? 13.492 -8.992 8.32 1 94.56 35 ARG B C 1
ATOM 3088 O O . ARG B 1 35 ? 12.656 -9.734 8.828 1 94.56 35 ARG B O 1
ATOM 3095 N N . ALA B 1 36 ? 13.625 -7.723 8.664 1 95.75 36 ALA B N 1
ATOM 3096 C CA . ALA B 1 36 ? 12.711 -7.109 9.625 1 95.75 36 ALA B CA 1
ATOM 3097 C C . ALA B 1 36 ? 11.273 -7.117 9.102 1 95.75 36 ALA B C 1
ATOM 3099 O O . ALA B 1 36 ? 10.336 -7.379 9.852 1 95.75 36 ALA B O 1
ATOM 3100 N N . GLU B 1 37 ? 11.102 -6.828 7.801 1 95.88 37 GLU B N 1
ATOM 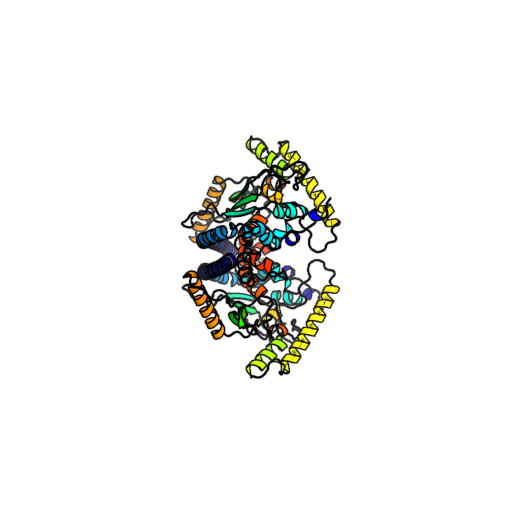3101 C CA . GLU B 1 37 ? 9.781 -6.832 7.176 1 95.88 37 GLU B CA 1
ATOM 3102 C C . GLU B 1 37 ? 9.172 -8.227 7.184 1 95.88 37 GLU B C 1
ATOM 3104 O O . GLU B 1 37 ? 7.973 -8.383 7.434 1 95.88 37 GLU B O 1
ATOM 3109 N N . VAL B 1 38 ? 9.977 -9.211 6.875 1 96.06 38 VAL B N 1
ATOM 3110 C CA . VAL B 1 38 ? 9.508 -10.594 6.859 1 96.06 38 VAL B CA 1
ATOM 3111 C C . VAL B 1 38 ? 9.094 -11.008 8.266 1 96.06 38 VAL B C 1
ATOM 3113 O O . VAL B 1 38 ? 8.055 -11.648 8.445 1 96.06 38 VAL B O 1
ATOM 3116 N N . GLU B 1 39 ? 9.859 -10.617 9.258 1 96.19 39 GLU B N 1
ATOM 3117 C CA . GLU B 1 39 ? 9.516 -10.922 10.641 1 96.19 39 GLU B CA 1
ATOM 3118 C C . GLU B 1 39 ? 8.211 -10.234 11.047 1 96.19 39 GLU B C 1
ATOM 3120 O O . GLU B 1 39 ? 7.371 -10.836 11.719 1 96.19 39 GLU B O 1
ATOM 3125 N N . GLN B 1 40 ? 8.023 -9.016 10.656 1 94.81 40 GLN B N 1
ATOM 3126 C CA . GLN B 1 40 ? 6.789 -8.297 10.93 1 94.81 40 GLN B CA 1
ATOM 3127 C C . GLN B 1 40 ? 5.59 -8.992 10.289 1 94.81 40 GLN B C 1
ATOM 3129 O O . GLN B 1 40 ? 4.512 -9.055 10.875 1 94.81 40 GLN B O 1
ATOM 3134 N N . LEU B 1 41 ? 5.805 -9.445 9.102 1 95.94 41 LEU B N 1
ATOM 3135 C CA . LEU B 1 41 ? 4.742 -10.156 8.398 1 95.94 41 LEU B CA 1
ATOM 3136 C C . LEU B 1 41 ? 4.352 -11.43 9.141 1 95.94 41 LEU B C 1
ATOM 3138 O O . LEU B 1 41 ? 3.164 -11.719 9.305 1 95.94 41 LEU B O 1
ATOM 3142 N N . ARG B 1 42 ? 5.312 -12.18 9.633 1 96.75 42 ARG B N 1
ATOM 3143 C CA . ARG B 1 42 ? 5.039 -13.375 10.422 1 96.75 42 ARG B CA 1
ATOM 3144 C C . ARG B 1 42 ? 4.191 -13.047 11.641 1 96.75 42 ARG B C 1
ATOM 3146 O O . ARG B 1 42 ? 3.197 -13.727 11.914 1 96.75 42 ARG B O 1
ATOM 3153 N N . GLN B 1 43 ? 4.516 -12.008 12.281 1 94.56 43 GLN B N 1
ATOM 3154 C CA . GLN B 1 43 ? 3.791 -11.602 13.477 1 94.56 43 GLN B CA 1
ATOM 3155 C C . GLN B 1 43 ? 2.365 -11.18 13.148 1 94.56 43 GLN B C 1
ATOM 3157 O O . GLN B 1 43 ? 1.426 -11.516 13.867 1 94.56 43 GLN B O 1
ATOM 3162 N N . SER B 1 44 ? 2.246 -10.469 12.086 1 95.25 44 SER B N 1
ATOM 3163 C CA . SER B 1 44 ? 0.934 -9.992 11.664 1 95.25 44 SER B CA 1
ATOM 3164 C C . SER B 1 44 ? 0.004 -11.156 11.328 1 95.25 44 SER B C 1
ATOM 3166 O O . SER B 1 44 ? -1.185 -11.117 11.656 1 95.25 44 SER B O 1
ATOM 3168 N N . ILE B 1 45 ? 0.549 -12.156 10.703 1 96.38 45 ILE B N 1
ATOM 3169 C CA . ILE B 1 45 ? -0.241 -13.312 10.305 1 96.38 45 ILE B CA 1
ATOM 3170 C C . ILE B 1 45 ? -0.86 -13.969 11.539 1 96.38 45 ILE B C 1
ATOM 3172 O O . ILE B 1 45 ? -2.062 -14.234 11.57 1 96.38 45 ILE B O 1
ATOM 3176 N N . VAL B 1 46 ? -0.073 -14.156 12.531 1 95.75 46 VAL B N 1
ATOM 3177 C CA . VAL B 1 46 ? -0.529 -14.812 13.75 1 95.75 46 VAL B CA 1
ATOM 3178 C C . VAL B 1 46 ? -1.544 -13.93 14.469 1 95.75 46 VAL B C 1
ATOM 3180 O O . VAL B 1 46 ? -2.582 -14.406 14.93 1 95.75 46 VAL B O 1
ATOM 3183 N N . SER B 1 47 ? -1.302 -12.648 14.484 1 95.19 47 SER B N 1
ATOM 3184 C CA . SER B 1 47 ? -2.141 -11.703 15.203 1 95.19 47 SER B CA 1
ATOM 3185 C C . SER B 1 47 ? -3.506 -11.555 14.539 1 95.19 47 SER B C 1
ATOM 3187 O O . SER B 1 47 ? -4.512 -11.344 15.219 1 95.19 47 SER B O 1
ATOM 3189 N N . PHE B 1 48 ? -3.625 -11.703 13.25 1 96.94 48 PHE B N 1
ATOM 3190 C CA . PHE B 1 48 ? -4.859 -11.422 12.523 1 96.94 48 PHE B CA 1
ATOM 3191 C C . PHE B 1 48 ? -5.664 -12.703 12.305 1 96.94 48 PHE B C 1
ATOM 3193 O O . PHE B 1 48 ? -6.844 -12.648 11.961 1 96.94 48 PHE B O 1
ATOM 3200 N N . ARG B 1 49 ? -5.066 -13.852 12.539 1 96.5 49 ARG B N 1
ATOM 3201 C CA . ARG B 1 49 ? -5.711 -15.133 12.281 1 96.5 49 ARG B CA 1
ATOM 3202 C C . ARG B 1 49 ? -7.059 -15.227 12.984 1 96.5 49 ARG B C 1
ATOM 3204 O O . ARG B 1 49 ? -8.078 -15.531 12.359 1 96.5 49 ARG B O 1
ATOM 3211 N N . PRO B 1 50 ? -7.113 -14.883 14.344 1 97 50 PRO B N 1
ATOM 3212 C CA . PRO B 1 50 ? -8.414 -14.977 15.016 1 97 50 PRO B CA 1
ATOM 3213 C C . PRO B 1 50 ? -9.445 -14.008 14.438 1 97 50 PRO B C 1
ATOM 3215 O O . PRO B 1 50 ? -10.641 -14.312 14.422 1 97 50 PRO B O 1
ATOM 3218 N N . LEU B 1 51 ? -9.047 -12.875 13.953 1 97.81 51 LEU B N 1
ATOM 3219 C CA . LEU B 1 51 ? -9.953 -11.883 13.375 1 97.81 51 LEU B CA 1
ATOM 3220 C C . LEU B 1 51 ? -10.484 -12.359 12.031 1 97.81 51 LEU B C 1
ATOM 3222 O O . LEU B 1 51 ? -11.664 -12.164 11.719 1 97.81 51 LEU B O 1
ATOM 3226 N N . PHE B 1 52 ? -9.633 -13.008 11.273 1 97.44 52 PHE B N 1
ATOM 3227 C CA . PHE B 1 52 ? -10.07 -13.555 9.992 1 97.44 52 PHE B CA 1
ATOM 3228 C C . PHE B 1 52 ? -11.062 -14.688 10.203 1 97.44 52 PHE B C 1
ATOM 3230 O O . PHE B 1 52 ? -11.977 -14.875 9.398 1 97.44 52 PHE B O 1
ATOM 3237 N N . GLU B 1 53 ? -10.867 -15.461 11.273 1 96.94 53 GLU B N 1
ATOM 3238 C CA . GLU B 1 53 ? -11.828 -16.5 11.617 1 96.94 53 GLU B CA 1
ATOM 3239 C C . GLU B 1 53 ? -13.195 -15.914 11.961 1 96.94 53 GLU B C 1
ATOM 3241 O O . GLU B 1 53 ? -14.227 -16.438 11.547 1 96.94 53 GLU B O 1
ATOM 3246 N N . LYS B 1 54 ? -13.188 -14.859 12.727 1 96.81 54 LYS B N 1
ATOM 3247 C CA . LYS B 1 54 ? -14.43 -14.172 13.047 1 96.81 54 LYS B CA 1
ATOM 3248 C C . LYS B 1 54 ? -15.094 -13.625 11.781 1 96.81 54 LYS B C 1
ATOM 3250 O O . LYS B 1 54 ? -16.312 -13.695 11.641 1 96.81 54 LYS B O 1
ATOM 3255 N N . ARG B 1 55 ? -14.305 -13.07 10.922 1 97.62 55 ARG B N 1
ATOM 3256 C CA . ARG B 1 55 ? -14.844 -12.555 9.664 1 97.62 55 ARG B CA 1
ATOM 3257 C C . ARG B 1 55 ? -15.492 -13.672 8.844 1 97.62 55 ARG B C 1
ATOM 3259 O O . ARG B 1 55 ? -16.562 -13.484 8.281 1 97.62 55 ARG B O 1
ATOM 3266 N N . ALA B 1 56 ? -14.781 -14.781 8.82 1 96.19 56 ALA B N 1
ATOM 3267 C CA . ALA B 1 56 ? -15.297 -15.922 8.07 1 96.19 56 ALA B CA 1
ATOM 3268 C C . ALA B 1 56 ? -16.672 -16.344 8.586 1 96.19 56 ALA B C 1
ATOM 3270 O O . ALA B 1 56 ? -17.562 -16.703 7.801 1 96.19 56 ALA B O 1
ATOM 3271 N N . LYS B 1 57 ? -16.844 -16.281 9.867 1 95.56 57 LYS B N 1
ATOM 3272 C CA . LYS B 1 57 ? -18.125 -16.609 10.469 1 95.56 57 LYS B CA 1
ATOM 3273 C C . LYS B 1 57 ? -19.203 -15.625 10.039 1 95.56 57 LYS B C 1
ATOM 3275 O O . LYS B 1 57 ? -20.328 -16.031 9.711 1 95.56 57 LYS B O 1
ATOM 3280 N N . ILE B 1 58 ? -18.891 -14.406 9.992 1 95.25 58 ILE B N 1
ATOM 3281 C CA . ILE B 1 58 ? -19.828 -13.367 9.578 1 95.25 58 ILE B CA 1
ATOM 3282 C C . ILE B 1 58 ? -20.172 -13.555 8.102 1 95.25 58 ILE B C 1
ATOM 3284 O O . ILE B 1 58 ? -21.344 -13.492 7.723 1 95.25 58 ILE B O 1
ATOM 3288 N N . VAL B 1 59 ? -19.219 -13.828 7.289 1 94.19 59 VAL B N 1
ATOM 3289 C CA . VAL B 1 59 ? -19.375 -13.953 5.848 1 94.19 59 VAL B CA 1
ATOM 3290 C C . VAL B 1 59 ? -20.219 -15.18 5.527 1 94.19 59 VAL B C 1
ATOM 3292 O O . VAL B 1 59 ? -20.938 -15.211 4.523 1 94.19 59 VAL B O 1
ATOM 3295 N N . SER B 1 60 ? -20.203 -16.125 6.379 1 92.44 60 SER B N 1
ATOM 3296 C CA . SER B 1 60 ? -20.922 -17.375 6.152 1 92.44 60 SER B CA 1
ATOM 3297 C C . SER B 1 60 ? -22.422 -17.203 6.375 1 92.44 60 SER B C 1
ATOM 3299 O O . SER B 1 60 ? -23.219 -18.062 6 1 92.44 60 SER B O 1
ATOM 3301 N N . HIS B 1 61 ? -22.766 -16.109 6.969 1 92 61 HIS B N 1
ATOM 3302 C CA . HIS B 1 61 ? -24.203 -15.828 7.102 1 92 61 HIS B CA 1
ATOM 3303 C C . HIS B 1 61 ? -24.875 -15.773 5.738 1 92 61 HIS B C 1
ATOM 3305 O O . HIS B 1 61 ? -24.375 -15.125 4.816 1 92 61 HIS B O 1
ATOM 3311 N N . PRO B 1 62 ? -25.984 -16.375 5.535 1 87.5 62 PRO B N 1
ATOM 3312 C CA . PRO B 1 62 ? -26.641 -16.5 4.23 1 87.5 62 PRO B CA 1
ATOM 3313 C C . PRO B 1 62 ? -26.906 -15.156 3.566 1 87.5 62 PRO B C 1
ATOM 3315 O O . PRO B 1 62 ? -26.719 -15.008 2.355 1 87.5 62 PRO B O 1
ATOM 3318 N N . GLU B 1 63 ? -27.25 -14.18 4.379 1 86.56 63 GLU B N 1
ATOM 3319 C CA . GLU B 1 63 ? -27.594 -12.867 3.84 1 86.56 63 GLU B CA 1
ATOM 3320 C C . GLU B 1 63 ? -26.328 -12.086 3.447 1 86.56 63 GLU B C 1
ATOM 3322 O O . GLU B 1 63 ? -26.406 -11.117 2.686 1 86.56 63 GLU B O 1
ATOM 3327 N N . VAL B 1 64 ? -25.219 -12.484 3.951 1 90.31 64 VAL B N 1
ATOM 3328 C CA . VAL B 1 64 ? -23.953 -11.797 3.68 1 90.31 64 VAL B CA 1
ATOM 3329 C C . VAL B 1 64 ? -23.203 -12.523 2.57 1 90.31 64 VAL B C 1
ATOM 3331 O O . VAL B 1 64 ? -22.688 -11.891 1.65 1 90.31 64 VAL B O 1
ATOM 3334 N N . GLN B 1 65 ? -23.25 -13.781 2.635 1 88.88 65 GLN B N 1
ATOM 3335 C CA . GLN B 1 65 ? -22.453 -14.641 1.772 1 88.88 65 GLN B CA 1
ATOM 3336 C C . GLN B 1 65 ? -22.781 -14.406 0.301 1 88.88 65 GLN B C 1
ATOM 3338 O O . GLN B 1 65 ? -21.891 -14.438 -0.553 1 88.88 65 GLN B O 1
ATOM 3343 N N . THR B 1 66 ? -23.969 -14.117 0.019 1 84.81 66 THR B N 1
ATOM 3344 C CA . THR B 1 66 ? -24.453 -14.031 -1.357 1 84.81 66 THR B CA 1
ATOM 3345 C C . THR B 1 66 ? -23.844 -12.812 -2.057 1 84.81 66 THR B C 1
ATOM 3347 O O . THR B 1 66 ? -23.578 -12.852 -3.262 1 84.81 66 THR B O 1
ATOM 3350 N N . ASN B 1 67 ? -23.531 -11.797 -1.223 1 88.5 67 ASN B N 1
ATOM 3351 C CA . ASN B 1 67 ? -23.125 -10.562 -1.888 1 88.5 67 ASN B CA 1
ATOM 3352 C C . ASN B 1 67 ? -21.797 -10.039 -1.346 1 88.5 67 ASN B C 1
ATOM 3354 O O . ASN B 1 67 ? -21.281 -9.039 -1.835 1 88.5 67 ASN B O 1
ATOM 3358 N N . PHE B 1 68 ? -21.266 -10.703 -0.441 1 93.81 68 PHE B N 1
ATOM 3359 C CA . PHE B 1 68 ? -20.094 -10.164 0.24 1 93.81 68 PHE B CA 1
ATOM 3360 C C . PHE B 1 68 ? -18.953 -9.922 -0.748 1 93.81 68 PHE B C 1
ATOM 3362 O O . PHE B 1 68 ? -18.484 -8.789 -0.886 1 93.81 68 PHE B O 1
ATOM 3369 N N . TRP B 1 69 ? -18.578 -10.898 -1.484 1 94.56 69 TRP B N 1
ATOM 3370 C CA . TRP B 1 69 ? -17.359 -10.805 -2.273 1 94.56 69 TRP B CA 1
ATOM 3371 C C . TRP B 1 69 ? -17.578 -9.953 -3.523 1 94.56 69 TRP B C 1
ATOM 3373 O O . TRP B 1 69 ? -16.656 -9.281 -3.996 1 94.56 69 TRP B O 1
ATOM 3383 N N . ILE B 1 70 ? -18.75 -10 -4.098 1 91.12 70 ILE B N 1
ATOM 3384 C CA . ILE B 1 70 ? -19 -9.148 -5.25 1 91.12 70 ILE B CA 1
ATOM 3385 C C . ILE B 1 70 ? -18.922 -7.68 -4.832 1 91.12 70 ILE B C 1
ATOM 3387 O O . ILE B 1 70 ? -18.438 -6.836 -5.586 1 91.12 70 ILE B O 1
ATOM 3391 N N . ARG B 1 71 ? -19.344 -7.406 -3.656 1 92.19 71 ARG B N 1
ATOM 3392 C CA . ARG B 1 71 ? -19.266 -6.047 -3.127 1 92.19 71 ARG B CA 1
ATOM 3393 C C . ARG B 1 71 ? -17.812 -5.656 -2.834 1 92.19 71 ARG B C 1
ATOM 3395 O O . ARG B 1 71 ? -17.391 -4.543 -3.15 1 92.19 71 ARG B O 1
ATOM 3402 N N . VAL B 1 72 ? -17.125 -6.598 -2.262 1 95 72 VAL B N 1
ATOM 3403 C CA . VAL B 1 72 ? -15.719 -6.363 -1.961 1 95 72 VAL B CA 1
ATOM 3404 C C . VAL B 1 72 ? -14.945 -6.105 -3.254 1 95 72 VAL B C 1
ATOM 3406 O O . VAL B 1 72 ? -14.219 -5.117 -3.367 1 95 72 VAL B O 1
ATOM 3409 N N . LEU B 1 73 ? -15.18 -6.906 -4.262 1 93.75 73 LEU B N 1
ATOM 3410 C CA . LEU B 1 73 ? -14.438 -6.82 -5.52 1 93.75 73 LEU B CA 1
ATOM 3411 C C . LEU B 1 73 ? -14.844 -5.578 -6.305 1 93.75 73 LEU B C 1
ATOM 3413 O O . LEU B 1 73 ? -14.031 -5 -7.027 1 93.75 73 LEU B O 1
ATOM 3417 N N . SER B 1 74 ? -16.062 -5.145 -6.105 1 90.75 74 SER B N 1
ATOM 3418 C CA . SER B 1 74 ? -16.547 -3.945 -6.785 1 90.75 74 SER B CA 1
ATOM 3419 C C . SER B 1 74 ? -15.859 -2.691 -6.242 1 90.75 74 SER B C 1
ATOM 3421 O O . SER B 1 74 ? -15.844 -1.651 -6.902 1 90.75 74 SER B O 1
ATOM 3423 N N . ASN B 1 75 ? -15.344 -2.861 -5.047 1 90.19 75 ASN B N 1
ATOM 3424 C CA . ASN B 1 75 ? -14.664 -1.739 -4.41 1 90.19 75 ASN B CA 1
ATOM 3425 C C . ASN B 1 75 ? -13.172 -2.008 -4.258 1 90.19 75 ASN B C 1
ATOM 3427 O O . ASN B 1 75 ? -12.508 -1.392 -3.42 1 90.19 75 ASN B O 1
ATOM 3431 N N . ALA B 1 76 ? -12.734 -2.926 -5.074 1 89.81 76 ALA B N 1
ATOM 3432 C CA . ALA B 1 76 ? -11.328 -3.307 -4.996 1 89.81 76 ALA B CA 1
ATOM 3433 C C . ALA B 1 76 ? -10.422 -2.176 -5.48 1 89.81 76 ALA B C 1
ATOM 3435 O O . ALA B 1 76 ? -10.828 -1.37 -6.324 1 89.81 76 ALA B O 1
ATOM 3436 N N . PRO B 1 77 ? -9.188 -2.102 -4.957 1 89.81 77 PRO B N 1
ATOM 3437 C CA . PRO B 1 77 ? -8.227 -1.123 -5.473 1 89.81 77 PRO B CA 1
ATOM 3438 C C . PRO B 1 77 ? -7.941 -1.298 -6.965 1 89.81 77 PRO B C 1
ATOM 3440 O O . PRO B 1 77 ? -8.172 -2.375 -7.516 1 89.81 77 PRO B O 1
ATOM 3443 N N . GLY B 1 78 ? -7.441 -0.224 -7.559 1 88.81 78 GLY B N 1
ATOM 3444 C CA . GLY B 1 78 ? -7.164 -0.225 -8.984 1 88.81 78 GLY B CA 1
ATOM 3445 C C . GLY B 1 78 ? -6.203 -1.323 -9.406 1 88.81 78 GLY B C 1
ATOM 3446 O O . GLY B 1 78 ? -6.324 -1.874 -10.5 1 88.81 78 GLY B O 1
ATOM 3447 N N . GLU B 1 79 ? -5.336 -1.664 -8.531 1 89.81 79 GLU B N 1
ATOM 3448 C CA . GLU B 1 79 ? -4.309 -2.664 -8.828 1 89.81 79 GLU B CA 1
ATOM 3449 C C . GLU B 1 79 ? -4.926 -4.043 -9.031 1 89.81 79 GLU B C 1
ATOM 3451 O O . GLU B 1 79 ? -4.277 -4.949 -9.562 1 89.81 79 GLU B O 1
ATOM 3456 N N . ILE B 1 80 ? -6.109 -4.254 -8.586 1 93.94 80 ILE B N 1
ATOM 3457 C CA . ILE B 1 80 ? -6.82 -5.516 -8.758 1 93.94 80 ILE B CA 1
ATOM 3458 C C . ILE B 1 80 ? -7.852 -5.379 -9.875 1 93.94 80 ILE B C 1
ATOM 3460 O O . ILE B 1 80 ? -7.93 -6.227 -10.773 1 93.94 80 ILE B O 1
ATOM 3464 N N . ASP B 1 81 ? -8.516 -4.293 -9.875 1 91.19 81 ASP B N 1
ATOM 3465 C CA . ASP B 1 81 ? -9.609 -4.035 -10.805 1 91.19 81 ASP B CA 1
ATOM 3466 C C . ASP B 1 81 ? -9.117 -4.047 -12.25 1 91.19 81 ASP B C 1
ATOM 3468 O O . ASP B 1 81 ? -9.852 -4.449 -13.156 1 91.19 81 ASP B O 1
ATOM 3472 N N . GLU B 1 82 ? -7.949 -3.623 -12.477 1 91.12 82 GLU B N 1
ATOM 3473 C CA . GLU B 1 82 ? -7.406 -3.52 -13.82 1 91.12 82 GLU B CA 1
ATOM 3474 C C . GLU B 1 82 ? -7.312 -4.891 -14.484 1 91.12 82 GLU B C 1
ATOM 3476 O O . GLU B 1 82 ? -7.207 -4.988 -15.711 1 91.12 82 GLU B O 1
ATOM 3481 N N . TYR B 1 83 ? -7.379 -5.941 -13.719 1 93.44 83 TYR B N 1
ATOM 3482 C CA . TYR B 1 83 ? -7.227 -7.289 -14.258 1 93.44 83 TYR B CA 1
ATOM 3483 C C . TYR B 1 83 ? -8.586 -7.945 -14.477 1 93.44 83 TYR B C 1
ATOM 3485 O O . TYR B 1 83 ? -8.664 -9.062 -15 1 93.44 83 TYR B O 1
ATOM 3493 N N . ILE B 1 84 ? -9.625 -7.281 -14.133 1 93.56 84 ILE B N 1
ATOM 3494 C CA . ILE B 1 84 ? -10.953 -7.883 -14.195 1 93.56 84 ILE B CA 1
ATOM 3495 C C . ILE B 1 84 ? -11.711 -7.328 -15.398 1 93.56 84 ILE B C 1
ATOM 3497 O O . ILE B 1 84 ? -12.203 -6.195 -15.359 1 93.56 84 ILE B O 1
ATOM 3501 N N . THR B 1 85 ? -11.859 -8.078 -16.422 1 90.31 85 THR B N 1
ATOM 3502 C CA . THR B 1 85 ? -12.625 -7.691 -17.594 1 90.31 85 THR B CA 1
ATOM 3503 C C . THR B 1 85 ? -14.125 -7.797 -17.312 1 90.31 85 THR B C 1
ATOM 3505 O O . THR B 1 85 ? -14.539 -8.297 -16.266 1 90.31 85 THR B O 1
ATOM 3508 N N . SER B 1 86 ? -14.914 -7.34 -18.266 1 88.5 86 SER B N 1
ATOM 3509 C CA . SER B 1 86 ? -16.359 -7.43 -18.141 1 88.5 86 SER B CA 1
ATOM 3510 C C . SER B 1 86 ? -16.828 -8.883 -18.094 1 88.5 86 SER B C 1
ATOM 3512 O O . SER B 1 86 ? -17.75 -9.219 -17.344 1 88.5 86 SER B O 1
ATOM 3514 N N . SER B 1 87 ? -16.188 -9.703 -18.859 1 90.88 87 SER B N 1
ATOM 3515 C CA . SER B 1 87 ? -16.516 -11.125 -18.859 1 90.88 87 SER B CA 1
ATOM 3516 C C . SER B 1 87 ? -16.172 -11.766 -17.516 1 90.88 87 SER B C 1
ATOM 3518 O O . SER B 1 87 ? -16.922 -12.602 -17 1 90.88 87 SER B O 1
ATOM 3520 N N . ASP B 1 88 ? -15.016 -11.367 -16.969 1 94.31 88 ASP B N 1
ATOM 3521 C CA . ASP B 1 88 ? -14.617 -11.883 -15.664 1 94.31 88 ASP B CA 1
ATOM 3522 C C . ASP B 1 88 ? -15.602 -11.445 -14.578 1 94.31 88 ASP B C 1
ATOM 3524 O O . ASP B 1 88 ? -15.938 -12.234 -13.688 1 94.31 88 ASP B O 1
ATOM 3528 N N . ALA B 1 89 ? -16.031 -10.195 -14.719 1 90.5 89 ALA B N 1
ATOM 3529 C CA . ALA B 1 89 ? -16.969 -9.641 -13.758 1 90.5 89 ALA B CA 1
ATOM 3530 C C . ALA B 1 89 ? -18.281 -10.445 -13.75 1 90.5 89 ALA B C 1
ATOM 3532 O O . ALA B 1 89 ? -18.875 -10.648 -12.695 1 90.5 89 ALA B O 1
ATOM 3533 N N . ALA B 1 90 ? -18.672 -10.852 -14.898 1 89.94 90 ALA B N 1
ATOM 3534 C CA . ALA B 1 90 ? -19.891 -11.672 -15.008 1 89.94 90 ALA B CA 1
ATOM 3535 C C . ALA B 1 90 ? -19.719 -12.992 -14.258 1 89.94 90 ALA B C 1
ATOM 3537 O O . ALA B 1 90 ? -20.625 -13.422 -13.539 1 89.94 90 ALA B O 1
ATOM 3538 N N . ILE B 1 91 ? -18.594 -13.547 -14.375 1 93.94 91 ILE B N 1
ATOM 3539 C CA . ILE B 1 91 ? -18.312 -14.828 -13.727 1 93.94 91 ILE B CA 1
ATOM 3540 C C . ILE B 1 91 ? -18.203 -14.633 -12.219 1 93.94 91 ILE B C 1
ATOM 3542 O O . ILE B 1 91 ? -18.875 -15.312 -11.445 1 93.94 91 ILE B O 1
ATOM 3546 N N . LEU B 1 92 ? -17.406 -13.703 -11.82 1 93 92 LEU B N 1
ATOM 3547 C CA . LEU B 1 92 ? -17.156 -13.453 -10.406 1 93 92 LEU B CA 1
ATOM 3548 C C . LEU B 1 92 ? -18.422 -12.984 -9.703 1 93 92 LEU B C 1
ATOM 3550 O O . LEU B 1 92 ? -18.688 -13.352 -8.562 1 93 92 LEU B O 1
ATOM 3554 N N . GLY B 1 93 ? -19.188 -12.219 -10.352 1 88.75 93 GLY B N 1
ATOM 3555 C CA . GLY B 1 93 ? -20.406 -11.672 -9.781 1 88.75 93 GLY B CA 1
ATOM 3556 C C . GLY B 1 93 ? -21.484 -12.719 -9.586 1 88.75 93 GLY B C 1
ATOM 3557 O O . GLY B 1 93 ? -22.219 -12.68 -8.594 1 88.75 93 GLY B O 1
ATOM 3558 N N . SER B 1 94 ? -21.516 -13.633 -10.469 1 88.12 94 SER B N 1
ATOM 3559 C CA . SER B 1 94 ? -22.641 -14.57 -10.438 1 88.12 94 SER B CA 1
ATOM 3560 C C . SER B 1 94 ? -22.234 -15.883 -9.781 1 88.12 94 SER B C 1
ATOM 3562 O O . SER B 1 94 ? -23.078 -16.547 -9.164 1 88.12 94 SER B O 1
ATOM 3564 N N . SER B 1 95 ? -20.953 -16.188 -9.844 1 91.75 95 SER B N 1
ATOM 3565 C CA . SER B 1 95 ? -20.625 -17.562 -9.508 1 91.75 95 SER B CA 1
ATOM 3566 C C . SER B 1 95 ? -19.703 -17.609 -8.289 1 91.75 95 SER B C 1
ATOM 3568 O O . SER B 1 95 ? -19.578 -18.656 -7.641 1 91.75 95 SER B O 1
ATOM 3570 N N . LEU B 1 96 ? -18.984 -16.594 -7.965 1 94.56 96 LEU B N 1
ATOM 3571 C CA . LEU B 1 96 ? -18.062 -16.625 -6.836 1 94.56 96 LEU B CA 1
ATOM 3572 C C . LEU B 1 96 ? -18.828 -16.609 -5.516 1 94.56 96 LEU B C 1
ATOM 3574 O O . LEU B 1 96 ? -19.594 -15.688 -5.242 1 94.56 96 LEU B O 1
ATOM 3578 N N . SER B 1 97 ? -18.562 -17.562 -4.68 1 93.06 97 SER B N 1
ATOM 3579 C CA . SER B 1 97 ? -19.266 -17.672 -3.402 1 93.06 97 SER B CA 1
ATOM 3580 C C . SER B 1 97 ? -18.359 -17.297 -2.242 1 93.06 97 SER B C 1
ATOM 3582 O O . SER B 1 97 ? -18.828 -16.75 -1.234 1 93.06 97 SER B O 1
ATOM 3584 N N . ASN B 1 98 ? -17.109 -17.625 -2.371 1 95.75 98 ASN B N 1
ATOM 3585 C CA . ASN B 1 98 ? -16.172 -17.328 -1.282 1 95.75 98 ASN B CA 1
ATOM 3586 C C . ASN B 1 98 ? -14.734 -17.25 -1.777 1 95.75 98 ASN B C 1
ATOM 3588 O O . ASN B 1 98 ? -14.375 -17.891 -2.764 1 95.75 98 ASN B O 1
ATOM 3592 N N . LEU B 1 99 ? -13.953 -16.453 -1.102 1 97.31 99 LEU B N 1
ATOM 3593 C CA . LEU B 1 99 ? -12.508 -16.344 -1.305 1 97.31 99 LEU B CA 1
ATOM 3594 C C . LEU B 1 99 ? -11.766 -16.422 0.025 1 97.31 99 LEU B C 1
ATOM 3596 O O . LEU B 1 99 ? -12.109 -15.711 0.974 1 97.31 99 LEU B O 1
ATOM 3600 N N . THR B 1 100 ? -10.836 -17.312 0.121 1 97.5 100 THR B N 1
ATOM 3601 C CA . THR B 1 100 ? -9.984 -17.438 1.306 1 97.5 100 THR B CA 1
ATOM 3602 C C . THR B 1 100 ? -8.516 -17.297 0.933 1 97.5 100 THR B C 1
ATOM 3604 O O . THR B 1 100 ? -8.07 -17.859 -0.074 1 97.5 100 THR B O 1
ATOM 3607 N N . VAL B 1 101 ? -7.797 -16.516 1.671 1 98.12 101 VAL B N 1
ATOM 3608 C CA . VAL B 1 101 ? -6.359 -16.328 1.494 1 98.12 101 VAL B CA 1
ATOM 3609 C C . VAL B 1 101 ? -5.617 -16.797 2.738 1 98.12 101 VAL B C 1
ATOM 3611 O O . VAL B 1 101 ? -5.922 -16.375 3.855 1 98.12 101 VAL B O 1
ATOM 3614 N N . GLU B 1 102 ? -4.645 -17.703 2.525 1 97.56 102 GLU B N 1
ATOM 3615 C CA . GLU B 1 102 ? -3.92 -18.281 3.656 1 97.56 102 GLU B CA 1
ATOM 3616 C C . GLU B 1 102 ? -2.41 -18.203 3.434 1 97.56 102 GLU B C 1
ATOM 3618 O O . GLU B 1 102 ? -1.919 -18.562 2.359 1 97.56 102 GLU B O 1
ATOM 3623 N N . ARG B 1 103 ? -1.732 -17.656 4.371 1 97.88 103 ARG B N 1
ATOM 3624 C CA . ARG B 1 103 ? -0.282 -17.797 4.426 1 97.88 103 ARG B CA 1
ATOM 3625 C C . ARG B 1 103 ? 0.108 -19.109 5.117 1 97.88 103 ARG B C 1
ATOM 3627 O O . ARG B 1 103 ? 0.552 -19.094 6.27 1 97.88 103 ARG B O 1
ATOM 3634 N N . PHE B 1 104 ? 0.088 -20.203 4.371 1 97.38 104 PHE B N 1
ATOM 3635 C CA . PHE B 1 104 ? -0.063 -21.562 4.859 1 97.38 104 PHE B CA 1
ATOM 3636 C C . PHE B 1 104 ? 1.267 -22.109 5.363 1 97.38 104 PHE B C 1
ATOM 3638 O O . PHE B 1 104 ? 1.305 -23.141 6.047 1 97.38 104 PHE B O 1
ATOM 3645 N N . GLU B 1 105 ? 2.34 -21.422 5.055 1 97.56 105 GLU B N 1
ATOM 3646 C CA . GLU B 1 105 ? 3.629 -21.938 5.508 1 97.56 105 GLU B CA 1
ATOM 3647 C C . GLU B 1 105 ? 3.986 -21.406 6.887 1 97.56 105 GLU B C 1
ATOM 3649 O O . GLU B 1 105 ? 5.008 -21.781 7.465 1 97.56 105 GLU B O 1
ATOM 3654 N N . VAL B 1 106 ? 3.207 -20.516 7.453 1 97.44 106 VAL B N 1
ATOM 3655 C CA . VAL B 1 106 ? 3.447 -19.984 8.789 1 97.44 106 VAL B CA 1
ATOM 3656 C C . VAL B 1 106 ? 2.633 -20.766 9.812 1 97.44 106 VAL B C 1
ATOM 3658 O O . VAL B 1 106 ? 1.41 -20.875 9.695 1 97.44 106 VAL B O 1
ATOM 3661 N N . ASN B 1 107 ? 3.258 -21.266 10.828 1 96.25 107 ASN B N 1
ATOM 3662 C CA . ASN B 1 107 ? 2.574 -22.062 11.836 1 96.25 107 ASN B CA 1
ATOM 3663 C C . ASN B 1 107 ? 1.993 -21.203 12.953 1 96.25 107 ASN B C 1
ATOM 3665 O O . ASN B 1 107 ? 2.016 -19.984 12.867 1 96.25 107 ASN B O 1
ATOM 3669 N N . GLU B 1 108 ? 1.463 -21.812 13.977 1 93.69 108 GLU B N 1
ATOM 3670 C CA . GLU B 1 108 ? 0.756 -21.125 15.055 1 93.69 108 GLU B CA 1
ATOM 3671 C C . GLU B 1 108 ? 1.715 -20.281 15.891 1 93.69 108 GLU B C 1
ATOM 3673 O O . GLU B 1 108 ? 1.304 -19.297 16.516 1 93.69 108 GLU B O 1
ATOM 3678 N N . LYS B 1 109 ? 2.994 -20.672 15.867 1 94.38 109 LYS B N 1
ATOM 3679 C CA . LYS B 1 109 ? 4 -19.953 16.656 1 94.38 109 LYS B CA 1
ATOM 3680 C C . LYS B 1 109 ? 4.617 -18.812 15.844 1 94.38 109 LYS B C 1
ATOM 3682 O O . LYS B 1 109 ? 5.512 -18.125 16.328 1 94.38 109 LYS B O 1
ATOM 3687 N N . GLY B 1 110 ? 4.16 -18.656 14.625 1 94.25 110 GLY B N 1
ATOM 3688 C CA . GLY B 1 110 ? 4.672 -17.578 13.781 1 94.25 110 GLY B CA 1
ATOM 3689 C C . GLY B 1 110 ? 5.977 -17.938 13.094 1 94.25 110 GLY B C 1
ATOM 3690 O O . GLY B 1 110 ? 6.777 -17.062 12.781 1 94.25 110 GLY B O 1
ATOM 3691 N N . GLU B 1 111 ? 6.156 -19.266 12.93 1 96 111 GLU B N 1
ATOM 3692 C CA . GLU B 1 111 ? 7.371 -19.719 12.266 1 96 111 GLU B CA 1
ATOM 3693 C C . GLU B 1 111 ? 7.074 -20.172 10.836 1 96 111 GLU B C 1
ATOM 3695 O O . GLU B 1 111 ? 6 -20.703 10.555 1 96 111 GLU B O 1
ATOM 3700 N N . GLY B 1 112 ? 8.078 -19.922 9.93 1 96.31 112 GLY B N 1
ATOM 3701 C CA . GLY B 1 112 ? 7.918 -20.328 8.547 1 96.31 112 GLY B CA 1
ATOM 3702 C C . GLY B 1 112 ? 7.992 -19.156 7.574 1 96.31 112 GLY B C 1
ATOM 3703 O O . GLY B 1 112 ? 8.297 -18.031 7.969 1 96.31 112 GLY B O 1
ATOM 3704 N N . GLU B 1 113 ? 7.754 -19.484 6.234 1 97.06 113 GLU B N 1
ATOM 3705 C CA . GLU B 1 113 ? 7.828 -18.484 5.176 1 97.06 113 GLU B CA 1
ATOM 3706 C C . GLU B 1 113 ? 6.5 -17.75 5.02 1 97.06 113 GLU B C 1
ATOM 3708 O O . GLU B 1 113 ? 5.508 -18.328 4.578 1 97.06 113 GLU B O 1
ATOM 3713 N N . PRO B 1 114 ? 6.453 -16.438 5.414 1 97.81 114 PRO B N 1
ATOM 3714 C CA . PRO B 1 114 ? 5.184 -15.711 5.406 1 97.81 114 PRO B CA 1
ATOM 3715 C C . PRO B 1 114 ? 4.824 -15.164 4.027 1 97.81 114 PRO B C 1
ATOM 3717 O O . PRO B 1 114 ? 3.711 -14.672 3.826 1 97.81 114 PRO B O 1
ATOM 3720 N N . ARG B 1 115 ? 5.711 -15.281 3.027 1 97.81 115 ARG B N 1
ATOM 3721 C CA . ARG B 1 115 ? 5.488 -14.672 1.72 1 97.81 115 ARG B CA 1
ATOM 3722 C C . ARG B 1 115 ? 4.746 -15.625 0.791 1 97.81 115 ARG B C 1
ATOM 3724 O O . ARG B 1 115 ? 4.164 -15.203 -0.21 1 97.81 115 ARG B O 1
ATOM 3731 N N . SER B 1 116 ? 4.746 -16.844 1.079 1 98.56 116 SER B N 1
ATOM 3732 C CA . SER B 1 116 ? 3.932 -17.812 0.349 1 98.56 116 SER B CA 1
ATOM 3733 C C . SER B 1 116 ? 2.453 -17.672 0.699 1 98.56 116 SER B C 1
ATOM 3735 O O . SER B 1 116 ? 2.105 -17.453 1.86 1 98.56 116 SER B O 1
ATOM 3737 N N . VAL B 1 117 ? 1.645 -17.875 -0.346 1 98.69 117 VAL B N 1
ATOM 3738 C CA . VAL B 1 117 ? 0.227 -17.625 -0.119 1 98.69 117 VAL B CA 1
ATOM 3739 C C . VAL B 1 117 ? -0.615 -18.594 -0.932 1 98.69 117 VAL B C 1
ATOM 3741 O O . VAL B 1 117 ? -0.256 -18.953 -2.059 1 98.69 117 VAL B O 1
ATOM 3744 N N . ARG B 1 118 ? -1.739 -19.031 -0.327 1 98.75 118 ARG B N 1
ATOM 3745 C CA . ARG B 1 118 ? -2.723 -19.891 -0.982 1 98.75 118 ARG B CA 1
ATOM 3746 C C . ARG B 1 118 ? -4.047 -19.156 -1.172 1 98.75 118 ARG B C 1
ATOM 3748 O O . ARG B 1 118 ? -4.59 -18.578 -0.222 1 98.75 118 ARG B O 1
ATOM 3755 N N . PHE B 1 119 ? -4.504 -19.188 -2.365 1 98.75 119 PHE B N 1
ATOM 3756 C CA . PHE B 1 119 ? -5.824 -18.656 -2.674 1 98.75 119 PHE B CA 1
ATOM 3757 C C . PHE B 1 119 ? -6.82 -19.781 -2.932 1 98.75 119 PHE B C 1
ATOM 3759 O O . PHE B 1 119 ? -6.559 -20.672 -3.742 1 98.75 119 PHE B O 1
ATOM 3766 N N . THR B 1 120 ? -7.938 -19.734 -2.26 1 98.69 120 THR B N 1
ATOM 3767 C CA . THR B 1 120 ? -9.031 -20.672 -2.49 1 98.69 120 THR B CA 1
ATOM 3768 C C . THR B 1 120 ? -10.289 -19.938 -2.926 1 98.69 120 THR B C 1
ATOM 3770 O O . THR B 1 120 ? -10.898 -19.203 -2.135 1 98.69 120 THR B O 1
ATOM 3773 N N . PHE B 1 121 ? -10.641 -20.141 -4.172 1 98 121 PHE B N 1
ATOM 3774 C CA . PHE B 1 121 ? -11.883 -19.609 -4.707 1 98 121 PHE B CA 1
ATOM 3775 C C . PHE B 1 121 ? -12.977 -20.672 -4.711 1 98 121 PHE B C 1
ATOM 3777 O O . PHE B 1 121 ? -12.781 -21.766 -5.258 1 98 121 PHE B O 1
ATOM 3784 N N . GLU B 1 122 ? -14.031 -20.344 -4.109 1 97 122 GLU B N 1
ATOM 3785 C CA . GLU B 1 122 ? -15.18 -21.234 -4.141 1 97 122 GLU B CA 1
ATOM 3786 C C . GLU B 1 122 ? -16.297 -20.672 -5.02 1 97 122 GLU B C 1
ATOM 3788 O O . GLU B 1 122 ? -16.594 -19.469 -4.949 1 97 122 GLU B O 1
ATOM 3793 N N . PHE B 1 123 ? -16.828 -21.531 -5.836 1 96 123 PHE B N 1
ATOM 3794 C CA . PHE B 1 123 ? -17.844 -21.125 -6.797 1 96 123 PHE B CA 1
ATOM 3795 C C . PHE B 1 123 ? -19.125 -21.938 -6.629 1 96 123 PHE B C 1
ATOM 3797 O O . PHE B 1 123 ? -19.078 -23.094 -6.203 1 96 123 PHE B O 1
ATOM 3804 N N . ASN B 1 124 ? -20.125 -21.25 -7 1 91.56 124 ASN B N 1
ATOM 3805 C CA . ASN B 1 124 ? -21.359 -22 -7.141 1 91.56 124 ASN B CA 1
ATOM 3806 C C . ASN B 1 124 ? -21.297 -23 -8.289 1 91.56 124 ASN B C 1
ATOM 3808 O O . ASN B 1 124 ? -20.453 -22.859 -9.18 1 91.56 124 ASN B O 1
ATOM 3812 N N . THR B 1 125 ? -22.156 -24.094 -8.164 1 88.44 125 THR B N 1
ATOM 3813 C CA . THR B 1 125 ? -22.125 -25.109 -9.211 1 88.44 125 THR B CA 1
ATOM 3814 C C . THR B 1 125 ? -23.516 -25.312 -9.805 1 88.44 125 THR B C 1
ATOM 3816 O O . THR B 1 125 ? -24.5 -24.75 -9.305 1 88.44 125 THR B O 1
ATOM 3819 N N . GLY B 1 126 ? -23.531 -26.047 -10.836 1 85.31 126 GLY B N 1
ATOM 3820 C CA . GLY B 1 126 ? -24.781 -26.375 -11.484 1 85.31 126 GLY B CA 1
ATOM 3821 C C . GLY B 1 126 ? -25.281 -25.281 -12.406 1 85.31 126 GLY B C 1
ATOM 3822 O O . GLY B 1 126 ? -24.5 -24.719 -13.18 1 85.31 126 GLY B O 1
ATOM 3823 N N . GLU B 1 127 ? -26.547 -24.953 -12.328 1 83.5 127 GLU B N 1
ATOM 3824 C CA . GLU B 1 127 ? -27.203 -23.984 -13.219 1 83.5 127 GLU B CA 1
ATOM 3825 C C . GLU B 1 127 ? -26.812 -22.547 -12.859 1 83.5 127 GLU B C 1
ATOM 3827 O O . GLU B 1 127 ? -26.828 -21.656 -13.711 1 83.5 127 GLU B O 1
ATOM 3832 N N . THR B 1 128 ? -26.266 -22.438 -11.711 1 85.31 128 THR B N 1
ATOM 3833 C CA . THR B 1 128 ? -25.938 -21.109 -11.211 1 85.31 128 THR B CA 1
ATOM 3834 C C . THR B 1 128 ? -24.594 -20.641 -11.75 1 85.31 128 THR B C 1
ATOM 3836 O O . THR B 1 128 ? -24.281 -19.453 -11.742 1 85.31 128 THR B O 1
ATOM 3839 N N . ASN B 1 129 ? -23.766 -21.594 -12.227 1 91.5 129 ASN B N 1
ATOM 3840 C CA . ASN B 1 129 ? -22.5 -21.281 -12.867 1 91.5 129 ASN B CA 1
ATOM 3841 C C . ASN B 1 129 ? -22.422 -21.875 -14.273 1 91.5 129 ASN B C 1
ATOM 3843 O O . ASN B 1 129 ? -21.984 -23 -14.461 1 91.5 129 ASN B O 1
ATOM 3847 N N . PRO B 1 130 ? -22.812 -21.109 -15.211 1 92.94 130 PRO B N 1
ATOM 3848 C CA . PRO B 1 130 ? -22.828 -21.609 -16.594 1 92.94 130 PRO B CA 1
ATOM 3849 C C . PRO B 1 130 ? -21.453 -21.578 -17.234 1 92.94 130 PRO B C 1
ATOM 3851 O O . PRO B 1 130 ? -21.312 -21.984 -18.406 1 92.94 130 PRO B O 1
ATOM 3854 N N . PHE B 1 131 ? -20.484 -21.219 -16.516 1 95.38 131 PHE B N 1
ATOM 3855 C CA . PHE B 1 131 ? -19.203 -20.953 -17.141 1 95.38 131 PHE B CA 1
ATOM 3856 C C . PHE B 1 131 ? -18.281 -22.156 -17.031 1 95.38 131 PHE B C 1
ATOM 3858 O O . PHE B 1 131 ? -17.578 -22.5 -17.984 1 95.38 131 PHE B O 1
ATOM 3865 N N . PHE B 1 132 ? -18.203 -22.75 -15.875 1 97.06 132 PHE B N 1
ATOM 3866 C CA . PHE B 1 132 ? -17.312 -23.906 -15.68 1 97.06 132 PHE B CA 1
ATOM 3867 C C . PHE B 1 132 ? -17.844 -24.797 -14.57 1 97.06 132 PHE B C 1
ATOM 3869 O O . PHE B 1 132 ? -18.844 -24.484 -13.914 1 97.06 132 PHE B O 1
ATOM 3876 N N . GLU B 1 133 ? -17.172 -25.906 -14.289 1 95.81 133 GLU B N 1
ATOM 3877 C CA . GLU B 1 133 ? -17.734 -26.953 -13.438 1 95.81 133 GLU B CA 1
ATOM 3878 C C . GLU B 1 133 ? -17.047 -26.969 -12.07 1 95.81 133 GLU B C 1
ATOM 3880 O O . GLU B 1 133 ? -17.562 -27.578 -11.125 1 95.81 133 GLU B O 1
ATOM 3885 N N . ASP B 1 134 ? -15.992 -26.344 -11.945 1 96.5 134 ASP B N 1
ATOM 3886 C CA . ASP B 1 134 ? -15.18 -26.422 -10.734 1 96.5 134 ASP B CA 1
ATOM 3887 C C . ASP B 1 134 ? -15.883 -25.766 -9.555 1 96.5 134 ASP B C 1
ATOM 3889 O O . ASP B 1 134 ? -16.297 -24.594 -9.641 1 96.5 134 ASP B O 1
ATOM 3893 N N . LYS B 1 135 ? -15.969 -26.469 -8.461 1 96.38 135 LYS B N 1
ATOM 3894 C CA . LYS B 1 135 ? -16.516 -25.922 -7.223 1 96.38 135 LYS B CA 1
ATOM 3895 C C . LYS B 1 135 ? -15.469 -25.125 -6.449 1 96.38 135 LYS B C 1
ATOM 3897 O O . LYS B 1 135 ? -15.789 -24.188 -5.734 1 96.38 135 LYS B O 1
ATOM 3902 N N . LYS B 1 136 ? -14.336 -25.594 -6.645 1 97.44 136 LYS B N 1
ATOM 3903 C CA . LYS B 1 136 ? -13.234 -25 -5.895 1 97.44 136 LYS B CA 1
ATOM 3904 C C . LYS B 1 136 ? -11.969 -24.922 -6.742 1 97.44 136 LYS B C 1
ATOM 3906 O O . LYS B 1 136 ? -11.609 -25.875 -7.426 1 97.44 136 LYS B O 1
ATOM 3911 N N . LEU B 1 137 ? -11.344 -23.75 -6.816 1 98.31 137 LEU B N 1
ATOM 3912 C CA . LEU B 1 137 ? -10.039 -23.547 -7.438 1 98.31 137 LEU B CA 1
ATOM 3913 C C . LEU B 1 137 ? -9.008 -23.094 -6.41 1 98.31 137 LEU B C 1
ATOM 3915 O O . LEU B 1 137 ? -9.195 -22.062 -5.742 1 98.31 137 LEU B O 1
ATOM 3919 N N . VAL B 1 138 ? -7.977 -23.875 -6.215 1 98.69 138 VAL B N 1
ATOM 3920 C CA . VAL B 1 138 ? -6.93 -23.594 -5.242 1 98.69 138 VAL B CA 1
ATOM 3921 C C . VAL B 1 138 ? -5.629 -23.25 -5.969 1 98.69 138 VAL B C 1
ATOM 3923 O O . VAL B 1 138 ? -5.133 -24.047 -6.77 1 98.69 138 VAL B O 1
ATOM 3926 N N . LYS B 1 139 ? -5.098 -22.062 -5.762 1 98.75 139 LYS B N 1
ATOM 3927 C CA . LYS B 1 139 ? -3.85 -21.609 -6.367 1 98.75 139 LYS B CA 1
ATOM 3928 C C . LYS B 1 139 ? -2.805 -21.297 -5.301 1 98.75 139 LYS B C 1
ATOM 3930 O O . LYS B 1 139 ? -2.971 -20.344 -4.523 1 98.75 139 LYS B O 1
ATOM 3935 N N . ASP B 1 140 ? -1.733 -22.047 -5.285 1 98.62 140 ASP B N 1
ATOM 3936 C CA . ASP B 1 140 ? -0.639 -21.859 -4.336 1 98.62 140 ASP B CA 1
ATOM 3937 C C . ASP B 1 140 ? 0.494 -21.047 -4.961 1 98.62 140 ASP B C 1
ATOM 3939 O O . ASP B 1 140 ? 0.863 -21.266 -6.113 1 98.62 140 ASP B O 1
ATOM 3943 N N . PHE B 1 141 ? 0.972 -20.109 -4.27 1 98.75 141 PHE B N 1
ATOM 3944 C CA . PHE B 1 141 ? 2.18 -19.359 -4.59 1 98.75 141 PHE B CA 1
ATOM 3945 C C . PHE B 1 141 ? 3.26 -19.594 -3.541 1 98.75 141 PHE B C 1
ATOM 3947 O O . PHE B 1 141 ? 3.051 -19.328 -2.355 1 98.75 141 PHE B O 1
ATOM 3954 N N . TYR B 1 142 ? 4.379 -20.078 -3.965 1 98.62 142 TYR B N 1
ATOM 3955 C CA . TYR B 1 142 ? 5.512 -20.312 -3.08 1 98.62 142 TYR B CA 1
ATOM 3956 C C . TYR B 1 142 ? 6.598 -19.266 -3.287 1 98.62 142 TYR B C 1
ATOM 3958 O O . TYR B 1 142 ? 7.008 -19.016 -4.422 1 98.62 142 TYR B O 1
ATOM 3966 N N . TRP B 1 143 ? 6.957 -18.625 -2.211 1 98.19 143 TRP B N 1
ATOM 3967 C CA . TRP B 1 143 ? 8.141 -17.781 -2.297 1 98.19 143 TRP B CA 1
ATOM 3968 C C . TRP B 1 143 ? 9.406 -18.625 -2.434 1 98.19 143 TRP B C 1
ATOM 3970 O O . TRP B 1 143 ? 9.625 -19.562 -1.659 1 98.19 143 TRP B O 1
ATOM 3980 N N . ARG B 1 144 ? 10.211 -18.344 -3.496 1 97.69 144 ARG B N 1
ATOM 3981 C CA . ARG B 1 144 ? 11.438 -19.078 -3.775 1 97.69 144 ARG B CA 1
ATOM 3982 C C . ARG B 1 144 ? 12.602 -18.125 -4.043 1 97.69 144 ARG B C 1
ATOM 3984 O O . ARG B 1 144 ? 12.391 -16.969 -4.406 1 97.69 144 ARG B O 1
ATOM 3991 N N . LYS B 1 145 ? 13.719 -18.656 -3.754 1 95.12 145 LYS B N 1
ATOM 3992 C CA . LYS B 1 145 ? 14.969 -17.953 -4.035 1 95.12 145 LYS B CA 1
ATOM 3993 C C . LYS B 1 145 ? 15.945 -18.859 -4.781 1 95.12 145 LYS B C 1
ATOM 3995 O O . LYS B 1 145 ? 16.016 -20.062 -4.504 1 95.12 145 LYS B O 1
ATOM 4000 N N . GLN B 1 146 ? 16.656 -18.203 -5.742 1 92.56 146 GLN B N 1
ATOM 4001 C CA . GLN B 1 146 ? 17.672 -18.953 -6.492 1 92.56 146 GLN B CA 1
ATOM 4002 C C . GLN B 1 146 ? 18.906 -18.109 -6.73 1 92.56 146 GLN B C 1
ATOM 4004 O O . GLN B 1 146 ? 18.828 -16.875 -6.875 1 92.56 146 GLN B O 1
ATOM 4009 N N . ILE B 1 147 ? 20.031 -18.766 -6.656 1 89.38 147 ILE B N 1
ATOM 4010 C CA . ILE B 1 147 ? 21.297 -18.141 -7.012 1 89.38 147 ILE B CA 1
ATOM 4011 C C . ILE B 1 147 ? 21.828 -18.766 -8.297 1 89.38 147 ILE B C 1
ATOM 4013 O O . ILE B 1 147 ? 21.938 -19.984 -8.406 1 89.38 147 ILE B O 1
ATOM 4017 N N . LEU B 1 148 ? 22 -17.922 -9.266 1 83.5 148 LEU B N 1
ATOM 4018 C CA . LEU B 1 148 ? 22.547 -18.375 -10.539 1 83.5 148 LEU B CA 1
ATOM 4019 C C . LEU B 1 148 ? 23.938 -17.812 -10.773 1 83.5 148 LEU B C 1
ATOM 4021 O O . LEU B 1 148 ? 24.234 -16.688 -10.359 1 83.5 148 LEU B O 1
ATOM 4025 N N . THR B 1 149 ? 24.719 -18.594 -11.352 1 83.19 149 THR B N 1
ATOM 4026 C CA . THR B 1 149 ? 26.062 -18.141 -11.719 1 83.19 149 THR B CA 1
ATOM 4027 C C . THR B 1 149 ? 26.094 -17.641 -13.156 1 83.19 149 THR B C 1
ATOM 4029 O O . THR B 1 149 ? 25.641 -18.344 -14.07 1 83.19 149 THR B O 1
ATOM 4032 N N . THR B 1 150 ? 26.484 -16.438 -13.336 1 81.12 150 THR B N 1
ATOM 4033 C CA . THR B 1 150 ? 26.578 -15.859 -14.672 1 81.12 150 THR B CA 1
ATOM 4034 C C . THR B 1 150 ? 27.797 -16.422 -15.406 1 81.12 150 THR B C 1
ATOM 4036 O O . THR B 1 150 ? 28.641 -17.078 -14.805 1 81.12 150 THR B O 1
ATOM 4039 N N . PRO B 1 151 ? 27.781 -16.203 -16.734 1 78.25 151 PRO B N 1
ATOM 4040 C CA . PRO B 1 151 ? 28.938 -16.672 -17.5 1 78.25 151 PRO B CA 1
ATOM 4041 C C . PRO B 1 151 ? 30.266 -16.094 -17.016 1 78.25 151 PRO B C 1
ATOM 4043 O O . PRO B 1 151 ? 31.312 -16.734 -17.156 1 78.25 151 PRO B O 1
ATOM 4046 N N . SER B 1 152 ? 30.25 -14.945 -16.422 1 80.62 152 SER B N 1
ATOM 4047 C CA . SER B 1 152 ? 31.453 -14.305 -15.906 1 80.62 152 SER B CA 1
ATOM 4048 C C . SER B 1 152 ? 31.859 -14.875 -14.555 1 80.62 152 SER B C 1
ATOM 4050 O O . SER B 1 152 ? 32.875 -14.492 -13.984 1 80.62 152 SER B O 1
ATOM 4052 N N . GLY B 1 153 ? 31.078 -15.766 -14.07 1 81.25 153 GLY B N 1
ATOM 4053 C CA . GLY B 1 153 ? 31.359 -16.391 -12.789 1 81.25 153 GLY B CA 1
ATOM 4054 C C . GLY B 1 153 ? 30.75 -15.664 -11.609 1 81.25 153 GLY B C 1
ATOM 4055 O O . GLY B 1 153 ? 30.906 -16.094 -10.461 1 81.25 153 GLY B O 1
ATOM 4056 N N . LYS B 1 154 ? 30.062 -14.641 -11.945 1 85.25 154 LYS B N 1
ATOM 4057 C CA . LYS B 1 154 ? 29.406 -13.883 -10.891 1 85.25 154 LYS B CA 1
ATOM 4058 C C . LYS B 1 154 ? 28.047 -14.477 -10.547 1 85.25 154 LYS B C 1
ATOM 4060 O O . LYS B 1 154 ? 27.484 -15.25 -11.328 1 85.25 154 LYS B O 1
ATOM 4065 N N . LYS B 1 155 ? 27.641 -14.164 -9.32 1 85.12 155 LYS B N 1
ATOM 4066 C CA . LYS B 1 155 ? 26.391 -14.742 -8.836 1 85.12 155 LYS B CA 1
ATOM 4067 C C . LYS B 1 155 ? 25.25 -13.742 -8.953 1 85.12 155 LYS B C 1
ATOM 4069 O O . LYS B 1 155 ? 25.422 -12.555 -8.68 1 85.12 155 LYS B O 1
ATOM 4074 N N . SER B 1 156 ? 24.172 -14.211 -9.508 1 85.81 156 SER B N 1
ATOM 4075 C CA . SER B 1 156 ? 22.922 -13.453 -9.57 1 85.81 156 SER B CA 1
ATOM 4076 C C . SER B 1 156 ? 21.844 -14.109 -8.719 1 85.81 156 SER B C 1
ATOM 4078 O O . SER B 1 156 ? 21.609 -15.312 -8.812 1 85.81 156 SER B O 1
ATOM 4080 N N . THR B 1 157 ? 21.266 -13.273 -7.871 1 87.69 157 THR B N 1
ATOM 4081 C CA . THR B 1 157 ? 20.219 -13.797 -7 1 87.69 157 THR B CA 1
ATOM 4082 C C . THR B 1 157 ? 18.844 -13.406 -7.52 1 87.69 157 THR B C 1
ATOM 4084 O O . THR B 1 157 ? 18.625 -12.266 -7.941 1 87.69 157 THR B O 1
ATOM 4087 N N . TRP B 1 158 ? 17.984 -14.359 -7.605 1 89.75 158 TRP B N 1
ATOM 4088 C CA . TRP B 1 158 ? 16.578 -14.141 -7.938 1 89.75 158 TRP B CA 1
ATOM 4089 C C . TRP B 1 158 ? 15.672 -14.617 -6.809 1 89.75 158 TRP B C 1
ATOM 4091 O O . TRP B 1 158 ? 15.914 -15.664 -6.207 1 89.75 158 TRP B O 1
ATOM 4101 N N . ASP B 1 159 ? 14.711 -13.828 -6.453 1 94.12 159 ASP B N 1
ATOM 4102 C CA . ASP B 1 159 ? 13.656 -14.266 -5.539 1 94.12 159 ASP B CA 1
ATOM 4103 C C . ASP B 1 159 ? 12.281 -13.82 -6.023 1 94.12 159 ASP B C 1
ATOM 4105 O O . ASP B 1 159 ? 12.156 -12.797 -6.703 1 94.12 159 ASP B O 1
ATOM 4109 N N . GLY B 1 160 ? 11.266 -14.625 -5.805 1 95.12 160 GLY B N 1
ATOM 4110 C CA . GLY B 1 160 ? 9.914 -14.336 -6.246 1 95.12 160 GLY B CA 1
ATOM 4111 C C . GLY B 1 160 ? 8.938 -15.461 -5.961 1 95.12 160 GLY B C 1
ATOM 4112 O O . GLY B 1 160 ? 9.219 -16.344 -5.156 1 95.12 160 GLY B O 1
ATOM 4113 N N . LEU B 1 161 ? 7.766 -15.312 -6.547 1 97.88 161 LEU B N 1
ATOM 4114 C CA . LEU B 1 161 ? 6.707 -16.297 -6.359 1 97.88 161 LEU B CA 1
ATOM 4115 C C . LEU B 1 161 ? 6.703 -17.312 -7.492 1 97.88 161 LEU B C 1
ATOM 4117 O O . LEU B 1 161 ? 6.82 -16.953 -8.664 1 97.88 161 LEU B O 1
ATOM 4121 N N . VAL B 1 162 ? 6.664 -18.562 -7.078 1 97.69 162 VAL B N 1
ATOM 4122 C CA . VAL B 1 162 ? 6.512 -19.656 -8.023 1 97.69 162 VAL B CA 1
ATOM 4123 C C . VAL B 1 162 ? 5.191 -20.375 -7.766 1 97.69 162 VAL B C 1
ATOM 4125 O O . VAL B 1 162 ? 4.746 -20.484 -6.617 1 97.69 162 VAL B O 1
ATOM 4128 N N . SER B 1 163 ? 4.602 -20.844 -8.836 1 98.25 163 SER B N 1
ATOM 4129 C CA . SER B 1 163 ? 3.307 -21.5 -8.734 1 98.25 163 SER B CA 1
ATOM 4130 C C . SER B 1 163 ? 3.145 -22.578 -9.797 1 98.25 163 SER B C 1
ATOM 4132 O O . SER B 1 163 ? 4.031 -22.781 -10.633 1 98.25 163 SER B O 1
ATOM 4134 N N . GLU B 1 164 ? 2.125 -23.375 -9.664 1 98 164 GLU B N 1
ATOM 4135 C CA . GLU B 1 164 ? 1.691 -24.359 -10.656 1 98 164 GLU B CA 1
ATOM 4136 C C . GLU B 1 164 ? 0.373 -23.938 -11.305 1 98 164 GLU B C 1
ATOM 4138 O O . GLU B 1 164 ? -0.509 -23.391 -10.633 1 98 164 GLU B O 1
ATOM 4143 N N . PRO B 1 165 ? 0.327 -24.156 -12.609 1 98.44 165 PRO B N 1
ATOM 4144 C CA . PRO B 1 165 ? -0.941 -23.797 -13.242 1 98.44 165 PRO B CA 1
ATOM 4145 C C . PRO B 1 165 ? -2.104 -24.672 -12.789 1 98.44 165 PRO B C 1
ATOM 4147 O O . PRO B 1 165 ? -1.903 -25.844 -12.461 1 98.44 165 PRO B O 1
ATOM 4150 N N . VAL B 1 166 ? -3.297 -24.141 -12.727 1 98.69 166 VAL B N 1
ATOM 4151 C CA . VAL B 1 166 ? -4.52 -24.812 -12.312 1 98.69 166 VAL B CA 1
ATOM 4152 C C . VAL B 1 166 ? -5.551 -24.766 -13.438 1 98.69 166 VAL B C 1
ATOM 4154 O O . VAL B 1 166 ? -5.98 -23.672 -13.836 1 98.69 166 VAL B O 1
ATOM 4157 N N . ARG B 1 167 ? -5.918 -25.875 -13.891 1 98.38 167 ARG B N 1
ATOM 4158 C CA . ARG B 1 167 ? -6.855 -25.969 -15.008 1 98.38 167 ARG B CA 1
ATOM 4159 C C . ARG B 1 167 ? -8.281 -25.688 -14.555 1 98.38 167 ARG B C 1
ATOM 4161 O O . ARG B 1 167 ? -8.68 -26.078 -13.461 1 98.38 167 ARG B O 1
ATOM 4168 N N . ILE B 1 168 ? -8.961 -24.953 -15.336 1 98.25 168 ILE B N 1
ATOM 4169 C CA . ILE B 1 168 ? -10.391 -24.719 -15.141 1 98.25 168 ILE B CA 1
ATOM 4170 C C . ILE B 1 168 ? -11.188 -25.516 -16.156 1 98.25 168 ILE B C 1
ATOM 4172 O O . ILE B 1 168 ? -10.867 -25.516 -17.344 1 98.25 168 ILE B O 1
ATOM 4176 N N . ASN B 1 169 ? -12.203 -26.188 -15.68 1 97.44 169 ASN B N 1
ATOM 4177 C CA . ASN B 1 169 ? -13.039 -27 -16.562 1 97.44 169 ASN B CA 1
ATOM 4178 C C . ASN B 1 169 ? -14.188 -26.188 -17.141 1 97.44 169 ASN B C 1
ATOM 4180 O O . ASN B 1 169 ? -15.352 -26.391 -16.781 1 97.44 169 ASN B O 1
ATOM 4184 N N . TRP B 1 170 ? -13.891 -25.484 -18.203 1 97.44 170 TRP B N 1
ATOM 4185 C CA . TRP B 1 170 ? -14.844 -24.578 -18.828 1 97.44 170 TRP B CA 1
ATOM 4186 C C . TRP B 1 170 ? -15.945 -25.359 -19.547 1 97.44 170 TRP B C 1
ATOM 4188 O O . TRP B 1 170 ? -15.688 -26.391 -20.172 1 97.44 170 TRP B O 1
ATOM 4198 N N . LYS B 1 171 ? -17.141 -24.844 -19.406 1 95.44 171 LYS B N 1
ATOM 4199 C CA . LYS B 1 171 ? -18.219 -25.344 -20.25 1 95.44 171 LYS B CA 1
ATOM 4200 C C . LYS B 1 171 ? -18.047 -24.859 -21.688 1 95.44 171 LYS B C 1
ATOM 4202 O O . LYS B 1 171 ? -17.219 -23.984 -21.969 1 95.44 171 LYS B O 1
ATOM 4207 N N . LYS B 1 172 ? -18.797 -25.391 -22.594 1 94.88 172 LYS B N 1
ATOM 4208 C CA . LYS B 1 172 ? -18.625 -25.125 -24.031 1 94.88 172 LYS B CA 1
ATOM 4209 C C . LYS B 1 172 ? -18.719 -23.625 -24.328 1 94.88 172 LYS B C 1
ATOM 4211 O O . LYS B 1 172 ? -19.672 -22.969 -23.922 1 94.88 172 LYS B O 1
ATOM 4216 N N . ASP B 1 173 ? -17.672 -23.062 -24.938 1 94.81 173 ASP B N 1
ATOM 4217 C CA . ASP B 1 173 ? -17.594 -21.703 -25.469 1 94.81 173 ASP B CA 1
ATOM 4218 C C . ASP B 1 173 ? -17.594 -20.672 -24.344 1 94.81 173 ASP B C 1
ATOM 4220 O O . ASP B 1 173 ? -17.938 -19.5 -24.562 1 94.81 173 ASP B O 1
ATOM 4224 N N . MET B 1 174 ? -17.203 -21.094 -23.094 1 95.5 174 MET B N 1
ATOM 4225 C CA . MET B 1 174 ? -17.281 -20.188 -21.953 1 95.5 174 MET B CA 1
ATOM 4226 C C . MET B 1 174 ? -15.875 -19.797 -21.484 1 95.5 174 MET B C 1
ATOM 4228 O O . MET B 1 174 ? -15.727 -19.047 -20.531 1 95.5 174 MET B O 1
ATOM 4232 N N . ASP B 1 175 ? -14.891 -20.297 -22.203 1 96.25 175 ASP B N 1
ATOM 4233 C CA . ASP B 1 175 ? -13.516 -20.062 -21.797 1 96.25 175 ASP B CA 1
ATOM 4234 C C . ASP B 1 175 ? -13.086 -18.625 -22.094 1 96.25 175 ASP B C 1
ATOM 4236 O O . ASP B 1 175 ? -12.734 -18.297 -23.234 1 96.25 175 ASP B O 1
ATOM 4240 N N . VAL B 1 176 ? -12.977 -17.828 -21.031 1 94.88 176 VAL B N 1
ATOM 4241 C CA . VAL B 1 176 ? -12.641 -16.422 -21.203 1 94.88 176 VAL B CA 1
ATOM 4242 C C . VAL B 1 176 ? -11.133 -16.25 -21.375 1 94.88 176 VAL B C 1
ATOM 4244 O O . VAL B 1 176 ? -10.656 -15.18 -21.734 1 94.88 176 VAL B O 1
ATOM 4247 N N . THR B 1 177 ? -10.32 -17.328 -21.172 1 95.62 177 THR B N 1
ATOM 4248 C CA . THR B 1 177 ? -8.867 -17.266 -21.344 1 95.62 177 THR B CA 1
ATOM 4249 C C . THR B 1 177 ? -8.5 -17.578 -22.797 1 95.62 177 THR B C 1
ATOM 4251 O O . THR B 1 177 ? -7.316 -17.578 -23.156 1 95.62 177 THR B O 1
ATOM 4254 N N . LYS B 1 178 ? -9.5 -17.953 -23.547 1 93.5 178 LYS B N 1
ATOM 4255 C CA . LYS B 1 178 ? -9.344 -18.203 -24.984 1 93.5 178 LYS B CA 1
ATOM 4256 C C . LYS B 1 178 ? -8.32 -19.312 -25.219 1 93.5 178 LYS B C 1
ATOM 4258 O O . LYS B 1 178 ? -7.512 -19.234 -26.156 1 93.5 178 LYS B O 1
ATOM 4263 N N . GLY B 1 179 ? -8.258 -20.203 -24.328 1 95.69 179 GLY B N 1
ATOM 4264 C CA . GLY B 1 179 ? -7.438 -21.391 -24.484 1 95.69 179 GLY B CA 1
ATOM 4265 C C . GLY B 1 179 ? -6.035 -21.234 -23.922 1 95.69 179 GLY B C 1
ATOM 4266 O O . GLY B 1 179 ? -5.266 -22.203 -23.891 1 95.69 179 GLY B O 1
ATOM 4267 N N . LEU B 1 180 ? -5.703 -20.094 -23.516 1 96.56 180 LEU B N 1
ATOM 4268 C CA . LEU B 1 180 ? -4.355 -19.828 -23.031 1 96.56 180 LEU B CA 1
ATOM 4269 C C . LEU B 1 180 ? -4.074 -20.641 -21.766 1 96.56 180 LEU B C 1
ATOM 4271 O O . LEU B 1 180 ? -3.002 -21.234 -21.625 1 96.56 180 LEU B O 1
ATOM 4275 N N . LEU B 1 181 ? -5.02 -20.672 -20.859 1 97.88 181 LEU B N 1
ATOM 4276 C CA . LEU B 1 181 ? -4.848 -21.422 -19.625 1 97.88 181 LEU B CA 1
ATOM 4277 C C . LEU B 1 181 ? -4.633 -22.906 -19.906 1 97.88 181 LEU B C 1
ATOM 4279 O O . LEU B 1 181 ? -3.734 -23.531 -19.344 1 97.88 181 LEU B O 1
ATOM 4283 N N . ASP B 1 182 ? -5.391 -23.438 -20.828 1 97.81 182 ASP B N 1
ATOM 4284 C CA . ASP B 1 182 ? -5.254 -24.844 -21.188 1 97.81 182 ASP B CA 1
ATOM 4285 C C . ASP B 1 182 ? -3.877 -25.125 -21.781 1 97.81 182 ASP B C 1
ATOM 4287 O O . ASP B 1 182 ? -3.244 -26.125 -21.453 1 97.81 182 ASP B O 1
ATOM 4291 N N . ALA B 1 183 ? -3.475 -24.25 -22.656 1 97.81 183 ALA B N 1
ATOM 4292 C CA . ALA B 1 183 ? -2.16 -24.406 -23.266 1 97.81 183 ALA B CA 1
ATOM 4293 C C . ALA B 1 183 ? -1.054 -24.391 -22.219 1 97.81 183 ALA B C 1
ATOM 4295 O O . ALA B 1 183 ? -0.091 -25.156 -22.312 1 97.81 183 ALA B O 1
ATOM 4296 N N . THR B 1 184 ? -1.173 -23.531 -21.266 1 97.62 184 THR B N 1
ATOM 4297 C CA . THR B 1 184 ? -0.205 -23.438 -20.172 1 97.62 184 THR B CA 1
ATOM 4298 C C . THR B 1 184 ? -0.186 -24.719 -19.359 1 97.62 184 THR B C 1
ATOM 4300 O O . THR B 1 184 ? 0.884 -25.25 -19.047 1 97.62 184 THR B O 1
ATOM 4303 N N . CYS B 1 185 ? -1.366 -25.234 -19.016 1 98.31 185 CYS B N 1
ATOM 4304 C CA . CYS B 1 185 ? -1.477 -26.484 -18.266 1 98.31 185 CYS B CA 1
ATOM 4305 C C . CYS B 1 185 ? -0.916 -27.656 -19.047 1 98.31 185 CYS B C 1
ATOM 4307 O O . CYS B 1 185 ? -0.247 -28.531 -18.484 1 98.31 185 CYS B O 1
ATOM 4309 N N . ASP B 1 186 ? -1.196 -27.672 -20.359 1 98.06 186 ASP B N 1
ATOM 4310 C CA . ASP B 1 186 ? -0.711 -28.75 -21.219 1 98.06 186 ASP B CA 1
ATOM 4311 C C . ASP B 1 186 ? 0.815 -28.797 -21.234 1 98.06 186 ASP B C 1
ATOM 4313 O O . ASP B 1 186 ? 1.414 -29.859 -21.141 1 98.06 186 ASP B O 1
ATOM 4317 N N . LEU B 1 187 ? 1.42 -27.656 -21.359 1 97.31 187 LEU B N 1
ATOM 4318 C CA . LEU B 1 187 ? 2.879 -27.625 -21.359 1 97.31 187 LEU B CA 1
ATOM 4319 C C . LEU B 1 187 ? 3.441 -28.094 -20.031 1 97.31 187 LEU B C 1
ATOM 4321 O O . LEU B 1 187 ? 4.395 -28.875 -20 1 97.31 187 LEU B O 1
ATOM 4325 N N . TYR B 1 188 ? 2.904 -27.625 -18.938 1 96.75 188 TYR B N 1
ATOM 4326 C CA . TYR B 1 188 ? 3.354 -28.016 -17.609 1 96.75 188 TYR B CA 1
ATOM 4327 C C . TYR B 1 188 ? 3.299 -29.531 -17.438 1 96.75 188 TYR B C 1
ATOM 4329 O O . TYR B 1 188 ? 4.25 -30.141 -16.938 1 96.75 188 TYR B O 1
ATOM 4337 N N . GLU B 1 189 ? 2.166 -30.125 -17.859 1 97.19 189 GLU B N 1
ATOM 4338 C CA . GLU B 1 189 ? 1.99 -31.578 -17.766 1 97.19 189 GLU B CA 1
ATOM 4339 C C . GLU B 1 189 ? 2.988 -32.312 -18.641 1 97.19 189 GLU B C 1
ATOM 4341 O O . GLU B 1 189 ? 3.512 -33.375 -18.25 1 97.19 189 GLU B O 1
ATOM 4346 N N . ALA B 1 190 ? 3.238 -31.734 -19.797 1 97 190 ALA B N 1
ATOM 4347 C CA . ALA B 1 190 ? 4.199 -32.344 -20.719 1 97 190 ALA B CA 1
ATOM 4348 C C . ALA B 1 190 ? 5.613 -32.281 -20.141 1 97 190 ALA B C 1
ATOM 4350 O O . ALA B 1 190 ? 6.387 -33.219 -20.281 1 97 190 ALA B O 1
ATOM 4351 N N . GLU B 1 191 ? 5.922 -31.188 -19.5 1 95.06 191 GLU B N 1
ATOM 4352 C CA . GLU B 1 191 ? 7.246 -31.016 -18.906 1 95.06 191 GLU B CA 1
ATOM 4353 C C . GLU B 1 191 ? 7.48 -32 -17.766 1 95.06 191 GLU B C 1
ATOM 4355 O O . GLU B 1 191 ? 8.609 -32.438 -17.531 1 95.06 191 GLU B O 1
ATOM 4360 N N . LYS B 1 192 ? 6.477 -32.344 -17.062 1 93.62 192 LYS B N 1
ATOM 4361 C CA . LYS B 1 192 ? 6.586 -33.281 -15.953 1 93.62 192 LYS B CA 1
ATOM 4362 C C . LYS B 1 192 ? 6.988 -34.688 -16.453 1 93.62 192 LYS B C 1
ATOM 4364 O O . LYS B 1 192 ? 7.59 -35.469 -15.711 1 93.62 192 LYS B O 1
ATOM 4369 N N . LYS B 1 193 ? 6.609 -34.906 -17.719 1 93.19 193 LYS B N 1
ATOM 4370 C CA . LYS B 1 193 ? 6.93 -36.188 -18.297 1 93.19 193 LYS B CA 1
ATOM 4371 C C . LYS B 1 193 ? 8.367 -36.25 -18.812 1 93.19 193 LYS B C 1
ATOM 4373 O O . LYS B 1 193 ? 8.883 -37.312 -19.156 1 93.19 193 LYS B O 1
ATOM 4378 N N . GLY B 1 194 ? 9.008 -35.125 -18.859 1 88.44 194 GLY B N 1
ATOM 4379 C CA . GLY B 1 194 ? 10.422 -35.094 -19.203 1 88.44 194 GLY B CA 1
ATOM 4380 C C . GLY B 1 194 ? 10.68 -34.531 -20.594 1 88.44 194 GLY B C 1
ATOM 4381 O O . GLY B 1 194 ? 9.742 -34.312 -21.375 1 88.44 194 GLY B O 1
ATOM 4382 N N . GLY B 1 195 ? 11.961 -34.125 -20.828 1 86.06 195 GLY B N 1
ATOM 4383 C CA . GLY B 1 195 ? 12.359 -33.594 -22.125 1 86.06 195 GLY B CA 1
ATOM 4384 C C . GLY B 1 195 ? 12.641 -32.125 -22.094 1 86.06 195 GLY B C 1
ATOM 4385 O O . GLY B 1 195 ? 12.344 -31.438 -21.109 1 86.06 195 GLY B O 1
ATOM 4386 N N . ASP B 1 196 ? 13.188 -31.75 -23.234 1 90.94 196 ASP B N 1
ATOM 4387 C CA . ASP B 1 196 ? 13.477 -30.328 -23.422 1 90.94 196 ASP B CA 1
ATOM 4388 C C . ASP B 1 196 ? 12.203 -29.547 -23.75 1 90.94 196 ASP B C 1
ATOM 4390 O O . ASP B 1 196 ? 11.508 -29.875 -24.703 1 90.94 196 ASP B O 1
ATOM 4394 N N . ARG B 1 197 ? 11.898 -28.531 -22.906 1 91.38 197 ARG B N 1
ATOM 4395 C CA . ARG B 1 197 ? 10.688 -27.734 -23.031 1 91.38 197 ARG B CA 1
ATOM 4396 C C . ARG B 1 197 ? 10.523 -27.203 -24.453 1 91.38 197 ARG B C 1
ATOM 4398 O O . ARG B 1 197 ? 9.43 -27.234 -25.016 1 91.38 197 ARG B O 1
ATOM 4405 N N . LYS B 1 198 ? 11.57 -26.828 -25.031 1 92.19 198 LYS B N 1
ATOM 4406 C CA . LYS B 1 198 ? 11.523 -26.156 -26.328 1 92.19 198 LYS B CA 1
ATOM 4407 C C . LYS B 1 198 ? 11.219 -27.141 -27.453 1 92.19 198 LYS B C 1
ATOM 4409 O O . LYS B 1 198 ? 10.852 -26.734 -28.562 1 92.19 198 LYS B O 1
ATOM 4414 N N . GLU B 1 199 ? 11.352 -28.375 -27.141 1 94 199 GLU B N 1
ATOM 4415 C CA . GLU B 1 199 ? 11.117 -29.406 -28.156 1 94 199 GLU B CA 1
ATOM 4416 C C . GLU B 1 199 ? 9.719 -30 -28.031 1 94 199 GLU B C 1
ATOM 4418 O O . GLU B 1 199 ? 9.305 -30.797 -28.875 1 94 199 GLU B O 1
ATOM 4423 N N . LEU B 1 200 ? 9.078 -29.609 -27 1 95.31 200 LEU B N 1
ATOM 4424 C CA . LEU B 1 200 ? 7.73 -30.125 -26.781 1 95.31 200 LEU B CA 1
ATOM 4425 C C . LEU B 1 200 ? 6.719 -29.438 -27.688 1 95.31 200 LEU B C 1
ATOM 4427 O O . LEU B 1 200 ? 6.766 -28.219 -27.859 1 95.31 200 LEU B O 1
ATOM 4431 N N . PRO B 1 201 ? 5.891 -30.266 -28.328 1 96.5 201 PRO B N 1
ATOM 4432 C CA . PRO B 1 201 ? 4.84 -29.656 -29.156 1 96.5 201 PRO B CA 1
ATOM 4433 C C . PRO B 1 201 ? 3.975 -28.672 -28.359 1 96.5 201 PRO B C 1
ATOM 4435 O O . PRO B 1 201 ? 3.488 -27.688 -28.938 1 96.5 201 PRO B O 1
ATOM 4438 N N . GLU B 1 202 ? 3.803 -28.938 -27.109 1 96.44 202 GLU B N 1
ATOM 4439 C CA . GLU B 1 202 ? 3.008 -28.062 -26.25 1 96.44 202 GLU B CA 1
ATOM 4440 C C . GLU B 1 202 ? 3.658 -26.703 -26.109 1 96.44 202 GLU B C 1
ATOM 4442 O O . GLU B 1 202 ? 2.967 -25.688 -25.906 1 96.44 202 GLU B O 1
ATOM 4447 N N . PHE B 1 203 ? 4.973 -26.656 -26.188 1 96.25 203 PHE B N 1
ATOM 4448 C CA . PHE B 1 203 ? 5.695 -25.391 -26.125 1 96.25 203 PHE B CA 1
ATOM 4449 C C . PHE B 1 203 ? 5.348 -24.516 -27.328 1 96.25 203 PHE B C 1
ATOM 4451 O O . PHE B 1 203 ? 5.016 -23.344 -27.156 1 96.25 203 PHE B O 1
ATOM 4458 N N . LYS B 1 204 ? 5.383 -25.078 -28.469 1 95.5 204 LYS B N 1
ATOM 4459 C CA . LYS B 1 204 ? 5.051 -24.344 -29.703 1 95.5 204 LYS B CA 1
ATOM 4460 C C . LYS B 1 204 ? 3.613 -23.844 -29.656 1 95.5 204 LYS B C 1
ATOM 4462 O O . LYS B 1 204 ? 3.338 -22.703 -30.062 1 95.5 204 LYS B O 1
ATOM 4467 N N . LYS B 1 205 ? 2.787 -24.688 -29.219 1 96.44 205 LYS B N 1
ATOM 4468 C CA . LYS B 1 205 ? 1.375 -24.328 -29.125 1 96.44 205 LYS B CA 1
ATOM 4469 C C . LYS B 1 205 ? 1.171 -23.141 -28.188 1 96.44 205 LYS B C 1
ATOM 4471 O O . LYS B 1 205 ? 0.398 -22.234 -28.484 1 96.44 205 LYS B O 1
ATOM 4476 N N . LEU B 1 206 ? 1.82 -23.172 -27.016 1 96.56 206 LEU B N 1
ATOM 4477 C CA . LEU B 1 206 ? 1.692 -22.078 -26.047 1 96.56 206 LEU B CA 1
ATOM 4478 C C . LEU B 1 206 ? 2.244 -20.781 -26.625 1 96.56 206 LEU B C 1
ATOM 4480 O O . LEU B 1 206 ? 1.624 -19.719 -26.484 1 96.56 206 LEU B O 1
ATOM 4484 N N . ILE B 1 207 ? 3.361 -20.859 -27.359 1 95.38 207 ILE B N 1
ATOM 4485 C CA . ILE B 1 207 ? 3.982 -19.672 -27.953 1 95.38 207 ILE B CA 1
ATOM 4486 C C . ILE B 1 207 ? 3.043 -19.062 -28.984 1 95.38 207 ILE B C 1
ATOM 4488 O O . ILE B 1 207 ? 2.875 -17.844 -29.031 1 95.38 207 ILE B O 1
ATOM 4492 N N . GLU B 1 208 ? 2.441 -19.922 -29.703 1 94.88 208 GLU B N 1
ATOM 4493 C CA . GLU B 1 208 ? 1.487 -19.469 -30.703 1 94.88 208 GLU B CA 1
ATOM 4494 C C . GLU B 1 208 ? 0.284 -18.781 -30.062 1 94.88 208 GLU B C 1
ATOM 4496 O O . GLU B 1 208 ? -0.169 -17.734 -30.516 1 94.88 208 GLU B O 1
ATOM 4501 N N . LYS B 1 209 ? -0.203 -19.375 -29.016 1 93.88 209 LYS B N 1
ATOM 4502 C CA . LYS B 1 209 ? -1.356 -18.828 -28.312 1 93.88 209 LYS B CA 1
ATOM 4503 C C . LYS B 1 209 ? -1.023 -17.484 -27.688 1 93.88 209 LYS B C 1
ATOM 4505 O O . LYS B 1 209 ? -1.846 -16.562 -27.703 1 93.88 209 LYS B O 1
ATOM 4510 N N . LEU B 1 210 ? 0.143 -17.359 -27.125 1 94.12 210 LEU B N 1
ATOM 4511 C CA . LEU B 1 210 ? 0.593 -16.109 -26.516 1 94.12 210 LEU B CA 1
ATOM 4512 C C . LEU B 1 210 ? 0.67 -14.992 -27.547 1 94.12 210 LEU B C 1
ATOM 4514 O O . LEU B 1 210 ? 0.253 -13.859 -27.297 1 94.12 210 LEU B O 1
ATOM 4518 N N . ALA B 1 211 ? 1.111 -15.32 -28.703 1 91.5 211 ALA B N 1
ATOM 4519 C CA . ALA B 1 211 ? 1.222 -14.352 -29.797 1 91.5 211 ALA B CA 1
ATOM 4520 C C . ALA B 1 211 ? -0.156 -13.875 -30.25 1 91.5 211 ALA B C 1
ATOM 4522 O O . ALA B 1 211 ? -0.349 -12.688 -30.516 1 91.5 211 ALA B O 1
ATOM 4523 N N . VAL B 1 212 ? -1.024 -14.766 -30.312 1 88.25 212 VAL B N 1
ATOM 4524 C CA . VAL B 1 212 ? -2.379 -14.453 -30.75 1 88.25 212 VAL B CA 1
ATOM 4525 C C . VAL B 1 212 ? -3.043 -13.516 -29.75 1 88.25 212 VAL B C 1
ATOM 4527 O O . VAL B 1 212 ? -3.674 -12.523 -30.141 1 88.25 212 VAL B O 1
ATOM 4530 N N . ILE B 1 213 ? -2.906 -13.797 -28.5 1 86.31 213 ILE B N 1
ATOM 4531 C CA . ILE B 1 213 ? -3.545 -13.016 -27.453 1 86.31 213 ILE B CA 1
ATOM 4532 C C . ILE B 1 213 ? -2.924 -11.617 -27.391 1 86.31 213 ILE B C 1
ATOM 4534 O O . ILE B 1 213 ? -3.627 -10.625 -27.203 1 86.31 213 ILE B O 1
ATOM 4538 N N . GLU B 1 214 ? -1.61 -11.562 -27.531 1 84.38 214 GLU B N 1
ATOM 4539 C CA . GLU B 1 214 ? -0.926 -10.273 -27.562 1 84.38 214 GLU B CA 1
ATOM 4540 C C . GLU B 1 214 ? -1.434 -9.406 -28.719 1 84.38 214 GLU B C 1
ATOM 4542 O O . GLU B 1 214 ? -1.608 -8.195 -28.562 1 84.38 214 GLU B O 1
ATOM 4547 N N . ALA B 1 215 ? -1.736 -9.992 -29.781 1 83.12 215 ALA B N 1
ATOM 4548 C CA . ALA B 1 215 ? -2.246 -9.281 -30.953 1 83.12 215 ALA B CA 1
ATOM 4549 C C . ALA B 1 215 ? -3.658 -8.758 -30.703 1 83.12 215 ALA B C 1
ATOM 4551 O O . ALA B 1 215 ? -3.99 -7.637 -31.109 1 83.12 215 ALA B O 1
ATOM 4552 N N . ILE B 1 216 ? -4.406 -9.508 -30.062 1 79.06 216 ILE B N 1
ATOM 4553 C CA . ILE B 1 216 ? -5.773 -9.109 -29.75 1 79.06 216 ILE B CA 1
ATOM 4554 C C . ILE B 1 216 ? -5.762 -7.93 -28.781 1 79.06 216 ILE B C 1
ATOM 4556 O O . ILE B 1 216 ? -6.527 -6.977 -28.938 1 79.06 216 ILE B O 1
ATOM 4560 N N . ASP B 1 217 ? -4.91 -7.957 -27.844 1 76.12 217 ASP B N 1
ATOM 4561 C CA . ASP B 1 217 ? -4.809 -6.918 -26.812 1 76.12 217 ASP B CA 1
ATOM 4562 C C . ASP B 1 217 ? -4.371 -5.59 -27.438 1 76.12 217 ASP B C 1
ATOM 4564 O O . ASP B 1 217 ? -4.871 -4.527 -27.047 1 76.12 217 ASP B O 1
ATOM 4568 N N . GLU B 1 218 ? -3.463 -5.652 -28.328 1 73.38 218 GLU B N 1
ATOM 4569 C CA . GLU B 1 218 ? -2.979 -4.457 -29 1 73.38 218 GLU B CA 1
ATOM 4570 C C . GLU B 1 218 ? -4.078 -3.818 -29.859 1 73.38 218 GLU B C 1
ATOM 4572 O O . GLU B 1 218 ? -4.195 -2.592 -29.906 1 73.38 218 GLU B O 1
ATOM 4577 N N . GLU B 1 219 ? -4.844 -4.621 -30.438 1 70.31 219 GLU B N 1
ATOM 4578 C CA . GLU B 1 219 ? -5.945 -4.121 -31.25 1 70.31 219 GLU B CA 1
ATOM 4579 C C . GLU B 1 219 ? -7.023 -3.471 -30.391 1 70.31 219 GLU B C 1
ATOM 4581 O O . GLU B 1 219 ? -7.582 -2.438 -30.766 1 70.31 219 GLU B O 1
ATOM 4586 N N . GLU B 1 220 ? -7.285 -4.047 -29.281 1 67.44 220 GLU B N 1
ATOM 4587 C CA . GLU B 1 220 ? -8.305 -3.52 -28.375 1 67.44 220 GLU B CA 1
ATOM 4588 C C . GLU B 1 220 ? -7.844 -2.213 -27.734 1 67.44 220 GLU B C 1
ATOM 4590 O O . GLU B 1 220 ? -8.656 -1.313 -27.5 1 67.44 220 GLU B O 1
ATOM 4595 N N . GLU B 1 221 ? -6.629 -2.105 -27.375 1 63.91 221 GLU B N 1
ATOM 4596 C CA . GLU B 1 221 ? -6.09 -0.864 -26.828 1 63.91 221 GLU B CA 1
ATOM 4597 C C . GLU B 1 221 ? -6.195 0.274 -27.844 1 63.91 221 GLU B C 1
ATOM 4599 O O . GLU B 1 221 ? -6.441 1.422 -27.469 1 63.91 221 GLU B O 1
ATOM 4604 N N . GLU B 1 222 ? -6 -0.056 -29.094 1 59.53 222 GLU B N 1
ATOM 4605 C CA . GLU B 1 222 ? -6.094 0.955 -30.141 1 59.53 222 GLU B CA 1
ATOM 4606 C C . GLU B 1 222 ? -7.535 1.403 -30.359 1 59.53 222 GLU B C 1
ATOM 4608 O O . GLU B 1 222 ? -7.789 2.561 -30.703 1 59.53 222 GLU B O 1
ATOM 4613 N N . GLU B 1 223 ? -8.438 0.528 -30.25 1 55.84 223 GLU B N 1
ATOM 4614 C CA . GLU B 1 223 ? -9.836 0.88 -30.469 1 55.84 223 GLU B CA 1
ATOM 4615 C C . GLU B 1 223 ? -10.414 1.602 -29.25 1 55.84 223 GLU B C 1
ATOM 4617 O O . GLU B 1 223 ? -11.328 2.422 -29.375 1 55.84 223 GLU B O 1
ATOM 4622 N N . ASP B 1 224 ? -10.125 1.165 -28.156 1 52.84 224 ASP B N 1
ATOM 4623 C CA . ASP B 1 224 ? -10.68 1.751 -26.938 1 52.84 224 ASP B CA 1
ATOM 4624 C C . ASP B 1 224 ? -10 3.074 -26.609 1 52.84 224 ASP B C 1
ATOM 4626 O O . ASP B 1 224 ? -8.82 3.098 -26.234 1 52.84 224 ASP B O 1
ATOM 4630 N N . ASP B 1 225 ? -10.352 4.121 -27.391 1 45.22 225 ASP B N 1
ATOM 4631 C CA . ASP B 1 225 ? -10.039 5.508 -27.062 1 45.22 225 ASP B CA 1
ATOM 4632 C C . ASP B 1 225 ? -10.305 5.797 -25.578 1 45.22 225 ASP B C 1
ATOM 4634 O O . ASP B 1 225 ? -10.531 6.945 -25.203 1 45.22 225 ASP B O 1
ATOM 4638 N N . ASP B 1 226 ? -10.812 4.848 -24.875 1 45.31 226 ASP B N 1
ATOM 4639 C CA . ASP B 1 226 ? -11.172 5.199 -23.5 1 45.31 226 ASP B CA 1
ATOM 4640 C C . ASP B 1 226 ? -9.938 5.566 -22.688 1 45.31 226 ASP B C 1
ATOM 4642 O O . ASP B 1 226 ? -9.039 4.738 -22.5 1 45.31 226 ASP B O 1
ATOM 4646 N N . PRO B 1 227 ? -9.617 6.793 -22.672 1 42.91 227 PRO B N 1
ATOM 4647 C CA . PRO B 1 227 ? -8.5 7.359 -21.922 1 42.91 227 PRO B CA 1
ATOM 4648 C C . PRO B 1 227 ? -8.328 6.703 -20.547 1 42.91 227 PRO B C 1
ATOM 4650 O O . PRO B 1 227 ? -7.352 6.977 -19.844 1 42.91 227 PRO B O 1
ATOM 4653 N N . MET B 1 228 ? -9.477 6.328 -19.938 1 41.09 228 MET B N 1
ATOM 4654 C CA . MET B 1 228 ? -9.383 5.734 -18.609 1 41.09 228 MET B CA 1
ATOM 4655 C C . MET B 1 228 ? -8.805 4.324 -18.688 1 41.09 228 MET B C 1
ATOM 4657 O O . MET B 1 228 ? -9.383 3.447 -19.344 1 41.09 228 MET B O 1
ATOM 4661 N N . GLY B 1 229 ? -7.438 4.145 -18.938 1 44.12 229 GLY B N 1
ATOM 4662 C CA . GLY B 1 229 ? -6.648 2.922 -18.891 1 44.12 229 GLY B CA 1
ATOM 4663 C C . GLY B 1 229 ? -7.5 1.665 -18.922 1 44.12 229 GLY B C 1
ATOM 4664 O O . GLY B 1 229 ? -8.109 1.296 -17.922 1 44.12 229 GLY B O 1
ATOM 4665 N N . GLY B 1 230 ? -8.156 1.322 -19.969 1 45.22 230 GLY B N 1
ATOM 4666 C CA . GLY B 1 230 ? -8.891 0.081 -20.172 1 45.22 230 GLY B CA 1
ATOM 4667 C C . GLY B 1 230 ? -8.164 -1.131 -19.609 1 45.22 230 GLY B C 1
ATOM 4668 O O . GLY B 1 230 ? -6.965 -1.069 -19.328 1 45.22 230 GLY B O 1
ATOM 4669 N N . SER B 1 231 ? -8.93 -2.125 -18.875 1 53.97 231 SER B N 1
ATOM 4670 C CA . SER B 1 231 ? -8.539 -3.451 -18.406 1 53.97 231 SER B CA 1
ATOM 4671 C C . SER B 1 231 ? -7.555 -4.109 -19.359 1 53.97 231 SER B C 1
ATOM 4673 O O . SER B 1 231 ? -7.582 -3.848 -20.562 1 53.97 231 SER B O 1
ATOM 4675 N N . SER B 1 232 ? -6.355 -4.422 -18.859 1 58.53 232 SER B N 1
ATOM 4676 C CA . SER B 1 232 ? -5.543 -5.328 -19.656 1 58.53 232 SER B CA 1
ATOM 4677 C C . SER B 1 232 ? -6.414 -6.328 -20.422 1 58.53 232 SER B C 1
ATOM 4679 O O . SER B 1 232 ? -7.473 -6.73 -19.938 1 58.53 232 SER B O 1
ATOM 4681 N N . GLY B 1 233 ? -6.656 -6.145 -21.609 1 68.19 233 GLY B N 1
ATOM 4682 C CA . GLY B 1 233 ? -7.387 -7.027 -22.5 1 68.19 233 GLY B CA 1
ATOM 4683 C C . GLY B 1 233 ? -7.316 -8.484 -22.078 1 68.19 233 GLY B C 1
ATOM 4684 O O . GLY B 1 233 ? -8.086 -9.312 -22.562 1 68.19 233 GLY B O 1
ATOM 4685 N N . GLN B 1 234 ? -6.512 -8.844 -21.047 1 85.75 234 GLN B N 1
ATOM 4686 C CA . GLN B 1 234 ? -6.367 -10.234 -20.625 1 85.75 234 GLN B CA 1
ATOM 4687 C C . GLN B 1 234 ? -7.293 -10.555 -19.453 1 85.75 234 GLN B C 1
ATOM 4689 O O . GLN B 1 234 ? -7.469 -9.727 -18.562 1 85.75 234 GLN B O 1
ATOM 4694 N N . SER B 1 235 ? -7.871 -11.797 -19.516 1 93.88 235 SER B N 1
ATOM 4695 C CA . SER B 1 235 ? -8.805 -12.258 -18.484 1 93.88 235 SER B CA 1
ATOM 4696 C C . SER B 1 235 ? -8.102 -12.469 -17.156 1 93.88 235 SER B C 1
ATOM 4698 O O . SER B 1 235 ? -6.992 -13 -17.109 1 93.88 235 SER B O 1
ATOM 4700 N N . PHE B 1 236 ? -8.766 -12.141 -16.109 1 96.19 236 PHE B N 1
ATOM 4701 C CA . PHE B 1 236 ? -8.352 -12.422 -14.734 1 96.19 236 PHE B CA 1
ATOM 4702 C C . PHE B 1 236 ? -8.047 -13.906 -14.555 1 96.19 236 PHE B C 1
ATOM 4704 O O . PHE B 1 236 ? -7.113 -14.266 -13.836 1 96.19 236 PHE B O 1
ATOM 4711 N N . PHE B 1 237 ? -8.719 -14.766 -15.18 1 97.94 237 PHE B N 1
ATOM 4712 C CA . PHE B 1 237 ? -8.641 -16.203 -14.961 1 97.94 237 PHE B CA 1
ATOM 4713 C C . PHE B 1 237 ? -7.324 -16.766 -15.484 1 97.94 237 PHE B C 1
ATOM 4715 O O . PHE B 1 237 ? -6.949 -17.891 -15.164 1 97.94 237 PHE B O 1
ATOM 4722 N N . ASN B 1 238 ? -6.59 -15.977 -16.266 1 97.06 238 ASN B N 1
ATOM 4723 C CA . ASN B 1 238 ? -5.234 -16.359 -16.625 1 97.06 238 ASN B CA 1
ATOM 4724 C C . ASN B 1 238 ? -4.305 -16.375 -15.422 1 97.06 238 ASN B C 1
ATOM 4726 O O . ASN B 1 238 ? -3.207 -16.922 -15.477 1 97.06 238 ASN B O 1
ATOM 4730 N N . PHE B 1 239 ? -4.762 -15.781 -14.406 1 98.12 239 PHE B N 1
ATOM 4731 C CA . PHE B 1 239 ? -4.055 -15.797 -13.125 1 98.12 239 PHE B CA 1
ATOM 4732 C C . PHE B 1 239 ? -3.742 -17.219 -12.695 1 98.12 239 PHE B C 1
ATOM 4734 O O . PHE B 1 239 ? -2.688 -17.484 -12.109 1 98.12 239 PHE B O 1
ATOM 4741 N N . PHE B 1 240 ? -4.598 -18.188 -12.992 1 98.69 240 PHE B N 1
ATOM 4742 C CA . PHE B 1 240 ? -4.457 -19.578 -12.602 1 98.69 240 PHE B CA 1
ATOM 4743 C C . PHE B 1 240 ? -3.385 -20.266 -13.43 1 98.69 240 PHE B C 1
ATOM 4745 O O . PHE B 1 240 ? -2.98 -21.391 -13.117 1 98.69 240 PHE B O 1
ATOM 4752 N N . GLY B 1 241 ? -2.887 -19.578 -14.414 1 98.06 241 GLY B N 1
ATOM 4753 C CA . GLY B 1 241 ? -1.848 -20.125 -15.266 1 98.06 241 GLY B CA 1
ATOM 4754 C C . GLY B 1 241 ? -0.452 -19.688 -14.867 1 98.06 241 GLY B C 1
ATOM 4755 O O . GLY B 1 241 ? 0.539 -20.203 -15.391 1 98.06 241 GLY B O 1
ATOM 4756 N N . TYR B 1 242 ? -0.333 -18.797 -13.922 1 98 242 TYR B N 1
ATOM 4757 C CA . TYR B 1 242 ? 0.971 -18.266 -13.539 1 98 242 TYR B CA 1
ATOM 4758 C C . TYR B 1 242 ? 1.861 -19.375 -12.977 1 98 242 TYR B C 1
ATOM 4760 O O . TYR B 1 242 ? 1.412 -20.203 -12.18 1 98 242 TYR B O 1
ATOM 4768 N N . ARG B 1 243 ? 3.102 -19.344 -13.352 1 97.38 243 ARG B N 1
ATOM 4769 C CA . ARG B 1 243 ? 4.066 -20.328 -12.852 1 97.38 243 ARG B CA 1
ATOM 4770 C C . ARG B 1 243 ? 5.242 -19.641 -12.172 1 97.38 243 ARG B C 1
ATOM 4772 O O . ARG B 1 243 ? 5.621 -20 -11.055 1 97.38 243 ARG B O 1
ATOM 4779 N N . GLY B 1 244 ? 5.82 -18.578 -12.805 1 94.31 244 GLY B N 1
ATOM 4780 C CA . GLY B 1 244 ? 6.867 -17.766 -12.211 1 94.31 244 GLY B CA 1
ATOM 4781 C C . GLY B 1 244 ? 8.25 -18.391 -12.328 1 94.31 244 GLY B C 1
ATOM 4782 O O . GLY B 1 244 ? 9.258 -17.688 -12.258 1 94.31 244 GLY B O 1
ATOM 4783 N N . GLY B 1 245 ? 8.406 -19.688 -12.484 1 91.94 245 GLY B N 1
ATOM 4784 C CA . GLY B 1 245 ? 9.68 -20.375 -12.594 1 91.94 245 GLY B CA 1
ATOM 4785 C C . GLY B 1 245 ? 9.633 -21.812 -12.117 1 91.94 245 GLY B C 1
ATOM 4786 O O . GLY B 1 245 ? 8.594 -22.281 -11.656 1 91.94 245 GLY B O 1
ATOM 4787 N N . ASP B 1 246 ? 10.797 -22.438 -12.258 1 91.38 246 ASP B N 1
ATOM 4788 C CA . ASP B 1 246 ? 10.875 -23.844 -11.898 1 91.38 246 ASP B CA 1
ATOM 4789 C C . ASP B 1 246 ? 11.758 -24.047 -10.664 1 91.38 246 ASP B C 1
ATOM 4791 O O . ASP B 1 246 ? 12.289 -25.141 -10.438 1 91.38 246 ASP B O 1
ATOM 4795 N N . VAL B 1 247 ? 11.898 -23.016 -9.875 1 94.25 247 VAL B N 1
ATOM 4796 C CA . VAL B 1 247 ? 12.773 -23.094 -8.711 1 94.25 247 VAL B CA 1
ATOM 4797 C C . VAL B 1 247 ? 12.148 -24 -7.652 1 94.25 247 VAL B C 1
ATOM 4799 O O . VAL B 1 247 ? 11.016 -23.766 -7.215 1 94.25 247 VAL B O 1
ATOM 4802 N N . THR B 1 248 ? 12.859 -25 -7.227 1 95.12 248 THR B N 1
ATOM 4803 C CA . THR B 1 248 ? 12.352 -25.984 -6.266 1 95.12 248 THR B CA 1
ATOM 4804 C C . THR B 1 248 ? 12.57 -25.5 -4.836 1 95.12 248 THR B C 1
ATOM 4806 O O . THR B 1 248 ? 13.305 -24.531 -4.609 1 95.12 248 THR B O 1
ATOM 4809 N N . ALA B 1 249 ? 11.883 -26.172 -3.922 1 96.06 249 ALA B N 1
ATOM 4810 C CA . ALA B 1 249 ? 12.031 -25.859 -2.502 1 96.06 249 ALA B CA 1
ATOM 4811 C C . ALA B 1 249 ? 13.477 -26.078 -2.049 1 96.06 249 ALA B C 1
ATOM 4813 O O . ALA B 1 249 ? 14.008 -25.297 -1.255 1 96.06 249 ALA B O 1
ATOM 4814 N N . GLU B 1 250 ? 14.086 -27.078 -2.604 1 96.44 250 GLU B N 1
ATOM 4815 C CA . GLU B 1 250 ? 15.461 -27.406 -2.242 1 96.44 250 GLU B CA 1
ATOM 4816 C C . GLU B 1 250 ? 16.438 -26.344 -2.729 1 96.44 250 GLU B C 1
ATOM 4818 O O . GLU B 1 250 ? 17.328 -25.922 -1.986 1 96.44 250 GLU B O 1
ATOM 4823 N N . GLN B 1 251 ? 16.219 -25.953 -3.982 1 94.88 251 GLN B N 1
ATOM 4824 C CA . GLN B 1 251 ? 17.062 -24.906 -4.535 1 94.88 251 GLN B CA 1
ATOM 4825 C C . GLN B 1 251 ? 16.922 -23.609 -3.736 1 94.88 251 GLN B C 1
ATOM 4827 O O . GLN B 1 251 ? 17.906 -22.922 -3.477 1 94.88 251 GLN B O 1
ATOM 4832 N N . SER B 1 252 ? 15.727 -23.344 -3.336 1 96.5 252 SER B N 1
ATOM 4833 C CA . SER B 1 252 ? 15.438 -22.141 -2.566 1 96.5 252 SER B CA 1
ATOM 4834 C C . SER B 1 252 ? 16.094 -22.188 -1.189 1 96.5 252 SER B C 1
ATOM 4836 O O . SER B 1 252 ? 16.672 -21.203 -0.733 1 96.5 252 SER B O 1
ATOM 4838 N N . ALA B 1 253 ? 16.016 -23.312 -0.556 1 96.12 253 ALA B N 1
ATOM 4839 C CA . ALA B 1 253 ? 16.609 -23.484 0.761 1 96.12 253 ALA B CA 1
ATOM 4840 C C . ALA B 1 253 ? 18.125 -23.312 0.695 1 96.12 253 ALA B C 1
ATOM 4842 O O . ALA B 1 253 ? 18.734 -22.688 1.575 1 96.12 253 ALA B O 1
ATOM 4843 N N . ALA B 1 254 ? 18.688 -23.844 -0.346 1 95.75 254 ALA B N 1
ATOM 4844 C CA . ALA B 1 254 ? 20.141 -23.734 -0.527 1 95.75 254 ALA B CA 1
ATOM 4845 C C . ALA B 1 254 ? 20.562 -22.281 -0.754 1 95.75 254 ALA B C 1
ATOM 4847 O O . ALA B 1 254 ? 21.547 -21.828 -0.187 1 95.75 254 ALA B O 1
ATOM 4848 N N . ALA B 1 255 ? 19.828 -21.656 -1.609 1 94.94 255 ALA B N 1
ATOM 4849 C CA . ALA B 1 255 ? 20.109 -20.25 -1.895 1 94.94 255 ALA B CA 1
ATOM 4850 C C . ALA B 1 255 ? 19.969 -19.391 -0.636 1 94.94 255 ALA B C 1
ATOM 4852 O O . ALA B 1 255 ? 20.812 -18.516 -0.375 1 94.94 255 ALA B O 1
ATOM 4853 N N . THR B 1 256 ? 18.938 -19.625 0.146 1 94.69 256 THR B N 1
ATOM 4854 C CA . THR B 1 256 ? 18.688 -18.875 1.376 1 94.69 256 THR B CA 1
ATOM 4855 C C . THR B 1 256 ? 19.812 -19.109 2.385 1 94.69 256 THR B C 1
ATOM 4857 O O . THR B 1 256 ? 20.266 -18.156 3.039 1 94.69 256 THR B O 1
ATOM 4860 N N . LYS B 1 257 ? 20.234 -20.312 2.438 1 94.69 257 LYS B N 1
ATOM 4861 C CA . LYS B 1 257 ? 21.344 -20.641 3.338 1 94.69 257 LYS B CA 1
ATOM 4862 C C . LYS B 1 257 ? 22.625 -19.922 2.932 1 94.69 257 LYS B C 1
ATOM 4864 O O . LYS B 1 257 ? 23.328 -19.375 3.781 1 94.69 257 LYS B O 1
ATOM 4869 N N . GLU B 1 258 ? 22.891 -19.953 1.698 1 92.19 258 GLU B N 1
ATOM 4870 C CA . GLU B 1 258 ? 24.094 -19.297 1.197 1 92.19 258 GLU B CA 1
ATOM 4871 C C . GLU B 1 258 ? 24.047 -17.797 1.474 1 92.19 258 GLU B C 1
ATOM 4873 O O . GLU B 1 258 ? 25.047 -17.203 1.902 1 92.19 258 GLU B O 1
ATOM 4878 N N . GLU B 1 259 ? 22.969 -17.203 1.224 1 89.56 259 GLU B N 1
ATOM 4879 C CA . GLU B 1 259 ? 22.797 -15.766 1.459 1 89.56 259 GLU B CA 1
ATOM 4880 C C . GLU B 1 259 ? 22.953 -15.43 2.939 1 89.56 259 GLU B C 1
ATOM 4882 O O . GLU B 1 259 ? 23.594 -14.43 3.291 1 89.56 259 GLU B O 1
ATOM 4887 N N . ASN B 1 260 ? 22.391 -16.25 3.816 1 92.06 260 ASN B N 1
ATOM 4888 C CA . ASN B 1 260 ? 22.5 -16.047 5.254 1 92.06 260 ASN B CA 1
ATOM 4889 C C . ASN B 1 260 ? 23.938 -16.156 5.738 1 92.06 260 ASN B C 1
ATOM 4891 O O . ASN B 1 260 ? 24.375 -15.359 6.57 1 92.06 260 ASN B O 1
ATOM 4895 N N . GLU B 1 261 ? 24.594 -17.094 5.211 1 91.81 261 GLU B N 1
ATOM 4896 C CA . GLU B 1 261 ? 26 -17.281 5.578 1 91.81 261 GLU B CA 1
ATOM 4897 C C . GLU B 1 261 ? 26.844 -16.094 5.125 1 91.81 261 GLU B C 1
ATOM 4899 O O . GLU B 1 261 ? 27.719 -15.633 5.867 1 91.81 261 GLU B O 1
ATOM 4904 N N . LYS B 1 262 ? 26.562 -15.688 3.963 1 88.31 262 LYS B N 1
ATOM 4905 C CA . LYS B 1 262 ? 27.281 -14.523 3.447 1 88.31 262 LYS B CA 1
ATOM 4906 C C . LYS B 1 262 ? 27.016 -13.289 4.309 1 88.31 262 LYS B C 1
ATOM 4908 O O . LYS B 1 262 ? 27.953 -12.555 4.645 1 88.31 262 LYS B O 1
ATOM 4913 N N . LEU B 1 263 ? 25.859 -13.062 4.672 1 88.06 263 LEU B N 1
ATOM 4914 C CA . LEU B 1 263 ? 25.484 -11.906 5.488 1 88.06 263 LEU B CA 1
ATOM 4915 C C . LEU B 1 263 ? 26.125 -11.992 6.867 1 88.06 263 LEU B C 1
ATOM 4917 O O . LEU B 1 263 ? 26.609 -10.992 7.395 1 88.06 263 LEU B O 1
ATOM 4921 N N . GLU B 1 264 ? 26.094 -13.164 7.418 1 90.75 264 GLU B N 1
ATOM 4922 C CA . GLU B 1 264 ? 26.703 -13.359 8.727 1 90.75 264 GLU B CA 1
ATOM 4923 C C . GLU B 1 264 ? 28.203 -13.055 8.688 1 90.75 264 GLU B C 1
ATOM 4925 O O . GLU B 1 264 ? 28.734 -12.445 9.609 1 90.75 264 GLU B O 1
ATOM 4930 N N . LYS B 1 265 ? 28.781 -13.422 7.625 1 90.12 265 LYS B N 1
ATOM 4931 C CA . LYS B 1 265 ? 30.203 -13.156 7.457 1 90.12 265 LYS B CA 1
ATOM 4932 C C . LYS B 1 265 ? 30.469 -11.656 7.34 1 90.12 265 LYS B C 1
ATOM 4934 O O . LYS B 1 265 ? 31.406 -11.133 7.941 1 90.12 265 LYS B O 1
ATOM 4939 N N . ILE B 1 266 ? 29.656 -11.023 6.629 1 86.94 266 ILE B N 1
ATOM 4940 C CA . ILE B 1 266 ? 29.797 -9.586 6.441 1 86.94 266 ILE B CA 1
ATOM 4941 C C . ILE B 1 266 ? 29.594 -8.867 7.773 1 86.94 266 ILE B C 1
ATOM 4943 O O . ILE B 1 266 ? 30.344 -7.949 8.109 1 86.94 266 ILE B O 1
ATOM 4947 N N . LEU B 1 267 ? 28.688 -9.32 8.555 1 87.44 267 LEU B N 1
ATOM 4948 C CA . LEU B 1 267 ? 28.359 -8.688 9.828 1 87.44 267 LEU B CA 1
ATOM 4949 C C . LEU B 1 267 ? 29.469 -8.922 10.852 1 87.44 267 LEU B C 1
ATOM 4951 O O . LEU B 1 267 ? 29.672 -8.102 11.75 1 87.44 267 LEU B O 1
ATOM 4955 N N . LYS B 1 268 ? 30.188 -10.023 10.602 1 89.5 268 LYS B N 1
ATOM 4956 C CA . LYS B 1 268 ? 31.312 -10.336 11.477 1 89.5 268 LYS B CA 1
ATOM 4957 C C . LYS B 1 268 ? 32.594 -9.641 11.008 1 89.5 268 LYS B C 1
ATOM 4959 O O . LYS B 1 268 ? 33.656 -9.812 11.602 1 89.5 268 LYS B O 1
ATOM 4964 N N . GLY B 1 269 ? 32.469 -8.906 9.953 1 84.12 269 GLY B N 1
ATOM 4965 C CA . GLY B 1 269 ? 33.594 -8.125 9.469 1 84.12 269 GLY B CA 1
ATOM 4966 C C . GLY B 1 269 ? 34.531 -8.906 8.562 1 84.12 269 GLY B C 1
ATOM 4967 O O . GLY B 1 269 ? 35.656 -8.484 8.32 1 84.12 269 GLY B O 1
ATOM 4968 N N . GLU B 1 270 ? 34.031 -10.055 8.156 1 85.25 270 GLU B N 1
ATOM 4969 C CA . GLU B 1 270 ? 34.844 -10.859 7.254 1 85.25 270 GLU B CA 1
ATOM 4970 C C . GLU B 1 270 ? 34.781 -10.32 5.824 1 85.25 270 GLU B C 1
ATOM 4972 O O . GLU B 1 270 ? 33.781 -9.75 5.418 1 85.25 270 GLU B O 1
ATOM 4977 N N . ASN B 1 271 ? 35.906 -10.359 5.156 1 79.25 271 ASN B N 1
ATOM 4978 C CA . ASN B 1 271 ? 35.938 -9.938 3.76 1 79.25 271 ASN B CA 1
ATOM 4979 C C . ASN B 1 271 ? 35.25 -10.969 2.854 1 79.25 271 ASN B C 1
ATOM 4981 O O . ASN B 1 271 ? 35.688 -12.117 2.779 1 79.25 271 ASN B O 1
ATOM 4985 N N . VAL B 1 272 ? 34.156 -10.617 2.42 1 77.06 272 VAL B N 1
ATOM 4986 C CA . VAL B 1 272 ? 33.438 -11.5 1.494 1 77.06 272 VAL B CA 1
ATOM 4987 C C . VAL B 1 272 ? 33.625 -10.992 0.064 1 77.06 272 VAL B C 1
ATOM 4989 O O . VAL B 1 272 ? 33.562 -9.789 -0.185 1 77.06 272 VAL B O 1
ATOM 4992 N N . GLU B 1 273 ? 34.094 -11.914 -0.842 1 72.12 273 GLU B N 1
ATOM 4993 C CA . GLU B 1 273 ? 34.281 -11.57 -2.248 1 72.12 273 GLU B CA 1
ATOM 4994 C C . GLU B 1 273 ? 32.969 -11.031 -2.857 1 72.12 273 GLU B C 1
ATOM 4996 O O . GLU B 1 273 ? 31.891 -11.523 -2.549 1 72.12 273 GLU B O 1
ATOM 5001 N N . ASP B 1 274 ? 33.094 -9.977 -3.564 1 70.5 274 ASP B N 1
ATOM 5002 C CA . ASP B 1 274 ? 31.953 -9.43 -4.297 1 70.5 274 ASP B CA 1
ATOM 5003 C C . ASP B 1 274 ? 31.688 -10.242 -5.566 1 70.5 274 ASP B C 1
ATOM 5005 O O . ASP B 1 274 ? 32.25 -9.945 -6.625 1 70.5 274 ASP B O 1
ATOM 5009 N N . ASP B 1 275 ? 30.984 -11.258 -5.395 1 75.19 275 ASP B N 1
ATOM 5010 C CA . ASP B 1 275 ? 30.719 -12.133 -6.535 1 75.19 275 ASP B CA 1
ATOM 5011 C C . ASP B 1 275 ? 29.328 -11.875 -7.121 1 75.19 275 ASP B C 1
ATOM 5013 O O . ASP B 1 275 ? 28.797 -12.695 -7.871 1 75.19 275 ASP B O 1
ATOM 5017 N N . GLU B 1 276 ? 28.812 -10.727 -6.793 1 76.12 276 GLU B N 1
ATOM 5018 C CA . GLU B 1 276 ? 27.469 -10.453 -7.297 1 76.12 276 GLU B CA 1
ATOM 5019 C C . GLU B 1 276 ? 27.516 -9.938 -8.734 1 76.12 276 GLU B C 1
ATOM 5021 O O . GLU B 1 276 ? 28.359 -9.102 -9.07 1 76.12 276 GLU B O 1
ATOM 5026 N N . ALA B 1 277 ? 26.625 -10.617 -9.539 1 71.75 277 ALA B N 1
ATOM 5027 C CA . ALA B 1 277 ? 26.562 -10.266 -10.953 1 71.75 277 ALA B CA 1
ATOM 5028 C C . ALA B 1 277 ? 26.078 -8.828 -11.141 1 71.75 277 ALA B C 1
ATOM 5030 O O . ALA B 1 277 ? 25.266 -8.336 -10.359 1 71.75 277 ALA B O 1
ATOM 5031 N N . ASP B 1 278 ? 26.734 -8.172 -12.227 1 63 278 ASP B N 1
ATOM 5032 C CA . ASP B 1 278 ? 26.266 -6.852 -12.633 1 63 278 ASP B CA 1
ATOM 5033 C C . ASP B 1 278 ? 24.906 -6.938 -13.32 1 63 278 ASP B C 1
ATOM 5035 O O . ASP B 1 278 ? 24.562 -7.969 -13.898 1 63 278 ASP B O 1
ATOM 5039 N N . ASP B 1 279 ? 24.047 -6.027 -13.148 1 59.81 279 ASP B N 1
ATOM 5040 C CA . ASP B 1 279 ? 22.672 -5.996 -13.672 1 59.81 279 ASP B CA 1
ATOM 5041 C C . ASP B 1 279 ? 22.656 -6.332 -15.164 1 59.81 279 ASP B C 1
ATOM 5043 O O . ASP B 1 279 ? 21.641 -6.824 -15.672 1 59.81 279 ASP B O 1
ATOM 5047 N N . ASP B 1 280 ? 23.781 -6.141 -15.805 1 58.91 280 ASP B N 1
ATOM 5048 C CA . ASP B 1 280 ? 23.781 -6.305 -17.25 1 58.91 280 ASP B CA 1
ATOM 5049 C C . ASP B 1 280 ? 24 -7.762 -17.641 1 58.91 280 ASP B C 1
ATOM 5051 O O . ASP B 1 280 ? 23.922 -8.117 -18.828 1 58.91 280 ASP B O 1
ATOM 5055 N N . GLU B 1 281 ? 24.328 -8.523 -16.703 1 63.81 281 GLU B N 1
ATOM 5056 C CA . GLU B 1 281 ? 24.562 -9.914 -17.094 1 63.81 281 GLU B CA 1
ATOM 5057 C C . GLU B 1 281 ? 23.266 -10.711 -17.156 1 63.81 281 GLU B C 1
ATOM 5059 O O . GLU B 1 281 ? 22.562 -10.852 -16.156 1 63.81 281 GLU B O 1
ATOM 5064 N N . ASP B 1 282 ? 22.766 -10.859 -18.406 1 59.84 282 ASP B N 1
ATOM 5065 C CA . ASP B 1 282 ? 21.516 -11.555 -18.719 1 59.84 282 ASP B CA 1
ATOM 5066 C C . ASP B 1 282 ? 21.594 -13.023 -18.328 1 59.84 282 ASP B C 1
ATOM 5068 O O . ASP B 1 282 ? 22.578 -13.703 -18.609 1 59.84 282 ASP B O 1
ATOM 5072 N N . VAL B 1 283 ? 20.969 -13.391 -17.234 1 62.34 283 VAL B N 1
ATOM 5073 C CA . VAL B 1 283 ? 20.797 -14.82 -17.047 1 62.34 283 VAL B CA 1
ATOM 5074 C C . VAL B 1 283 ? 19.641 -15.328 -17.906 1 62.34 283 VAL B C 1
ATOM 5076 O O . VAL B 1 283 ? 18.531 -14.766 -17.859 1 62.34 283 VAL B O 1
ATOM 5079 N N . ASP B 1 284 ? 19.953 -15.961 -19.109 1 57.91 284 ASP B N 1
ATOM 5080 C CA . ASP B 1 284 ? 18.969 -16.516 -20.031 1 57.91 284 ASP B CA 1
ATOM 5081 C C . ASP B 1 284 ? 17.922 -17.344 -19.281 1 57.91 284 ASP B C 1
ATOM 5083 O O . ASP B 1 284 ? 18.25 -18.375 -18.703 1 57.91 284 ASP B O 1
ATOM 5087 N N . ASP B 1 285 ? 16.797 -16.672 -18.812 1 64.06 285 ASP B N 1
ATOM 5088 C CA . ASP B 1 285 ? 15.727 -17.469 -18.234 1 64.06 285 ASP B CA 1
ATOM 5089 C C . ASP B 1 285 ? 14.594 -17.672 -19.234 1 64.06 285 ASP B C 1
ATOM 5091 O O . ASP B 1 285 ? 13.922 -16.719 -19.625 1 64.06 285 ASP B O 1
ATOM 5095 N N . ASP B 1 286 ? 14.578 -18.891 -19.938 1 70.31 286 ASP B N 1
ATOM 5096 C CA . ASP B 1 286 ? 13.602 -19.312 -20.938 1 70.31 286 ASP B CA 1
ATOM 5097 C C . ASP B 1 286 ? 12.18 -19.25 -20.375 1 70.31 286 ASP B C 1
ATOM 5099 O O . ASP B 1 286 ? 11.203 -19.297 -21.125 1 70.31 286 ASP B O 1
ATOM 5103 N N . PHE B 1 287 ? 12.094 -18.969 -19.109 1 83.06 287 PHE B N 1
ATOM 5104 C CA . PHE B 1 287 ? 10.766 -19.094 -18.516 1 83.06 287 PHE B CA 1
ATOM 5105 C C . PHE B 1 287 ? 9.906 -17.875 -18.875 1 83.06 287 PHE B C 1
ATOM 5107 O O . PHE B 1 287 ? 8.68 -17.984 -18.984 1 83.06 287 PHE B O 1
ATOM 5114 N N . ASP B 1 288 ? 10.609 -16.797 -19.188 1 85.94 288 ASP B N 1
ATOM 5115 C CA . ASP B 1 288 ? 9.883 -15.562 -19.469 1 85.94 288 ASP B CA 1
ATOM 5116 C C . ASP B 1 288 ? 9.07 -15.688 -20.75 1 85.94 288 ASP B C 1
ATOM 5118 O O . ASP B 1 288 ? 8.016 -15.07 -20.891 1 85.94 288 ASP B O 1
ATOM 5122 N N . GLN B 1 289 ? 9.484 -16.562 -21.562 1 88.25 289 GLN B N 1
ATOM 5123 C CA . GLN B 1 289 ? 8.828 -16.719 -22.859 1 88.25 289 GLN B CA 1
ATOM 5124 C C . GLN B 1 289 ? 7.512 -17.469 -22.719 1 88.25 289 GLN B C 1
ATOM 5126 O O . GLN B 1 289 ? 6.617 -17.312 -23.562 1 88.25 289 GLN B O 1
ATOM 5131 N N . ILE B 1 290 ? 7.41 -18.172 -21.641 1 93.31 290 ILE B N 1
ATOM 5132 C CA . ILE B 1 290 ? 6.246 -19.047 -21.562 1 93.31 290 ILE B CA 1
ATOM 5133 C C . ILE B 1 290 ? 5.301 -18.562 -20.469 1 93.31 290 ILE B C 1
ATOM 5135 O O . ILE B 1 290 ? 4.289 -19.203 -20.188 1 93.31 290 ILE B O 1
ATOM 5139 N N . GLU B 1 291 ? 5.594 -17.5 -19.859 1 95.56 291 GLU B N 1
ATOM 5140 C CA . GLU B 1 291 ? 4.738 -17.016 -18.781 1 95.56 291 GLU B CA 1
ATOM 5141 C C . GLU B 1 291 ? 3.434 -16.438 -19.328 1 95.56 291 GLU B C 1
ATOM 5143 O O . GLU B 1 291 ? 3.441 -15.422 -20.016 1 95.56 291 GLU B O 1
ATOM 5148 N N . SER B 1 292 ? 2.359 -17.094 -19.016 1 94.44 292 SER B N 1
ATOM 5149 C CA . SER B 1 292 ? 1.068 -16.734 -19.594 1 94.44 292 SER B CA 1
ATOM 5150 C C . SER B 1 292 ? 0.453 -15.547 -18.859 1 94.44 292 SER B C 1
ATOM 5152 O O . SER B 1 292 ? -0.479 -14.914 -19.359 1 94.44 292 SER B O 1
ATOM 5154 N N . PHE B 1 293 ? 0.878 -15.273 -17.641 1 95.5 293 PHE B N 1
ATOM 5155 C CA . PHE B 1 293 ? 0.374 -14.164 -16.844 1 95.5 293 PHE B CA 1
ATOM 5156 C C . PHE B 1 293 ? 1.506 -13.484 -16.094 1 95.5 293 PHE B C 1
ATOM 5158 O O . PHE B 1 293 ? 1.59 -13.586 -14.867 1 95.5 293 PHE B O 1
ATOM 5165 N N . PRO B 1 294 ? 2.26 -12.688 -16.781 1 94.31 294 PRO B N 1
ATOM 5166 C CA . PRO B 1 294 ? 3.475 -12.109 -16.188 1 94.31 294 PRO B CA 1
ATOM 5167 C C . PRO B 1 294 ? 3.191 -11.273 -14.945 1 94.31 294 PRO B C 1
ATOM 5169 O O . PRO B 1 294 ? 4.051 -11.156 -14.07 1 94.31 294 PRO B O 1
ATOM 5172 N N . ASP B 1 295 ? 1.977 -10.789 -14.742 1 95 295 ASP B N 1
ATOM 5173 C CA . ASP B 1 295 ? 1.637 -9.938 -13.609 1 95 295 ASP B CA 1
ATOM 5174 C C . ASP B 1 295 ? 1.146 -10.766 -12.43 1 95 295 ASP B C 1
ATOM 5176 O O . ASP B 1 295 ? 0.605 -10.219 -11.461 1 95 295 ASP B O 1
ATOM 5180 N N . GLY B 1 296 ? 1.344 -11.984 -12.453 1 96.69 296 GLY B N 1
ATOM 5181 C CA . GLY B 1 296 ? 0.866 -12.914 -11.445 1 96.69 296 GLY B CA 1
ATOM 5182 C C . GLY B 1 296 ? 1.273 -12.523 -10.039 1 96.69 296 GLY B C 1
ATOM 5183 O O . GLY B 1 296 ? 0.423 -12.398 -9.156 1 96.69 296 GLY B O 1
ATOM 5184 N N . PRO B 1 297 ? 2.547 -12.289 -9.867 1 97 297 PRO B N 1
ATOM 5185 C CA . PRO B 1 297 ? 2.988 -11.938 -8.508 1 97 297 PRO B CA 1
ATOM 5186 C C . PRO B 1 297 ? 2.381 -10.625 -8.016 1 97 297 PRO B C 1
ATOM 5188 O O . PRO B 1 297 ? 2.002 -10.523 -6.844 1 97 297 PRO B O 1
ATOM 5191 N N . GLU B 1 298 ? 2.311 -9.695 -8.852 1 95.88 298 GLU B N 1
ATOM 5192 C CA . GLU B 1 298 ? 1.729 -8.414 -8.484 1 95.88 298 GLU B CA 1
ATOM 5193 C C . GLU B 1 298 ? 0.269 -8.57 -8.062 1 95.88 298 GLU B C 1
ATOM 5195 O O . GLU B 1 298 ? -0.152 -8.016 -7.043 1 95.88 298 GLU B O 1
ATOM 5200 N N . LEU B 1 299 ? -0.487 -9.281 -8.797 1 97.19 299 LEU B N 1
ATOM 5201 C CA . LEU B 1 299 ? -1.889 -9.508 -8.469 1 97.19 299 LEU B CA 1
ATOM 5202 C C . LEU B 1 299 ? -2.02 -10.336 -7.191 1 97.19 299 LEU B C 1
ATOM 5204 O O . LEU B 1 299 ? -2.85 -10.031 -6.332 1 97.19 299 LEU B O 1
ATOM 5208 N N . ALA B 1 300 ? -1.178 -11.336 -7.082 1 98.38 300 ALA B N 1
ATOM 5209 C CA . ALA B 1 300 ? -1.198 -12.164 -5.879 1 98.38 300 ALA B CA 1
ATOM 5210 C C . ALA B 1 300 ? -0.949 -11.32 -4.629 1 98.38 300 ALA B C 1
ATOM 5212 O O . ALA B 1 300 ? -1.673 -11.445 -3.639 1 98.38 300 ALA B O 1
ATOM 5213 N N . ASN B 1 301 ? 0.004 -10.5 -4.703 1 97.19 301 ASN B N 1
ATOM 5214 C CA . ASN B 1 301 ? 0.327 -9.633 -3.58 1 97.19 301 ASN B CA 1
ATOM 5215 C C . ASN B 1 301 ? -0.803 -8.648 -3.289 1 97.19 301 ASN B C 1
ATOM 5217 O O . ASN B 1 301 ? -1.133 -8.398 -2.127 1 97.19 301 ASN B O 1
ATOM 5221 N N . ALA B 1 302 ? -1.369 -8.094 -4.305 1 96.81 302 ALA B N 1
ATOM 5222 C CA . ALA B 1 302 ? -2.477 -7.16 -4.125 1 96.81 302 ALA B CA 1
ATOM 5223 C C . ALA B 1 302 ? -3.67 -7.844 -3.463 1 96.81 302 ALA B C 1
ATOM 5225 O O . ALA B 1 302 ? -4.301 -7.277 -2.568 1 96.81 302 ALA B O 1
ATOM 5226 N N . LEU B 1 303 ? -3.953 -9.031 -3.844 1 97.88 303 LEU B N 1
ATOM 5227 C CA . LEU B 1 303 ? -5.055 -9.789 -3.264 1 97.88 303 LEU B CA 1
ATOM 5228 C C . LEU B 1 303 ? -4.773 -10.125 -1.804 1 97.88 303 LEU B C 1
ATOM 5230 O O . LEU B 1 303 ? -5.641 -9.961 -0.943 1 97.88 303 LEU B O 1
ATOM 5234 N N . ALA B 1 304 ? -3.576 -10.492 -1.579 1 97.75 304 ALA B N 1
ATOM 5235 C CA . ALA B 1 304 ? -3.217 -11 -0.256 1 97.75 304 ALA B CA 1
ATOM 5236 C C . ALA B 1 304 ? -2.99 -9.852 0.726 1 97.75 304 ALA B C 1
ATOM 5238 O O . ALA B 1 304 ? -3.365 -9.953 1.897 1 97.75 304 ALA B O 1
ATOM 5239 N N . ASP B 1 305 ? -2.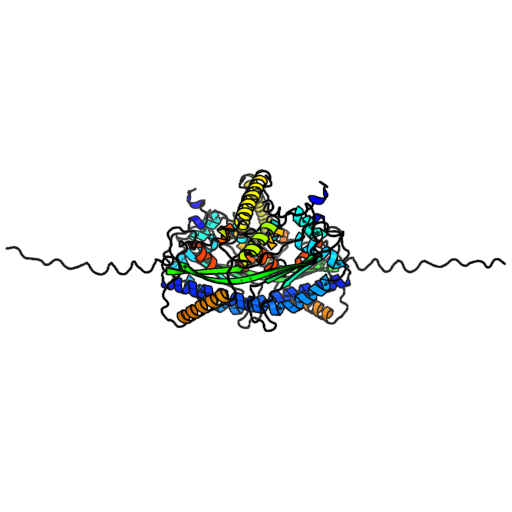398 -8.805 0.25 1 95.31 305 ASP B N 1
ATOM 5240 C CA . ASP B 1 305 ? -1.923 -7.766 1.16 1 95.31 305 ASP B CA 1
ATOM 5241 C C . ASP B 1 305 ? -2.891 -6.586 1.201 1 95.31 305 ASP B C 1
ATOM 5243 O O . ASP B 1 305 ? -2.873 -5.793 2.146 1 95.31 305 ASP B O 1
ATOM 5247 N N . ASP B 1 306 ? -3.742 -6.461 0.233 1 94.75 306 ASP B N 1
ATOM 5248 C CA . ASP B 1 306 ? -4.625 -5.297 0.187 1 94.75 306 ASP B CA 1
ATOM 5249 C C . ASP B 1 306 ? -6.09 -5.719 0.255 1 94.75 306 ASP B C 1
ATOM 5251 O O . ASP B 1 306 ? -6.816 -5.316 1.169 1 94.75 306 ASP B O 1
ATOM 5255 N N . LEU B 1 307 ? -6.5 -6.516 -0.612 1 97.06 307 LEU B N 1
ATOM 5256 C CA . LEU B 1 307 ? -7.914 -6.863 -0.69 1 97.06 307 LEU B CA 1
ATOM 5257 C C . LEU B 1 307 ? -8.344 -7.672 0.53 1 97.06 307 LEU B C 1
ATOM 5259 O O . LEU B 1 307 ? -9.32 -7.32 1.202 1 97.06 307 LEU B O 1
ATOM 5263 N N . TRP B 1 308 ? -7.637 -8.703 0.799 1 97.56 308 TRP B N 1
ATOM 5264 C CA . TRP B 1 308 ? -8.039 -9.672 1.816 1 97.56 308 TRP B CA 1
ATOM 5265 C C . TRP B 1 308 ? -8.102 -9.016 3.193 1 97.56 308 TRP B C 1
ATOM 5267 O O . TRP B 1 308 ? -9.133 -9.07 3.867 1 97.56 308 TRP B O 1
ATOM 5277 N N . PRO B 1 309 ? -7.09 -8.352 3.627 1 96.38 309 PRO B N 1
ATOM 5278 C CA . PRO B 1 309 ? -7.176 -7.754 4.961 1 96.38 309 PRO B CA 1
ATOM 5279 C C . PRO B 1 309 ? -8.234 -6.66 5.055 1 96.38 309 PRO B C 1
ATOM 5281 O O . PRO B 1 309 ? -8.789 -6.418 6.129 1 96.38 309 PRO B O 1
ATOM 5284 N N . ASN B 1 310 ? -8.57 -6.023 3.922 1 95.94 310 ASN B N 1
ATOM 5285 C CA . ASN B 1 310 ? -9.477 -4.879 3.941 1 95.94 310 ASN B CA 1
ATOM 5286 C C . ASN B 1 310 ? -10.859 -5.25 3.406 1 95.94 310 ASN B C 1
ATOM 5288 O O . ASN B 1 310 ? -11.672 -4.371 3.123 1 95.94 310 ASN B O 1
ATOM 5292 N N . ALA B 1 311 ? -11.141 -6.488 3.283 1 96.75 311 ALA B N 1
ATOM 5293 C CA . ALA B 1 311 ? -12.383 -6.953 2.668 1 96.75 311 ALA B CA 1
ATOM 5294 C C . ALA B 1 311 ? -13.594 -6.41 3.41 1 96.75 311 ALA B C 1
ATOM 5296 O O . ALA B 1 311 ? -14.539 -5.914 2.787 1 96.75 311 ALA B O 1
ATOM 5297 N N . LEU B 1 312 ? -13.578 -6.504 4.695 1 95.5 312 LEU B N 1
ATOM 5298 C CA . LEU B 1 312 ? -14.703 -6.02 5.488 1 95.5 312 LEU B CA 1
ATOM 5299 C C . LEU B 1 312 ? -14.914 -4.523 5.277 1 95.5 312 LEU B C 1
ATOM 5301 O O . LEU B 1 312 ? -16.047 -4.062 5.164 1 95.5 312 LEU B O 1
ATOM 5305 N N . LYS B 1 313 ? -13.844 -3.818 5.266 1 92.81 313 LYS B N 1
ATOM 5306 C CA . LYS B 1 313 ? -13.906 -2.383 5.008 1 92.81 313 LYS B CA 1
ATOM 5307 C C . LYS B 1 313 ? -14.539 -2.096 3.652 1 92.81 313 LYS B C 1
ATOM 5309 O O . LYS B 1 313 ? -15.43 -1.246 3.543 1 92.81 313 LYS B O 1
ATOM 5314 N N . TYR B 1 314 ? -14.07 -2.775 2.633 1 94 314 TYR B N 1
ATOM 5315 C CA . TYR B 1 314 ? -14.609 -2.602 1.29 1 94 314 TYR B CA 1
ATOM 5316 C C . TYR B 1 314 ? -16.094 -2.949 1.249 1 94 314 TYR B C 1
ATOM 5318 O O . TYR B 1 314 ? -16.875 -2.283 0.567 1 94 314 TYR B O 1
ATOM 5326 N N . TYR B 1 315 ? -16.453 -3.957 1.974 1 94.06 315 TYR B N 1
ATOM 5327 C CA . TYR B 1 315 ? -17.844 -4.375 2.062 1 94.06 315 TYR B CA 1
ATOM 5328 C C . TYR B 1 315 ? -18.703 -3.275 2.668 1 94.06 315 TYR B C 1
ATOM 5330 O O . TYR B 1 315 ? -19.734 -2.908 2.105 1 94.06 315 TYR B O 1
ATOM 5338 N N . VAL B 1 316 ? -18.281 -2.721 3.709 1 89.19 316 VAL B N 1
ATOM 5339 C CA . VAL B 1 316 ? -19.031 -1.675 4.398 1 89.19 316 VAL B CA 1
ATOM 5340 C C . VAL B 1 316 ? -19.109 -0.428 3.52 1 89.19 316 VAL B C 1
ATOM 5342 O O . VAL B 1 316 ? -20.172 0.177 3.383 1 89.19 316 VAL B O 1
ATOM 5345 N N . GLN B 1 317 ? -18.031 -0.117 2.902 1 87.12 317 GLN B N 1
ATOM 5346 C CA . GLN B 1 317 ? -17.953 1.055 2.035 1 87.12 317 GLN B CA 1
ATOM 5347 C C . GLN B 1 317 ? -18.906 0.922 0.853 1 87.12 317 GLN B C 1
ATOM 5349 O O . GLN B 1 317 ? -19.391 1.925 0.323 1 87.12 317 GLN B O 1
ATOM 5354 N N . SER B 1 318 ? -19.141 -0.223 0.419 1 87 318 SER B N 1
ATOM 5355 C CA . SER B 1 318 ? -19.969 -0.481 -0.744 1 87 318 SER B CA 1
ATOM 5356 C C . SER B 1 318 ? -21.406 -0.031 -0.496 1 87 318 SER B C 1
ATOM 5358 O O . SER B 1 318 ? -22.172 0.176 -1.442 1 87 318 SER B O 1
ATOM 5360 N N . PHE B 1 319 ? -21.781 0.171 0.686 1 81 319 PHE B N 1
ATOM 5361 C CA . PHE B 1 319 ? -23.141 0.588 1.021 1 81 319 PHE B CA 1
ATOM 5362 C C . PHE B 1 319 ? -23.266 2.107 0.999 1 81 319 PHE B C 1
ATOM 5364 O O . PHE B 1 319 ? -24.375 2.646 0.96 1 81 319 PHE B O 1
ATOM 5371 N N . ASP B 1 320 ? -22.156 2.787 1.214 1 72.12 320 ASP B N 1
ATOM 5372 C CA . ASP B 1 320 ? -22.188 4.246 1.178 1 72.12 320 ASP B CA 1
ATOM 5373 C C . ASP B 1 320 ? -22.609 4.754 -0.2 1 72.12 320 ASP B C 1
ATOM 5375 O O . ASP B 1 320 ? -23.25 5.801 -0.313 1 72.12 320 ASP B O 1
ATOM 5379 N N . ASP B 1 321 ? -22.266 4.188 -1.256 1 57.09 321 ASP B N 1
ATOM 5380 C CA . ASP B 1 321 ? -22.562 4.602 -2.621 1 57.09 321 ASP B CA 1
ATOM 5381 C C . ASP B 1 321 ? -23.984 4.191 -3.016 1 57.09 321 ASP B C 1
ATOM 5383 O O . ASP B 1 321 ? -24.438 4.488 -4.121 1 57.09 321 ASP B O 1
ATOM 5387 N N . THR B 1 322 ? -24.734 3.498 -2.027 1 50.97 322 THR B N 1
ATOM 5388 C CA . THR B 1 322 ? -26.109 3.078 -2.332 1 50.97 322 THR B CA 1
ATOM 5389 C C . THR B 1 322 ? -27.109 4.047 -1.727 1 50.97 322 THR B C 1
ATOM 5391 O O . THR B 1 322 ? -27.094 4.293 -0.519 1 50.97 322 THR B O 1
ATOM 5394 N N . PRO B 1 323 ? -27.812 4.898 -2.398 1 47.44 323 PRO B N 1
ATOM 5395 C CA . PRO B 1 323 ? -28.75 5.887 -1.865 1 47.44 323 PRO B CA 1
ATOM 5396 C C . PRO B 1 323 ? -29.578 5.352 -0.699 1 47.44 323 PRO B C 1
ATOM 5398 O O . PRO B 1 323 ? -29.844 6.078 0.263 1 47.44 323 PRO B O 1
ATOM 5401 N N . ASP B 1 324 ? -30.328 4.285 -0.78 1 44.34 324 ASP B N 1
ATOM 5402 C CA . ASP B 1 324 ? -31.422 3.9 0.121 1 44.34 324 ASP B CA 1
ATOM 5403 C C . ASP B 1 324 ? -30.906 2.986 1.233 1 44.34 324 ASP B C 1
ATOM 5405 O O . ASP B 1 324 ? -31.703 2.479 2.035 1 44.34 324 ASP B O 1
ATOM 5409 N N . PHE B 1 325 ? -29.781 2.596 1.287 1 45.06 325 PHE B N 1
ATOM 5410 C CA . PHE B 1 325 ? -29.406 1.525 2.207 1 45.06 325 PHE B CA 1
ATOM 5411 C C . PHE B 1 325 ? -28.844 2.094 3.5 1 45.06 325 PHE B C 1
ATOM 5413 O O . PHE B 1 325 ? -27.844 2.814 3.477 1 45.06 325 PHE B O 1
ATOM 5420 N N . ASP B 1 326 ? -29.766 2.309 4.379 1 44.28 326 ASP B N 1
ATOM 5421 C CA . ASP B 1 326 ? -29.344 2.74 5.707 1 44.28 326 ASP B CA 1
ATOM 5422 C C . ASP B 1 326 ? -28.969 1.544 6.586 1 44.28 326 ASP B C 1
ATOM 5424 O O . ASP B 1 326 ? -29.844 0.752 6.957 1 44.28 326 ASP B O 1
ATOM 5428 N N . PHE B 1 327 ? -27.781 1.11 6.609 1 42.34 327 PHE B N 1
ATOM 5429 C CA . PHE B 1 327 ? -27.391 0.039 7.52 1 42.34 327 PHE B CA 1
ATOM 5430 C C . PHE B 1 327 ? -28.062 0.212 8.875 1 42.34 327 PHE B C 1
ATOM 5432 O O . PHE B 1 327 ? -28.391 -0.772 9.539 1 42.34 327 PHE B O 1
ATOM 5439 N N . ASP B 1 328 ? -28.422 1.412 9.359 1 39.69 328 ASP B N 1
ATOM 5440 C CA . ASP B 1 328 ? -28.984 1.631 10.688 1 39.69 328 ASP B CA 1
ATOM 5441 C C . ASP B 1 328 ? -30.5 1.454 10.688 1 39.69 328 ASP B C 1
ATOM 5443 O O . ASP B 1 328 ? -31.109 1.361 11.75 1 39.69 328 ASP B O 1
ATOM 5447 N N . GLU B 1 329 ? -31.281 1.733 9.641 1 38.72 329 GLU B N 1
ATOM 5448 C CA . GLU B 1 329 ? -32.75 1.745 9.688 1 38.72 329 GLU B CA 1
ATOM 5449 C C . GLU B 1 329 ? -33.312 0.328 9.758 1 38.72 329 GLU B C 1
ATOM 5451 O O . GLU B 1 329 ? -34.5 0.14 9.828 1 38.72 329 GLU B O 1
ATOM 5456 N N . LEU B 1 330 ? -32.594 -0.69 9.742 1 36.84 330 LEU B N 1
ATOM 5457 C CA . LEU B 1 330 ? -33.156 -2.025 9.602 1 36.84 330 LEU B CA 1
ATOM 5458 C C . LEU B 1 330 ? -33.906 -2.434 10.859 1 36.84 330 LEU B C 1
ATOM 5460 O O . LEU B 1 330 ? -34.438 -3.539 10.938 1 36.84 330 LEU B O 1
ATOM 5464 N N . ASP B 1 331 ? -34 -1.74 12.023 1 34.91 331 ASP B N 1
ATOM 5465 C CA . ASP B 1 331 ? -34.656 -2.246 13.211 1 34.91 331 ASP B CA 1
ATOM 5466 C C . ASP B 1 331 ? -36.188 -2.199 13.031 1 34.91 331 ASP B C 1
ATOM 5468 O O . ASP B 1 331 ? -36.906 -2.881 13.75 1 34.91 331 ASP B O 1
ATOM 5472 N N . ASP B 1 332 ? -36.844 -1.211 12.391 1 35.31 332 ASP B N 1
ATOM 5473 C CA . ASP B 1 332 ? -38.219 -0.89 12.789 1 35.31 332 ASP B CA 1
ATOM 5474 C C . ASP B 1 332 ? -39.219 -1.833 12.125 1 35.31 332 ASP B C 1
ATOM 5476 O O . ASP B 1 332 ? -40.438 -1.747 12.375 1 35.31 332 ASP B O 1
ATOM 5480 N N . GLU B 1 333 ? -39.031 -2.547 11.062 1 34.66 333 GLU B N 1
ATOM 5481 C CA . GLU B 1 333 ? -40.25 -2.977 10.367 1 34.66 333 GLU B CA 1
ATOM 5482 C C . GLU B 1 333 ? -40.844 -4.242 10.992 1 34.66 333 GLU B C 1
ATOM 5484 O O . GLU B 1 333 ? -41.938 -4.68 10.617 1 34.66 333 GLU B O 1
ATOM 5489 N N . ASP B 1 334 ? -40.188 -5.074 11.828 1 33.75 334 ASP B N 1
ATOM 5490 C CA . ASP B 1 334 ? -40.812 -6.371 12.062 1 33.75 334 ASP B CA 1
ATOM 5491 C C . ASP B 1 334 ? -41.938 -6.266 13.094 1 33.75 334 ASP B C 1
ATOM 5493 O O . ASP B 1 334 ? -42.469 -7.281 13.539 1 33.75 334 ASP B O 1
ATOM 5497 N N . GLU B 1 335 ? -42.281 -5.199 13.805 1 32.31 335 GLU B N 1
ATOM 5498 C CA . GLU B 1 335 ? -43.281 -5.359 14.836 1 32.31 335 GLU B CA 1
ATOM 5499 C C . GLU B 1 335 ? -44.688 -5.434 14.227 1 32.31 335 GLU B C 1
ATOM 5501 O O . GLU B 1 335 ? -45.688 -5.629 14.945 1 32.31 335 GLU B O 1
ATOM 5506 N N . GLU B 1 336 ? -45.062 -4.988 13.031 1 31.56 336 GLU B N 1
ATOM 5507 C CA . GLU B 1 336 ? -46.469 -4.711 12.797 1 31.56 336 GLU B CA 1
ATOM 5508 C C . GLU B 1 336 ? -47.25 -5.988 12.484 1 31.56 336 GLU B C 1
ATOM 5510 O O . GLU B 1 336 ? -48.469 -6.008 12.539 1 31.56 336 GLU B O 1
ATOM 5515 N N . ASP B 1 337 ? -46.781 -7.051 11.898 1 29.94 337 ASP B N 1
ATOM 5516 C CA . ASP B 1 337 ? -47.75 -7.855 11.148 1 29.94 337 ASP B CA 1
ATOM 5517 C C . ASP B 1 337 ? -48.469 -8.852 12.055 1 29.94 337 ASP B C 1
ATOM 5519 O O . ASP B 1 337 ? -49.156 -9.742 11.578 1 29.94 337 ASP B O 1
ATOM 5523 N N . GLU B 1 338 ? -48.188 -9.094 13.297 1 29.14 338 GLU B N 1
ATOM 5524 C CA . GLU B 1 338 ? -48.781 -10.273 13.898 1 29.14 338 GLU B CA 1
ATOM 5525 C C . GLU B 1 338 ? -50.281 -10.039 14.188 1 29.14 338 GLU B C 1
ATOM 5527 O O . GLU B 1 338 ? -50.969 -10.93 14.688 1 29.14 338 GLU B O 1
ATOM 5532 N N . GLU B 1 339 ? -50.875 -8.859 14.375 1 27.61 339 GLU B N 1
ATOM 5533 C CA . GLU B 1 339 ? -52.125 -8.812 15.133 1 27.61 339 GLU B CA 1
ATOM 5534 C C . GLU B 1 339 ? -53.281 -9.273 14.289 1 27.61 339 GLU B C 1
ATOM 5536 O O . GLU B 1 339 ? -54.312 -9.695 14.82 1 27.61 339 GLU B O 1
ATOM 5541 N N . ASP B 1 340 ? -53.625 -8.906 13.094 1 27.66 340 ASP B N 1
ATOM 5542 C CA . ASP B 1 340 ? -55 -8.602 12.734 1 27.66 340 ASP B CA 1
ATOM 5543 C C . ASP B 1 340 ? -55.75 -9.867 12.352 1 27.66 340 ASP B C 1
ATOM 5545 O O . ASP B 1 340 ? -56.812 -9.797 11.742 1 27.66 340 ASP B O 1
ATOM 5549 N N . GLU B 1 341 ? -55.312 -11.039 12.211 1 27.22 341 GLU B N 1
ATOM 5550 C CA . GLU B 1 341 ? -56.188 -12.023 11.594 1 27.22 341 GLU B CA 1
ATOM 5551 C C . GLU B 1 341 ? -57.281 -12.477 12.562 1 27.22 341 GLU B C 1
ATOM 5553 O O . GLU B 1 341 ? -57.094 -13.438 13.312 1 27.22 341 GLU B O 1
ATOM 5558 N N . SER B 1 342 ? -58.031 -11.586 13.281 1 26.17 342 SER B N 1
ATOM 5559 C CA . SER B 1 342 ? -59.219 -11.875 14.078 1 26.17 342 SER B CA 1
ATOM 5560 C C . SER B 1 342 ? -60.312 -12.516 13.227 1 26.17 342 SER B C 1
ATOM 5562 O O . SER B 1 342 ? -60.5 -12.156 12.062 1 26.17 342 SER B O 1
ATOM 5564 N N . HIS B 1 343 ? -61 -13.734 13.609 1 27.41 343 HIS B N 1
ATOM 5565 C CA . HIS B 1 343 ? -62 -14.727 13.227 1 27.41 343 HIS B CA 1
ATOM 5566 C C . HIS B 1 343 ? -63.406 -14.117 13.203 1 27.41 343 HIS B C 1
ATOM 5568 O O . HIS B 1 343 ? -63.781 -13.383 14.117 1 27.41 343 HIS B O 1
ATOM 5574 N N . PRO B 1 344 ? -64.125 -13.977 12 1 31.86 344 PRO B N 1
ATOM 5575 C CA . PRO B 1 344 ? -65.5 -13.57 11.805 1 31.86 344 PRO B CA 1
ATOM 5576 C C . PRO B 1 344 ? -66.5 -14.422 12.602 1 31.86 344 PRO B C 1
ATOM 5578 O O . PRO B 1 344 ? -66.312 -15.625 12.773 1 31.86 344 PRO B O 1
ATOM 5581 N N . ARG B 1 345 ? -67.312 -13.922 13.539 1 24.05 345 ARG B N 1
ATOM 5582 C CA . ARG B 1 345 ? -68.5 -14.484 14.18 1 24.05 345 ARG B CA 1
ATOM 5583 C C . ARG B 1 345 ? -69.625 -14.758 13.164 1 24.05 345 ARG B C 1
ATOM 5585 O O . ARG B 1 345 ? -69.938 -13.898 12.336 1 24.05 345 ARG B O 1
ATOM 5592 N N . LYS B 1 346 ? -70.125 -15.969 12.945 1 25.86 346 LYS B N 1
ATOM 5593 C CA . LYS B 1 346 ? -71.312 -16.531 12.305 1 25.86 346 LYS B CA 1
ATOM 5594 C C . LYS B 1 346 ? -72.562 -15.953 12.914 1 25.86 346 LYS B C 1
ATOM 5596 O O . LYS B 1 346 ? -72.938 -16.297 14.039 1 25.86 346 LYS B O 1
ATOM 5601 N N . LYS B 1 347 ? -72.875 -14.664 13.078 1 20.91 347 LYS B N 1
ATOM 5602 C CA . LYS B 1 347 ? -74.25 -14.336 13.461 1 20.91 347 LYS B CA 1
ATOM 5603 C C . LYS B 1 347 ? -75.25 -14.852 12.43 1 20.91 347 LYS B C 1
ATOM 5605 O O . LYS B 1 347 ? -75.125 -14.508 11.242 1 20.91 347 LYS B O 1
ATOM 5610 N N . THR B 1 348 ? -75.938 -15.969 12.742 1 20.19 348 THR B N 1
ATOM 5611 C CA . THR B 1 348 ? -77.062 -16.797 12.406 1 20.19 348 THR B CA 1
ATOM 5612 C C . THR B 1 348 ? -78.312 -15.945 12.359 1 20.19 348 THR B C 1
ATOM 5614 O O . THR B 1 348 ? -78.75 -15.398 13.383 1 20.19 348 THR B O 1
ATOM 5617 N N . LYS B 1 349 ? -78.562 -15.336 11.211 1 20.38 349 LYS B N 1
ATOM 5618 C CA . LYS B 1 349 ? -79.875 -14.922 10.727 1 20.38 349 LYS B CA 1
ATOM 5619 C C . LYS B 1 349 ? -80.875 -16.078 10.805 1 20.38 349 LYS B C 1
ATOM 5621 O O . LYS B 1 349 ? -80.625 -17.156 10.266 1 20.38 349 LYS B O 1
ATOM 5626 N N . VAL B 1 350 ? -81.938 -15.75 11.688 1 19.34 350 VAL B N 1
ATOM 5627 C CA . VAL B 1 350 ? -83.375 -15.672 11.484 1 19.34 350 VAL B CA 1
ATOM 5628 C C . VAL B 1 350 ? -83.688 -14.539 10.5 1 19.34 350 VAL B C 1
ATOM 5630 O O . VAL B 1 350 ? -83.062 -13.477 10.555 1 19.34 350 VAL B O 1
#